Protein AF-A0A936WBI1-F1 (afdb_monomer_lite)

Structure (mmCIF, N/CA/C/O backbone):
data_AF-A0A936WBI1-F1
#
_entry.id   AF-A0A936WBI1-F1
#
loop_
_atom_site.group_PDB
_atom_site.id
_atom_site.type_symbol
_atom_site.label_atom_id
_atom_site.label_alt_id
_atom_site.label_comp_id
_atom_site.label_asym_id
_atom_site.label_entity_id
_atom_site.label_seq_id
_atom_site.pdbx_PDB_ins_code
_atom_site.Cartn_x
_atom_site.Cartn_y
_atom_site.Cartn_z
_atom_site.occupancy
_atom_site.B_iso_or_equiv
_atom_site.auth_seq_id
_atom_site.auth_comp_id
_atom_site.auth_asym_id
_atom_site.auth_atom_id
_atom_site.pdbx_PDB_model_num
ATOM 1 N N . MET A 1 1 ? 16.492 -16.068 -22.035 1.00 83.94 1 MET A N 1
ATOM 2 C CA . MET A 1 1 ? 16.341 -14.609 -21.830 1.00 83.94 1 MET A CA 1
ATOM 3 C C . MET A 1 1 ? 15.497 -13.910 -22.889 1.00 83.94 1 MET A C 1
ATOM 5 O O . MET A 1 1 ? 14.550 -13.249 -22.494 1.00 83.94 1 MET A O 1
ATOM 9 N N . HIS A 1 2 ? 15.745 -14.072 -24.196 1.00 82.94 2 HIS A N 1
ATOM 10 C CA . HIS A 1 2 ? 14.890 -13.457 -25.235 1.00 82.94 2 HIS A CA 1
ATOM 11 C C . HIS A 1 2 ? 13.384 -13.796 -25.092 1.00 82.94 2 HIS A C 1
ATOM 13 O O . HIS A 1 2 ? 12.532 -12.944 -25.319 1.00 82.94 2 HIS A O 1
ATOM 19 N N . THR A 1 3 ? 13.042 -15.015 -24.647 1.00 86.31 3 THR A N 1
ATOM 20 C CA . THR A 1 3 ? 11.658 -15.407 -24.315 1.00 86.31 3 THR A CA 1
ATOM 21 C C . THR A 1 3 ? 11.061 -14.560 -23.188 1.00 86.31 3 THR A C 1
ATOM 23 O O . THR A 1 3 ? 9.922 -14.122 -23.299 1.00 86.31 3 THR A O 1
ATOM 26 N N . ALA A 1 4 ? 11.840 -14.284 -22.137 1.00 88.94 4 ALA A N 1
ATOM 27 C CA . ALA A 1 4 ? 11.403 -13.465 -21.009 1.00 88.94 4 ALA A CA 1
ATOM 28 C C . ALA A 1 4 ? 11.201 -11.997 -21.422 1.00 88.94 4 ALA A C 1
ATOM 30 O O . ALA A 1 4 ? 10.192 -11.410 -21.055 1.00 88.94 4 ALA A O 1
ATOM 31 N N . GLN A 1 5 ? 12.091 -11.433 -22.253 1.00 91.06 5 GLN A N 1
ATOM 32 C CA . GLN A 1 5 ? 11.899 -10.091 -22.828 1.00 91.06 5 GLN A CA 1
ATOM 33 C C . GLN A 1 5 ? 10.619 -10.009 -23.668 1.00 91.06 5 GLN A C 1
ATOM 35 O O . GLN A 1 5 ? 9.848 -9.063 -23.529 1.00 91.06 5 GLN A O 1
ATOM 40 N N . ARG A 1 6 ? 10.365 -11.016 -24.517 1.00 90.88 6 ARG A N 1
ATOM 41 C CA . ARG A 1 6 ? 9.137 -11.079 -25.318 1.00 90.88 6 ARG A CA 1
ATOM 42 C C . ARG A 1 6 ? 7.899 -11.150 -24.422 1.00 90.88 6 ARG A C 1
ATOM 44 O O . ARG A 1 6 ? 6.992 -10.346 -24.610 1.00 90.88 6 ARG A O 1
ATOM 51 N N . GLY A 1 7 ? 7.881 -12.052 -23.441 1.00 91.12 7 GLY A N 1
ATOM 52 C CA . GLY A 1 7 ? 6.764 -12.177 -22.502 1.00 91.12 7 GLY A CA 1
ATOM 53 C C . GLY A 1 7 ? 6.513 -10.882 -21.724 1.00 91.12 7 GLY A C 1
ATOM 54 O O . GLY A 1 7 ? 5.393 -10.380 -21.721 1.00 91.12 7 GLY A O 1
ATOM 55 N N . ALA A 1 8 ? 7.564 -10.268 -21.176 1.00 94.56 8 ALA A N 1
ATOM 56 C CA . ALA A 1 8 ? 7.462 -8.985 -20.484 1.00 94.56 8 ALA A CA 1
ATOM 57 C C . ALA A 1 8 ? 6.939 -7.869 -21.403 1.00 94.56 8 ALA A C 1
ATOM 59 O O . ALA A 1 8 ? 6.088 -7.088 -20.996 1.00 94.56 8 ALA A O 1
ATOM 60 N N . SER A 1 9 ? 7.368 -7.822 -22.671 1.00 94.94 9 SER A N 1
ATOM 61 C CA . SER A 1 9 ? 6.866 -6.824 -23.626 1.00 94.94 9 SER A CA 1
ATOM 62 C C . SER A 1 9 ? 5.372 -6.985 -23.926 1.00 94.94 9 SER A C 1
ATOM 64 O O . SER A 1 9 ? 4.678 -5.988 -24.092 1.00 94.94 9 SER A O 1
ATOM 66 N N . GLN A 1 10 ? 4.856 -8.220 -23.955 1.00 93.38 10 GLN A N 1
ATOM 67 C CA . GLN A 1 10 ? 3.421 -8.487 -24.095 1.00 93.38 10 GLN A CA 1
ATOM 68 C C . GLN A 1 10 ? 2.648 -8.066 -22.842 1.00 93.38 10 GLN A C 1
ATOM 70 O O . GLN A 1 10 ? 1.608 -7.426 -22.966 1.00 93.38 10 GLN A O 1
ATOM 75 N N . VAL A 1 11 ? 3.168 -8.382 -21.649 1.00 94.75 11 VAL A N 1
ATOM 76 C CA . VAL A 1 11 ? 2.578 -7.957 -20.368 1.00 94.75 11 VAL A CA 1
ATOM 77 C C . VAL A 1 11 ? 2.503 -6.433 -20.300 1.00 94.75 11 VAL A C 1
ATOM 79 O O . VAL A 1 11 ? 1.422 -5.885 -20.112 1.00 94.75 11 VAL A O 1
ATOM 82 N N . VAL A 1 12 ? 3.617 -5.738 -20.544 1.00 96.75 12 VAL A N 1
ATOM 83 C CA . VAL A 1 12 ? 3.683 -4.268 -20.547 1.00 96.75 12 VAL A CA 1
ATOM 84 C C . VAL A 1 12 ? 2.705 -3.680 -21.567 1.00 96.75 12 VAL A C 1
ATOM 86 O O . VAL A 1 12 ? 1.953 -2.772 -21.227 1.00 96.75 12 VAL A O 1
ATOM 89 N N . CYS A 1 13 ? 2.646 -4.223 -22.787 1.00 94.94 13 CYS A N 1
ATOM 90 C CA . CYS A 1 13 ? 1.714 -3.749 -23.811 1.00 94.94 13 CYS A CA 1
ATOM 91 C C . CYS A 1 13 ? 0.248 -3.912 -23.385 1.00 94.94 13 CYS A C 1
ATOM 93 O O . CYS A 1 13 ? -0.560 -3.013 -23.602 1.00 94.94 13 CYS A O 1
ATOM 95 N N . GLN A 1 14 ? -0.103 -5.044 -22.771 1.00 94.19 14 GLN A N 1
ATOM 96 C CA . GLN A 1 14 ? -1.457 -5.285 -22.274 1.00 94.19 14 GLN A CA 1
ATOM 97 C C . GLN A 1 14 ? -1.816 -4.362 -21.107 1.00 94.19 14 GLN A C 1
ATOM 99 O O . GLN A 1 14 ? -2.951 -3.892 -21.037 1.00 94.19 14 GLN A O 1
ATOM 104 N N . VAL A 1 15 ? -0.860 -4.081 -20.220 1.00 94.88 15 VAL A N 1
ATOM 105 C CA . VAL A 1 15 ? -1.056 -3.142 -19.112 1.00 94.88 15 VAL A CA 1
ATOM 106 C C . VAL A 1 15 ? -1.283 -1.730 -19.631 1.00 94.88 15 VAL A C 1
ATOM 108 O O . VAL A 1 15 ? -2.267 -1.099 -19.269 1.00 94.88 15 VAL A O 1
ATOM 111 N N . LEU A 1 16 ? -0.449 -1.253 -20.555 1.00 94.19 16 LEU A N 1
ATOM 112 C CA . LEU A 1 16 ? -0.631 0.068 -21.165 1.00 94.19 16 LEU A CA 1
ATOM 113 C C . LEU A 1 16 ? -1.926 0.169 -21.995 1.00 94.19 16 LEU A C 1
ATOM 115 O O . LEU A 1 16 ? -2.436 1.266 -22.200 1.00 94.19 16 LEU A O 1
ATOM 119 N N . ALA A 1 17 ? -2.488 -0.964 -22.427 1.00 92.81 17 ALA A N 1
ATOM 120 C CA . ALA A 1 17 ? -3.808 -1.046 -23.052 1.00 92.81 17 ALA A CA 1
ATOM 121 C C . ALA A 1 17 ? -4.979 -1.114 -22.045 1.00 92.81 17 ALA A C 1
ATOM 123 O O . ALA A 1 17 ? -6.128 -1.249 -22.461 1.00 92.81 17 ALA A O 1
ATOM 124 N N . GLY A 1 18 ? -4.714 -1.031 -20.736 1.00 90.56 18 GLY A N 1
ATOM 125 C CA . GLY A 1 18 ? -5.735 -0.934 -19.687 1.00 90.56 18 GLY A CA 1
ATOM 126 C C . GLY A 1 18 ? -5.943 -2.192 -18.838 1.00 90.56 18 GLY A C 1
ATOM 127 O O . GLY A 1 18 ? -6.863 -2.217 -18.023 1.00 90.56 18 GLY A O 1
ATOM 128 N N . ARG A 1 19 ? -5.140 -3.252 -19.007 1.00 89.06 19 ARG A N 1
ATOM 129 C CA . ARG A 1 19 ? -5.268 -4.476 -18.192 1.00 89.06 19 ARG A CA 1
ATOM 130 C C . ARG A 1 19 ? -4.447 -4.399 -16.901 1.00 89.06 19 ARG A C 1
ATOM 132 O O . ARG A 1 19 ? -3.406 -3.759 -16.848 1.00 89.06 19 ARG A O 1
ATOM 139 N N . ASN A 1 20 ? -4.873 -5.116 -15.863 1.00 87.38 20 ASN A N 1
ATOM 140 C CA . ASN A 1 20 ? -4.138 -5.189 -14.598 1.00 87.38 20 ASN A CA 1
ATOM 141 C C . ASN A 1 20 ? -2.838 -6.015 -14.726 1.00 87.38 20 ASN A C 1
ATOM 143 O O . ASN A 1 20 ? -2.833 -7.094 -15.335 1.00 87.38 20 ASN A O 1
ATOM 147 N N . LEU A 1 21 ? -1.741 -5.551 -14.114 1.00 90.31 21 LEU A N 1
ATOM 148 C CA . LEU A 1 21 ? -0.444 -6.233 -14.171 1.00 90.31 21 LEU A CA 1
ATOM 149 C C . LEU A 1 21 ? -0.488 -7.621 -13.539 1.00 90.31 21 LEU A C 1
ATOM 151 O O . LEU A 1 21 ? 0.004 -8.573 -14.133 1.00 90.31 21 LEU A O 1
ATOM 155 N N . SER A 1 22 ? -1.085 -7.773 -12.357 1.00 82.31 22 SER A N 1
ATOM 156 C CA . SER A 1 22 ? -1.107 -9.063 -11.661 1.00 82.31 22 SER A CA 1
ATOM 157 C C . SER A 1 22 ? -1.848 -10.132 -12.467 1.00 82.31 22 SER A C 1
ATOM 159 O O . SER A 1 22 ? -1.389 -11.270 -12.536 1.00 82.31 22 SER A O 1
ATOM 161 N N . GLN A 1 23 ? -2.948 -9.765 -13.128 1.00 83.25 23 GLN A N 1
ATOM 162 C CA . GLN A 1 23 ? -3.710 -10.678 -13.985 1.00 83.25 23 GLN A CA 1
ATOM 163 C C . GLN A 1 23 ? -2.943 -11.050 -15.259 1.00 83.25 23 GLN A C 1
ATOM 165 O O . GLN A 1 23 ? -2.805 -12.229 -15.581 1.00 83.25 23 GLN A O 1
ATOM 170 N N . THR A 1 24 ? -2.414 -10.053 -15.972 1.00 88.19 24 THR A N 1
ATOM 171 C CA . THR A 1 24 ? -1.679 -10.272 -17.230 1.00 88.19 24 THR A CA 1
ATOM 172 C C . THR A 1 24 ? -0.378 -11.038 -17.010 1.00 88.19 24 THR A C 1
ATOM 174 O O . THR A 1 24 ? -0.061 -11.949 -17.773 1.00 88.19 24 THR A O 1
ATOM 177 N N . LEU A 1 25 ? 0.341 -10.732 -15.929 1.00 87.75 25 LEU A N 1
ATOM 178 C CA . LEU A 1 25 ? 1.534 -11.456 -15.519 1.00 87.75 25 LEU A CA 1
ATOM 179 C C . LEU A 1 25 ? 1.207 -12.892 -15.103 1.00 87.75 25 LEU A C 1
ATOM 181 O O . LEU A 1 25 ? 1.898 -13.811 -15.528 1.00 87.75 25 LEU A O 1
ATOM 185 N N . SER A 1 26 ? 0.156 -13.104 -14.305 1.00 83.06 26 SER A N 1
ATOM 186 C CA . SER A 1 26 ? -0.263 -14.450 -13.902 1.00 83.06 26 SER A CA 1
ATOM 187 C C . SER A 1 26 ? -0.618 -15.303 -15.119 1.00 83.06 26 SER A C 1
ATOM 189 O O . SER A 1 26 ? -0.112 -16.416 -15.228 1.00 83.06 26 SER A O 1
ATOM 191 N N . ALA A 1 27 ? -1.377 -14.757 -16.074 1.00 84.44 27 ALA A N 1
ATOM 192 C CA . ALA A 1 27 ? -1.679 -15.433 -17.332 1.00 84.44 27 ALA A CA 1
ATOM 193 C C . ALA A 1 27 ? -0.405 -15.749 -18.139 1.00 84.44 27 ALA A C 1
ATOM 195 O O . ALA A 1 27 ? -0.255 -16.857 -18.648 1.00 84.44 27 ALA A O 1
ATOM 196 N N . ALA A 1 28 ? 0.551 -14.816 -18.208 1.00 85.00 28 ALA A N 1
ATOM 197 C CA . ALA A 1 28 ? 1.828 -15.033 -18.893 1.00 85.00 28 ALA A CA 1
ATOM 198 C C . ALA A 1 28 ? 2.714 -16.093 -18.207 1.00 85.00 28 ALA A C 1
ATOM 200 O O . ALA A 1 28 ? 3.454 -16.803 -18.883 1.00 85.00 28 ALA A O 1
ATOM 201 N N . LEU A 1 29 ? 2.643 -16.211 -16.878 1.00 80.75 29 LEU A N 1
ATOM 202 C CA . LEU A 1 29 ? 3.378 -17.209 -16.093 1.00 80.75 29 LEU A CA 1
ATOM 203 C C . LEU A 1 29 ? 2.715 -18.597 -16.117 1.00 80.75 29 LEU A C 1
ATOM 205 O O . LEU A 1 29 ? 3.418 -19.598 -15.980 1.00 80.75 29 LEU A O 1
ATOM 209 N N . GLN A 1 30 ? 1.388 -18.650 -16.268 1.00 71.88 30 GLN A N 1
ATOM 210 C CA . GLN A 1 30 ? 0.583 -19.877 -16.326 1.00 71.88 30 GLN A CA 1
ATOM 211 C C . GLN A 1 30 ? 0.422 -20.443 -17.742 1.00 71.88 30 GLN A C 1
ATOM 213 O O . GLN A 1 30 ? -0.081 -21.558 -17.883 1.00 71.88 30 GLN A O 1
ATOM 218 N N . ALA A 1 31 ? 0.835 -19.703 -18.778 1.00 61.03 31 ALA A N 1
ATOM 219 C CA . ALA A 1 31 ? 0.734 -20.134 -20.167 1.00 61.03 31 ALA A CA 1
ATOM 220 C C . ALA A 1 31 ? 1.314 -21.551 -20.350 1.00 61.03 31 ALA A C 1
ATOM 222 O O . ALA A 1 31 ? 2.497 -21.809 -20.121 1.00 61.03 31 ALA A O 1
ATOM 223 N N . THR A 1 32 ? 0.426 -22.475 -20.715 1.00 44.81 32 THR A N 1
ATOM 224 C CA . THR A 1 32 ? 0.677 -23.909 -20.883 1.00 44.81 32 THR A CA 1
ATOM 225 C C . THR A 1 32 ? 1.403 -24.160 -22.215 1.00 44.81 32 THR A C 1
ATOM 227 O O . THR A 1 32 ? 1.212 -23.384 -23.161 1.00 44.81 32 THR A O 1
ATOM 230 N N . PRO A 1 33 ? 2.213 -25.231 -22.352 1.00 39.97 33 PRO A N 1
ATOM 231 C CA . PRO A 1 33 ? 2.749 -25.657 -23.646 1.00 39.97 33 PRO A CA 1
ATOM 232 C C . PRO A 1 33 ? 1.654 -25.696 -24.725 1.00 39.97 33 PRO A C 1
ATOM 234 O O . PRO A 1 33 ? 0.682 -26.435 -24.608 1.00 39.97 33 PRO A O 1
ATOM 237 N N . GLY A 1 34 ? 1.807 -24.864 -25.764 1.00 46.41 34 GLY A N 1
ATOM 238 C CA . GLY A 1 34 ? 0.858 -24.749 -26.881 1.00 46.41 34 GLY A CA 1
ATOM 239 C C . GLY A 1 34 ? 0.317 -23.337 -27.152 1.00 46.41 34 GLY A C 1
ATOM 240 O O . GLY A 1 34 ? -0.130 -23.078 -28.266 1.00 46.41 34 GLY A O 1
ATOM 241 N N . GLN A 1 35 ? 0.427 -22.386 -26.216 1.00 48.19 35 GLN A N 1
ATOM 242 C CA . GLN A 1 35 ? 0.123 -20.967 -26.469 1.00 48.19 35 GLN A CA 1
ATOM 243 C C . GLN A 1 35 ? 1.390 -20.103 -26.436 1.00 48.19 35 GLN A C 1
ATOM 245 O O . GLN A 1 35 ? 1.884 -19.822 -25.359 1.00 48.19 35 GLN A O 1
ATOM 250 N N . ILE A 1 36 ? 1.864 -19.654 -27.612 1.00 51.56 36 ILE A N 1
ATOM 251 C CA . ILE A 1 36 ? 2.780 -18.525 -27.957 1.00 51.56 36 ILE A CA 1
ATOM 252 C C . ILE A 1 36 ? 4.130 -18.370 -27.192 1.00 51.56 36 ILE A C 1
ATOM 254 O O . ILE A 1 36 ? 5.102 -17.877 -27.782 1.00 51.56 36 ILE A O 1
ATOM 258 N N . VAL A 1 37 ? 4.259 -18.813 -25.942 1.00 52.91 37 VAL A N 1
ATOM 259 C CA . VAL A 1 37 ? 5.451 -18.763 -25.092 1.00 52.91 37 VAL A CA 1
ATOM 260 C C . VAL A 1 37 ? 5.809 -20.200 -24.666 1.00 52.91 37 VAL A C 1
ATOM 262 O O . VAL A 1 37 ? 4.951 -20.906 -24.146 1.00 52.91 37 VAL A O 1
ATOM 265 N N . PRO A 1 38 ? 7.042 -20.681 -24.913 1.00 58.84 38 PRO A N 1
ATOM 266 C CA . PRO A 1 38 ? 7.487 -21.993 -24.442 1.00 58.84 38 PRO A CA 1
ATOM 267 C C . PRO A 1 38 ? 7.541 -22.043 -22.910 1.00 58.84 38 PRO A C 1
ATOM 269 O O . PRO A 1 38 ? 7.644 -21.000 -22.262 1.00 58.84 38 PRO A O 1
ATOM 272 N N . GLU A 1 39 ? 7.524 -23.254 -22.350 1.00 68.25 39 GLU A N 1
ATOM 273 C CA . GLU A 1 39 ? 7.638 -23.493 -20.910 1.00 68.25 39 GLU A CA 1
ATOM 274 C C . GLU A 1 39 ? 8.819 -22.704 -20.313 1.00 68.25 39 GLU A C 1
ATOM 276 O O . GLU A 1 39 ? 9.975 -22.854 -20.719 1.00 68.25 39 GLU A O 1
ATOM 281 N N . LEU A 1 40 ? 8.508 -21.788 -19.391 1.00 78.69 40 LEU A N 1
ATOM 282 C CA . LEU A 1 40 ? 9.492 -20.879 -18.808 1.00 78.69 40 LEU A CA 1
ATOM 283 C C . LEU A 1 40 ? 10.211 -21.550 -17.640 1.00 78.69 40 LEU A C 1
ATOM 285 O O . LEU A 1 40 ? 9.570 -21.970 -16.674 1.00 78.69 40 LEU A O 1
ATOM 289 N N . THR A 1 41 ? 11.545 -21.548 -17.673 1.00 85.19 41 THR A N 1
ATOM 290 C CA . THR A 1 41 ? 12.357 -21.976 -16.522 1.00 85.19 41 THR A CA 1
ATOM 291 C C . THR A 1 41 ? 12.123 -21.054 -15.311 1.00 85.19 41 THR A C 1
ATOM 293 O O . THR A 1 41 ? 11.745 -19.893 -15.501 1.00 85.19 41 THR A O 1
ATOM 296 N N . PRO A 1 42 ? 12.403 -21.485 -14.063 1.00 81.56 42 PRO A N 1
ATOM 297 C CA . PRO A 1 42 ? 12.267 -20.622 -12.881 1.00 81.56 42 PRO A CA 1
ATOM 298 C C . PRO A 1 42 ? 13.009 -19.284 -13.017 1.00 81.56 42 PRO A C 1
ATOM 300 O O . PRO A 1 42 ? 12.472 -18.227 -12.688 1.00 81.56 42 PRO A O 1
ATOM 303 N N . GLN A 1 43 ? 14.209 -19.311 -13.605 1.00 85.50 43 GLN A N 1
ATOM 304 C CA . GLN A 1 43 ? 14.989 -18.110 -13.906 1.00 85.50 43 GLN A CA 1
ATOM 305 C C . GLN A 1 43 ? 14.277 -17.191 -14.911 1.00 85.50 43 GLN A C 1
ATOM 307 O O . GLN A 1 43 ? 14.274 -15.974 -14.749 1.00 85.50 43 GLN A O 1
ATOM 312 N N . GLN A 1 44 ? 13.666 -17.754 -15.957 1.00 88.12 44 GLN A N 1
ATOM 313 C CA . GLN A 1 44 ? 12.935 -16.975 -16.957 1.00 88.12 44 GLN A CA 1
ATOM 314 C C . GLN A 1 44 ? 11.636 -16.390 -16.403 1.00 88.12 44 GLN A C 1
ATOM 316 O O . GLN A 1 44 ? 11.284 -15.279 -16.788 1.00 88.12 44 GLN A O 1
ATOM 321 N N . ARG A 1 45 ? 10.954 -17.096 -15.494 1.00 86.44 45 ARG A N 1
ATOM 322 C CA . ARG A 1 45 ? 9.780 -16.581 -14.773 1.00 86.44 45 ARG A CA 1
ATOM 323 C C . ARG A 1 45 ? 10.152 -15.377 -13.909 1.00 86.44 45 ARG A C 1
ATOM 325 O O . ARG A 1 45 ? 9.523 -14.331 -14.037 1.00 86.44 45 ARG A O 1
ATOM 332 N N . GLY A 1 46 ? 11.224 -15.498 -13.120 1.00 88.12 46 GLY A N 1
ATOM 333 C CA . GLY A 1 46 ? 11.757 -14.387 -12.327 1.00 88.12 46 GLY A CA 1
ATOM 334 C C . GLY A 1 46 ? 12.160 -13.194 -13.197 1.00 88.12 46 GLY A C 1
ATOM 335 O O . GLY A 1 46 ? 11.765 -12.068 -12.919 1.00 88.12 46 GLY A O 1
ATOM 336 N N . ALA A 1 47 ? 12.858 -13.443 -14.309 1.00 91.25 47 ALA A N 1
ATOM 337 C CA . ALA A 1 47 ? 13.223 -12.394 -15.258 1.00 91.25 47 ALA A CA 1
ATOM 338 C C . ALA A 1 47 ? 12.005 -11.736 -15.926 1.00 91.25 47 ALA A C 1
ATOM 340 O O . ALA A 1 47 ? 11.994 -10.527 -16.110 1.00 91.25 47 ALA A O 1
ATOM 341 N N . LEU A 1 48 ? 10.980 -12.500 -16.309 1.00 92.62 48 LEU A N 1
ATOM 342 C CA . LEU A 1 48 ? 9.763 -11.951 -16.909 1.00 92.62 48 LEU A CA 1
ATOM 343 C C . LEU A 1 48 ? 9.052 -11.017 -15.923 1.00 92.62 48 LEU A C 1
ATOM 345 O O . LEU A 1 48 ? 8.632 -9.928 -16.316 1.00 92.62 48 LEU A O 1
ATOM 349 N N . GLN A 1 49 ? 8.959 -11.416 -14.653 1.00 91.44 49 GLN A N 1
ATOM 350 C CA . GLN A 1 49 ? 8.401 -10.587 -13.589 1.00 91.44 49 GLN A CA 1
ATOM 351 C C . GLN A 1 49 ? 9.225 -9.309 -13.383 1.00 91.44 49 GLN A C 1
ATOM 353 O O . GLN A 1 49 ? 8.666 -8.221 -13.495 1.00 91.44 49 GLN A O 1
ATOM 358 N N . ASP A 1 50 ? 10.535 -9.429 -13.156 1.00 93.81 50 ASP A N 1
ATOM 359 C CA . ASP A 1 50 ? 11.448 -8.292 -12.964 1.00 93.81 50 ASP A CA 1
ATOM 360 C C . ASP A 1 50 ? 11.355 -7.282 -14.117 1.00 93.81 50 ASP A C 1
ATOM 362 O O . ASP A 1 50 ? 11.067 -6.104 -13.906 1.00 93.81 50 ASP A O 1
ATOM 366 N N . LEU A 1 51 ? 11.457 -7.765 -15.359 1.00 96.44 51 LEU A N 1
ATOM 367 C CA . LEU A 1 51 ? 11.347 -6.932 -16.554 1.00 96.44 51 LEU A CA 1
ATOM 368 C C . LEU A 1 51 ? 9.976 -6.252 -16.671 1.00 96.44 51 LEU A C 1
ATOM 370 O O . LEU A 1 51 ? 9.917 -5.086 -17.055 1.00 96.44 51 LEU A O 1
ATOM 374 N N . SER A 1 52 ? 8.878 -6.940 -16.346 1.00 96.75 52 SER A N 1
ATOM 375 C CA . SER A 1 52 ? 7.526 -6.363 -16.432 1.00 96.75 52 SER A CA 1
ATOM 376 C C . SER A 1 52 ? 7.322 -5.262 -15.388 1.00 96.75 52 SER A C 1
ATOM 378 O O . SER A 1 52 ? 6.934 -4.144 -15.731 1.00 96.75 52 SER A O 1
ATOM 380 N N . TYR A 1 53 ? 7.634 -5.555 -14.122 1.00 96.25 53 TYR A N 1
ATOM 381 C CA . TYR A 1 53 ? 7.513 -4.602 -13.017 1.00 96.25 53 TYR A CA 1
ATOM 382 C C . TYR A 1 53 ? 8.448 -3.410 -13.197 1.00 96.25 53 TYR A C 1
ATOM 384 O O . TYR A 1 53 ? 8.029 -2.266 -13.041 1.00 96.25 53 TYR A O 1
ATOM 392 N N . GLY A 1 54 ? 9.707 -3.668 -13.534 1.00 97.31 54 GLY A N 1
ATOM 393 C CA . GLY A 1 54 ? 10.724 -2.646 -13.704 1.00 97.31 54 GLY A CA 1
ATOM 394 C C . GLY A 1 54 ? 10.457 -1.715 -14.882 1.00 97.31 54 GLY A C 1
ATOM 395 O O . GLY A 1 54 ? 10.571 -0.498 -14.736 1.00 97.31 54 GLY A O 1
ATOM 396 N N . THR A 1 55 ? 10.006 -2.260 -16.017 1.00 98.31 55 THR A N 1
ATOM 397 C CA . THR A 1 55 ? 9.635 -1.440 -17.181 1.00 98.31 55 THR A CA 1
ATOM 398 C C . THR A 1 55 ? 8.464 -0.518 -16.858 1.00 98.31 55 THR A C 1
ATOM 400 O O . THR A 1 55 ? 8.522 0.659 -17.189 1.00 98.31 55 THR A O 1
ATOM 403 N N . LEU A 1 56 ? 7.420 -1.008 -16.178 1.00 98.06 56 LEU A N 1
ATOM 404 C CA . LEU A 1 56 ? 6.281 -0.174 -15.770 1.00 98.06 56 LEU A CA 1
ATOM 405 C C . LEU A 1 56 ? 6.679 0.848 -14.698 1.00 98.06 56 LEU A C 1
ATOM 407 O O . LEU A 1 56 ? 6.275 2.006 -14.757 1.00 98.06 56 LEU A O 1
ATOM 411 N N . ARG A 1 57 ? 7.525 0.460 -13.743 1.00 97.88 57 ARG A N 1
ATOM 412 C CA . ARG A 1 57 ? 8.029 1.344 -12.685 1.00 97.88 57 ARG A CA 1
ATOM 413 C C . ARG A 1 57 ? 8.785 2.538 -13.257 1.00 97.88 57 ARG A C 1
ATOM 415 O O . ARG A 1 57 ? 8.539 3.653 -12.819 1.00 97.88 57 ARG A O 1
ATOM 422 N N . PHE A 1 58 ? 9.634 2.328 -14.256 1.00 98.06 58 PHE A N 1
ATOM 423 C CA . PHE A 1 58 ? 10.428 3.395 -14.870 1.00 98.06 58 PHE A CA 1
ATOM 424 C C . PHE A 1 58 ? 9.900 3.835 -16.242 1.00 98.06 58 PHE A C 1
ATOM 426 O O . PHE A 1 58 ? 10.626 4.474 -16.999 1.00 98.06 58 PHE A O 1
ATOM 433 N N . TYR A 1 59 ? 8.638 3.531 -16.573 1.00 98.12 59 TYR A N 1
ATOM 434 C CA . TYR A 1 59 ? 8.091 3.744 -17.918 1.00 98.12 59 TYR A CA 1
ATOM 435 C C . TYR A 1 59 ? 8.244 5.187 -18.407 1.00 98.12 59 TYR A C 1
ATOM 437 O O . TYR A 1 59 ? 8.683 5.376 -19.536 1.00 98.12 59 TYR A O 1
ATOM 445 N N . GLY A 1 60 ? 7.967 6.194 -17.568 1.00 97.38 60 GLY A N 1
ATOM 446 C CA . GLY A 1 60 ? 8.136 7.605 -17.941 1.00 97.38 60 GLY A CA 1
ATOM 447 C C . GLY A 1 60 ? 9.565 7.927 -18.390 1.00 97.38 60 GLY A C 1
ATOM 448 O O . GLY A 1 60 ? 9.761 8.457 -19.480 1.00 97.38 60 GLY A O 1
ATOM 449 N N . GLN A 1 61 ? 10.576 7.499 -17.627 1.00 98.00 61 GLN A N 1
ATOM 450 C CA . GLN A 1 61 ? 11.982 7.656 -18.013 1.00 98.00 61 GLN A CA 1
ATOM 451 C C . GLN A 1 61 ? 12.299 6.917 -19.319 1.00 98.00 61 GLN A C 1
ATOM 453 O O . GLN A 1 61 ? 12.861 7.496 -20.249 1.00 98.00 61 GLN A O 1
ATOM 458 N N . LEU A 1 62 ? 11.917 5.641 -19.408 1.00 98.25 62 LEU A N 1
ATOM 459 C CA . LEU A 1 62 ? 12.214 4.785 -20.557 1.00 98.25 62 LEU A CA 1
ATOM 460 C C . LEU A 1 62 ? 11.551 5.300 -21.839 1.00 98.25 62 LEU A C 1
ATOM 462 O O . LEU A 1 62 ? 12.166 5.261 -22.902 1.00 98.25 62 LEU A O 1
ATOM 466 N N . ALA A 1 63 ? 10.323 5.809 -21.739 1.00 97.06 63 ALA A N 1
ATOM 467 C CA . ALA A 1 63 ? 9.593 6.416 -22.842 1.00 97.06 63 ALA A CA 1
ATOM 468 C C . ALA A 1 63 ? 10.303 7.679 -23.338 1.00 97.06 63 ALA A C 1
ATOM 470 O O . ALA A 1 63 ? 10.573 7.780 -24.532 1.00 97.06 63 ALA A O 1
ATOM 471 N N . ARG A 1 64 ? 10.707 8.583 -22.433 1.00 96.88 64 ARG A N 1
ATOM 472 C CA . ARG A 1 64 ? 11.444 9.805 -22.799 1.00 96.88 64 ARG A CA 1
ATOM 473 C C . ARG A 1 64 ? 12.813 9.512 -23.413 1.00 96.88 64 ARG A C 1
ATOM 475 O O . ARG A 1 64 ? 13.224 10.217 -24.331 1.00 96.88 64 ARG A O 1
ATOM 482 N N . VAL A 1 65 ? 13.505 8.469 -22.952 1.00 97.81 65 VAL A N 1
ATOM 483 C CA . VAL A 1 65 ? 14.747 7.989 -23.581 1.00 97.81 65 VAL A CA 1
ATOM 484 C C . VAL A 1 65 ? 14.469 7.428 -24.976 1.00 97.81 65 VAL A C 1
ATOM 486 O O . VAL A 1 65 ? 15.180 7.753 -25.926 1.00 97.81 65 VAL A O 1
ATOM 489 N N . LEU A 1 66 ? 13.435 6.597 -25.124 1.00 97.25 66 LEU A N 1
ATOM 490 C CA . LEU A 1 66 ? 13.085 5.986 -26.404 1.00 97.25 66 LEU A CA 1
ATOM 491 C C . LEU A 1 66 ? 12.675 7.029 -27.449 1.00 97.25 66 LEU A C 1
ATOM 493 O O . LEU A 1 66 ? 13.072 6.915 -28.606 1.00 97.25 66 LEU A O 1
ATOM 497 N N . ASP A 1 67 ? 11.925 8.052 -27.050 1.00 94.94 67 ASP A N 1
ATOM 498 C CA . ASP A 1 67 ? 11.466 9.104 -27.956 1.00 94.94 67 ASP A CA 1
ATOM 499 C C . ASP A 1 67 ? 12.642 9.935 -28.505 1.00 94.94 67 ASP A C 1
ATOM 501 O O . ASP A 1 67 ? 12.622 10.319 -29.669 1.00 94.94 67 ASP A O 1
ATOM 505 N N . GLN A 1 68 ? 13.721 10.124 -27.734 1.00 94.38 68 GLN A N 1
ATOM 506 C CA . GLN A 1 68 ? 14.953 10.774 -28.216 1.00 94.38 68 GLN A CA 1
ATOM 507 C C . GLN A 1 68 ? 15.780 9.901 -29.171 1.00 94.38 68 GLN A C 1
ATOM 509 O O . GLN A 1 68 ? 16.568 10.408 -29.969 1.00 94.38 68 GLN A O 1
ATOM 514 N N . LEU A 1 69 ? 15.628 8.578 -29.089 1.00 95.31 69 LEU A N 1
ATOM 515 C CA . LEU A 1 69 ? 16.338 7.626 -29.945 1.00 95.31 69 LEU A CA 1
ATOM 516 C C . LEU A 1 69 ? 15.668 7.435 -31.312 1.00 95.31 69 LEU A C 1
ATOM 518 O O . LEU A 1 69 ? 16.249 6.791 -32.189 1.00 95.31 69 LEU A O 1
ATOM 522 N N . LEU A 1 70 ? 14.451 7.951 -31.487 1.00 92.69 70 LEU A N 1
ATOM 523 C CA . LEU A 1 70 ? 13.616 7.735 -32.660 1.00 92.69 70 LEU A CA 1
ATOM 524 C C . LEU A 1 70 ? 13.317 9.060 -33.370 1.00 92.69 70 LEU A C 1
ATOM 526 O O . LEU A 1 70 ? 12.785 9.988 -32.780 1.00 92.69 70 LEU A O 1
ATOM 530 N N . HIS A 1 71 ? 13.556 9.122 -34.682 1.00 85.56 71 HIS A N 1
ATOM 531 C CA . HIS A 1 71 ? 13.144 10.281 -35.489 1.00 85.56 71 HIS A CA 1
ATOM 532 C C . HIS A 1 71 ? 11.621 10.398 -35.642 1.00 85.56 71 HIS A C 1
ATOM 534 O O . HIS A 1 71 ? 11.093 11.487 -35.846 1.00 85.56 71 HIS A O 1
ATOM 540 N N . LYS A 1 72 ? 10.915 9.262 -35.601 1.00 86.56 72 LYS A N 1
ATOM 541 C CA . LYS A 1 72 ? 9.453 9.168 -35.651 1.00 86.56 72 LYS A CA 1
ATOM 542 C C . LYS A 1 72 ? 8.985 8.127 -34.634 1.00 86.56 72 LYS A C 1
ATOM 544 O O . LYS A 1 72 ? 9.643 7.088 -34.522 1.00 86.56 72 LYS A O 1
ATOM 549 N N . PRO A 1 73 ? 7.852 8.344 -33.945 1.00 85.25 73 PRO A N 1
ATOM 550 C CA . PRO A 1 73 ? 7.304 7.356 -33.026 1.00 85.25 73 PRO A CA 1
ATOM 551 C C . PRO A 1 73 ? 7.058 6.012 -33.719 1.00 85.25 73 PRO A C 1
ATOM 553 O O . PRO A 1 73 ? 6.506 5.954 -34.821 1.00 85.25 73 PRO A O 1
ATOM 556 N N . VAL A 1 74 ? 7.451 4.924 -33.057 1.00 87.56 74 VAL A N 1
ATOM 557 C CA . VAL A 1 74 ? 7.136 3.562 -33.503 1.00 87.56 74 VAL A CA 1
ATOM 558 C C . VAL A 1 74 ? 5.643 3.311 -33.274 1.00 87.56 74 VAL A C 1
ATOM 560 O O . VAL A 1 74 ? 5.193 3.310 -32.132 1.00 87.56 74 VAL A O 1
ATOM 563 N N . GLN A 1 75 ? 4.896 3.090 -34.360 1.00 86.62 75 GLN A N 1
ATOM 564 C CA . GLN A 1 75 ? 3.447 2.827 -34.326 1.00 86.62 75 GLN A CA 1
ATOM 565 C C . GLN A 1 75 ? 3.109 1.406 -33.846 1.00 86.62 75 GLN A C 1
ATOM 567 O O . GLN A 1 75 ? 2.044 1.166 -33.289 1.00 86.62 75 GLN A O 1
ATOM 572 N N . ASP A 1 76 ? 4.029 0.459 -34.045 1.00 90.88 76 ASP A N 1
ATOM 573 C CA . ASP A 1 76 ? 3.909 -0.910 -33.541 1.00 90.88 76 ASP A CA 1
ATOM 574 C C . ASP A 1 76 ? 4.097 -0.916 -32.011 1.00 90.88 76 ASP A C 1
ATOM 576 O O . ASP A 1 76 ? 5.216 -0.807 -31.494 1.00 90.88 76 ASP A O 1
ATOM 580 N N . SER A 1 77 ? 2.986 -1.031 -31.280 1.00 91.38 77 SER A N 1
ATOM 581 C CA . SER A 1 77 ? 2.959 -1.018 -29.813 1.00 91.38 77 SER A CA 1
ATOM 582 C C . SER A 1 77 ? 3.791 -2.144 -29.201 1.00 91.38 77 SER A C 1
ATOM 584 O O . SER A 1 77 ? 4.463 -1.934 -28.187 1.00 91.38 77 SER A O 1
ATOM 586 N N . GLN A 1 78 ? 3.814 -3.317 -29.838 1.00 91.38 78 GLN A N 1
ATOM 587 C CA . GLN A 1 78 ? 4.577 -4.466 -29.372 1.00 91.38 78 GLN A CA 1
ATOM 588 C C . GLN A 1 78 ? 6.079 -4.215 -29.522 1.00 91.38 78 GLN A C 1
ATOM 590 O O . GLN A 1 78 ? 6.845 -4.490 -28.594 1.00 91.38 78 GLN A O 1
ATOM 595 N N . LEU A 1 79 ? 6.509 -3.659 -30.659 1.00 94.38 79 LEU A N 1
ATOM 596 C CA . LEU A 1 79 ? 7.898 -3.253 -30.872 1.00 94.38 79 LEU A CA 1
ATOM 597 C C . LEU A 1 79 ? 8.315 -2.162 -29.880 1.00 94.38 79 LEU A C 1
ATOM 599 O O . LEU A 1 79 ? 9.382 -2.277 -29.275 1.00 94.38 79 LEU A O 1
ATOM 603 N N . ARG A 1 80 ? 7.473 -1.142 -29.663 1.00 95.81 80 ARG A N 1
ATOM 604 C CA . ARG A 1 80 ? 7.735 -0.086 -28.672 1.00 95.81 80 ARG A CA 1
ATOM 605 C C . ARG A 1 80 ? 7.930 -0.682 -27.277 1.00 95.81 80 ARG A C 1
ATOM 607 O O . ARG A 1 80 ? 8.943 -0.401 -26.642 1.00 95.81 80 ARG A O 1
ATOM 614 N N . CYS A 1 81 ? 7.026 -1.552 -26.824 1.00 96.50 81 CYS A N 1
ATOM 615 C CA . CYS A 1 81 ? 7.135 -2.201 -25.513 1.00 96.50 81 CYS A CA 1
ATOM 616 C C . CYS A 1 81 ? 8.391 -3.069 -25.390 1.00 96.50 81 CYS A C 1
ATOM 618 O O . CYS A 1 81 ? 9.027 -3.087 -24.341 1.00 96.50 81 CYS A O 1
ATOM 620 N N . LEU A 1 82 ? 8.789 -3.760 -26.458 1.00 96.38 82 LEU A N 1
ATOM 621 C CA . LEU A 1 82 ? 10.006 -4.568 -26.454 1.00 96.38 82 LEU A CA 1
ATOM 622 C C . LEU A 1 82 ? 11.264 -3.699 -26.332 1.00 96.38 82 LEU A C 1
ATOM 624 O O . LEU A 1 82 ? 12.153 -4.026 -25.546 1.00 96.38 82 LEU A O 1
ATOM 628 N N . LEU A 1 83 ? 11.324 -2.568 -27.041 1.00 97.56 83 LEU A N 1
ATOM 629 C CA . LEU A 1 83 ? 12.419 -1.605 -26.894 1.00 97.56 83 LEU A CA 1
ATOM 630 C C . LEU A 1 83 ? 12.482 -1.038 -25.472 1.00 97.56 83 LEU A C 1
ATOM 632 O O . LEU A 1 83 ? 13.569 -0.976 -24.907 1.00 97.56 83 LEU A O 1
ATOM 636 N N . LEU A 1 84 ? 11.340 -0.704 -24.863 1.00 98.31 84 LEU A N 1
ATOM 637 C CA . LEU A 1 84 ? 11.278 -0.238 -23.471 1.00 98.31 84 LEU A CA 1
ATOM 638 C C . LEU A 1 84 ? 11.794 -1.296 -22.485 1.00 98.31 84 LEU A C 1
ATOM 640 O O . LEU A 1 84 ? 12.605 -0.977 -21.620 1.00 98.31 84 LEU A O 1
ATOM 644 N N . VAL A 1 85 ? 11.398 -2.562 -22.657 1.00 98.31 85 VAL A N 1
ATOM 645 C CA . VAL A 1 85 ? 11.895 -3.686 -21.844 1.00 98.31 85 VAL A CA 1
ATOM 646 C C . VAL A 1 85 ? 13.407 -3.869 -22.003 1.00 98.31 85 VAL A C 1
ATOM 648 O O . VAL A 1 85 ? 14.115 -4.111 -21.025 1.00 98.31 85 VAL A O 1
ATOM 651 N N . ALA A 1 86 ? 13.928 -3.742 -23.224 1.00 98.12 86 ALA A N 1
ATOM 652 C CA . ALA A 1 86 ? 15.362 -3.833 -23.474 1.00 98.12 86 ALA A CA 1
ATOM 653 C C . ALA A 1 86 ? 16.128 -2.650 -22.855 1.00 98.12 86 ALA A C 1
ATOM 655 O O . ALA A 1 86 ? 17.171 -2.864 -22.242 1.00 98.12 86 ALA A O 1
ATOM 656 N N . LEU A 1 87 ? 15.600 -1.425 -22.956 1.00 98.50 87 LEU A N 1
ATOM 657 C CA . LEU A 1 87 ? 16.168 -0.237 -22.312 1.00 98.50 87 LEU A CA 1
ATOM 658 C C . LEU A 1 87 ? 16.180 -0.377 -20.786 1.00 98.50 87 LEU A C 1
ATOM 660 O O . LEU A 1 87 ? 17.212 -0.116 -20.170 1.00 98.50 87 LEU A O 1
ATOM 664 N N . TYR A 1 88 ? 15.089 -0.865 -20.186 1.00 98.50 88 TYR A N 1
ATOM 665 C CA . TYR A 1 88 ? 15.045 -1.186 -18.758 1.00 98.50 88 TYR A CA 1
ATOM 666 C C . TYR A 1 88 ? 16.165 -2.161 -18.389 1.00 98.50 88 TYR A C 1
ATOM 668 O O . TYR A 1 88 ? 16.933 -1.913 -17.459 1.00 98.50 88 TYR A O 1
ATOM 676 N N . GLN A 1 89 ? 16.310 -3.240 -19.163 1.00 97.50 89 GLN A N 1
ATOM 677 C CA . GLN A 1 89 ? 17.326 -4.246 -18.898 1.00 97.50 89 GLN A CA 1
ATOM 678 C C . GLN A 1 89 ? 18.753 -3.678 -18.990 1.00 97.50 89 GLN A C 1
ATOM 680 O O . GLN A 1 89 ? 19.590 -4.014 -18.154 1.00 97.50 89 GLN A O 1
ATOM 685 N N . LEU A 1 90 ? 19.026 -2.796 -19.956 1.00 97.88 90 LEU A N 1
ATOM 686 C CA . LEU A 1 90 ? 20.322 -2.119 -20.098 1.00 97.88 90 LEU A CA 1
ATOM 687 C C . LEU A 1 90 ? 20.620 -1.125 -18.964 1.00 97.88 90 LEU A C 1
ATOM 689 O O . LEU A 1 90 ? 21.788 -0.881 -18.661 1.00 97.88 90 LEU A O 1
ATOM 693 N N . LEU A 1 91 ? 19.587 -0.525 -18.373 1.00 96.56 91 LEU A N 1
ATOM 694 C CA . LEU A 1 91 ? 19.730 0.492 -17.333 1.00 96.56 91 LEU A CA 1
ATOM 695 C C . LEU A 1 91 ? 19.841 -0.093 -15.928 1.00 96.56 91 LEU A C 1
ATOM 697 O O . LEU A 1 91 ? 20.682 0.362 -15.155 1.00 96.56 91 LEU A O 1
ATOM 701 N N . TYR A 1 92 ? 19.000 -1.076 -15.611 1.00 95.69 92 TYR A N 1
ATOM 702 C CA . TYR A 1 92 ? 18.715 -1.475 -14.232 1.00 95.69 92 TYR A CA 1
ATOM 703 C C . TYR A 1 92 ? 19.142 -2.900 -13.884 1.00 95.69 92 TYR A C 1
ATOM 705 O O . TYR A 1 92 ? 19.089 -3.282 -12.717 1.00 95.69 92 TYR A O 1
ATOM 713 N N . THR A 1 93 ? 19.585 -3.696 -14.860 1.00 93.31 93 THR A N 1
ATOM 714 C CA . THR A 1 93 ? 20.037 -5.070 -14.603 1.00 93.31 93 THR A CA 1
ATOM 715 C C . THR A 1 93 ? 21.541 -5.212 -14.793 1.00 93.31 93 THR A C 1
ATOM 717 O O . THR A 1 93 ? 22.187 -4.413 -15.464 1.00 93.31 93 THR A O 1
ATOM 720 N N . LYS A 1 94 ? 22.107 -6.286 -14.234 1.00 91.31 94 LYS A N 1
ATOM 721 C CA . LYS A 1 94 ? 23.530 -6.638 -14.384 1.00 91.31 94 LYS A CA 1
ATOM 722 C C . LYS A 1 94 ? 23.825 -7.434 -15.668 1.00 91.31 94 LYS A C 1
ATOM 724 O O . LYS A 1 94 ? 24.897 -8.018 -15.797 1.00 91.31 94 LYS A O 1
ATOM 729 N N . ALA A 1 95 ? 22.868 -7.533 -16.594 1.00 91.56 95 ALA A N 1
ATOM 730 C CA . ALA A 1 95 ? 23.039 -8.301 -17.822 1.00 91.56 95 ALA A CA 1
ATOM 731 C C . ALA A 1 95 ? 24.044 -7.625 -18.771 1.00 91.56 95 ALA A C 1
ATOM 733 O O . ALA A 1 95 ? 24.038 -6.407 -18.937 1.00 91.56 95 ALA A O 1
ATOM 734 N N . ALA A 1 96 ? 24.884 -8.421 -19.437 1.00 95.25 96 ALA A N 1
ATOM 735 C CA . ALA A 1 96 ? 25.874 -7.893 -20.371 1.00 95.25 96 ALA A CA 1
ATOM 736 C C . ALA A 1 96 ? 25.190 -7.133 -21.533 1.00 95.25 96 ALA A C 1
ATOM 738 O O . ALA A 1 96 ? 24.330 -7.719 -22.202 1.00 95.25 96 ALA A O 1
ATOM 739 N N . PRO A 1 97 ? 25.575 -5.874 -21.839 1.00 95.88 97 PRO A N 1
ATOM 740 C CA . PRO A 1 97 ? 24.864 -5.049 -22.819 1.00 95.88 97 PRO A CA 1
ATOM 741 C C . PRO A 1 97 ? 24.709 -5.693 -24.199 1.00 95.88 97 PRO A C 1
ATOM 743 O O . PRO A 1 97 ? 23.624 -5.678 -24.778 1.00 95.88 97 PRO A O 1
ATOM 746 N N . HIS A 1 98 ? 25.768 -6.326 -24.713 1.00 94.81 98 HIS A N 1
ATOM 747 C CA . HIS A 1 98 ? 25.732 -7.006 -26.010 1.00 94.81 98 HIS A CA 1
ATOM 748 C C . HIS A 1 98 ? 24.707 -8.153 -26.036 1.00 94.81 98 HIS A C 1
ATOM 750 O O . HIS A 1 98 ? 24.010 -8.331 -27.034 1.00 94.81 98 HIS A O 1
ATOM 756 N N . ALA A 1 99 ? 24.571 -8.890 -24.929 1.00 95.38 99 ALA A N 1
ATOM 757 C CA . ALA A 1 99 ? 23.618 -9.985 -24.805 1.00 95.38 99 ALA A CA 1
ATOM 758 C C . ALA A 1 99 ? 22.177 -9.464 -24.736 1.00 95.38 99 ALA A C 1
ATOM 760 O O . ALA A 1 99 ? 21.287 -10.041 -25.353 1.00 95.38 99 ALA A O 1
ATOM 761 N N . VAL A 1 100 ? 21.932 -8.354 -24.032 1.00 96.94 100 VAL A N 1
ATOM 762 C CA . VAL A 1 100 ? 20.606 -7.710 -23.982 1.00 96.94 100 VAL A CA 1
ATOM 763 C C . VAL A 1 100 ? 20.157 -7.269 -25.375 1.00 96.94 100 VAL A C 1
ATOM 765 O O . VAL A 1 100 ? 19.016 -7.537 -25.757 1.00 96.94 100 VAL A O 1
ATOM 768 N N . VAL A 1 101 ? 21.058 -6.649 -26.147 1.00 97.25 101 VAL A N 1
ATOM 769 C CA . VAL A 1 101 ? 20.787 -6.224 -27.528 1.00 97.25 101 VAL A CA 1
ATOM 770 C C . VAL A 1 101 ? 20.515 -7.425 -28.433 1.00 97.25 101 VAL A C 1
ATOM 772 O O . VAL A 1 101 ? 19.508 -7.426 -29.137 1.00 97.25 101 VAL A O 1
ATOM 775 N N . ASP A 1 102 ? 21.358 -8.462 -28.402 1.00 96.94 102 ASP A N 1
ATOM 776 C CA . ASP A 1 102 ? 21.143 -9.682 -29.194 1.00 96.94 102 ASP A CA 1
ATOM 777 C C . ASP A 1 102 ? 19.798 -10.346 -28.856 1.00 96.94 102 ASP A C 1
ATOM 779 O O . ASP A 1 102 ? 19.009 -10.651 -29.755 1.00 96.94 102 ASP A O 1
ATOM 783 N N . HIS A 1 103 ? 19.479 -10.491 -27.566 1.00 95.00 103 HIS A N 1
ATOM 784 C CA . HIS A 1 103 ? 18.195 -11.031 -27.131 1.00 95.00 103 HIS A CA 1
ATOM 785 C C . HIS A 1 103 ? 17.013 -10.194 -27.630 1.00 95.00 103 HIS A C 1
ATOM 787 O O . HIS A 1 103 ? 16.045 -10.774 -28.129 1.00 95.00 103 HIS A O 1
ATOM 793 N N . ALA A 1 104 ? 17.109 -8.862 -27.561 1.00 95.56 104 ALA A N 1
ATOM 794 C CA . ALA A 1 104 ? 16.052 -7.966 -28.010 1.00 95.56 104 ALA A CA 1
ATOM 795 C C . ALA A 1 104 ? 15.848 -8.075 -29.525 1.00 95.56 104 ALA A C 1
ATOM 797 O O . ALA A 1 104 ? 14.721 -8.231 -29.985 1.00 95.56 104 ALA A O 1
ATOM 798 N N . VAL A 1 105 ? 16.928 -8.100 -30.312 1.00 96.19 105 VAL A N 1
ATOM 799 C CA . VAL A 1 105 ? 16.866 -8.278 -31.772 1.00 96.19 105 VAL A CA 1
ATOM 800 C C . VAL A 1 105 ? 16.235 -9.621 -32.138 1.00 96.19 105 VAL A C 1
ATOM 802 O O . VAL A 1 105 ? 15.370 -9.676 -33.015 1.00 96.19 105 VAL A O 1
ATOM 805 N N . ARG A 1 106 ? 16.612 -10.710 -31.454 1.00 94.31 106 ARG A N 1
ATOM 806 C CA . ARG A 1 106 ? 15.992 -12.031 -31.655 1.00 94.31 106 ARG A CA 1
ATOM 807 C C . ARG A 1 106 ? 14.511 -12.026 -31.283 1.00 94.31 106 ARG A C 1
ATOM 809 O O . ARG A 1 106 ? 13.712 -12.625 -31.997 1.00 94.31 106 ARG A O 1
ATOM 816 N N . ALA A 1 107 ? 14.142 -11.367 -30.186 1.00 91.88 107 ALA A N 1
ATOM 817 C CA . ALA A 1 107 ? 12.755 -11.255 -29.751 1.00 91.88 107 ALA A CA 1
ATOM 818 C C . ALA A 1 107 ? 11.916 -10.434 -30.747 1.00 91.88 107 ALA A C 1
ATOM 820 O O . ALA A 1 107 ? 10.834 -10.879 -31.122 1.00 91.88 107 ALA A O 1
ATOM 821 N N . VAL A 1 108 ? 12.444 -9.312 -31.252 1.00 92.44 108 VAL A N 1
ATOM 822 C CA . VAL A 1 108 ? 11.803 -8.498 -32.297 1.00 92.44 108 VAL A CA 1
ATOM 823 C C . VAL A 1 108 ? 11.606 -9.312 -33.561 1.00 92.44 108 VAL A C 1
ATOM 825 O O . VAL A 1 108 ? 10.490 -9.363 -34.057 1.00 92.44 108 VAL A O 1
ATOM 828 N N . ARG A 1 109 ? 12.633 -10.020 -34.048 1.00 92.25 109 ARG A N 1
ATOM 829 C CA . ARG A 1 109 ? 12.535 -10.800 -35.294 1.00 92.25 109 ARG A CA 1
ATOM 830 C C . ARG A 1 109 ? 11.456 -11.887 -35.261 1.00 92.25 109 ARG A C 1
ATOM 832 O O . ARG A 1 109 ? 10.952 -12.250 -36.317 1.00 92.25 109 ARG A O 1
ATOM 839 N N . LYS A 1 110 ? 11.087 -12.384 -34.073 1.00 86.81 110 LYS A N 1
ATOM 840 C CA . LYS A 1 110 ? 9.982 -13.343 -33.895 1.00 86.81 110 LYS A CA 1
ATOM 841 C C . LYS A 1 110 ? 8.591 -12.714 -34.037 1.00 86.81 110 LYS A C 1
ATOM 843 O O . LYS A 1 110 ? 7.650 -13.443 -34.324 1.00 86.81 110 LYS A O 1
ATOM 848 N N . CYS A 1 111 ? 8.453 -11.410 -33.806 1.00 81.12 111 CYS A N 1
ATOM 849 C CA . CYS A 1 111 ? 7.186 -10.682 -33.939 1.00 81.12 111 CYS A CA 1
ATOM 850 C C . CYS A 1 111 ? 7.121 -9.887 -35.253 1.00 81.12 111 CYS A C 1
ATOM 852 O O . CYS A 1 111 ? 6.086 -9.842 -35.904 1.00 81.12 111 CYS A O 1
ATOM 854 N N . ASN A 1 112 ? 8.239 -9.274 -35.639 1.00 85.94 112 ASN A N 1
ATOM 855 C CA . ASN A 1 112 ? 8.409 -8.442 -36.819 1.00 85.94 112 ASN A CA 1
ATOM 856 C C . ASN A 1 112 ? 9.853 -8.587 -37.338 1.00 85.94 112 ASN A C 1
ATOM 858 O O . ASN A 1 112 ? 10.789 -7.953 -36.841 1.00 85.94 112 ASN A O 1
ATOM 862 N N . ALA A 1 113 ? 10.045 -9.449 -38.343 1.00 85.88 113 ALA A N 1
ATOM 863 C CA . ALA A 1 113 ? 11.363 -9.764 -38.901 1.00 85.88 113 ALA A CA 1
ATOM 864 C C . ALA A 1 113 ? 12.101 -8.526 -39.447 1.00 85.88 113 ALA A C 1
ATOM 866 O O . ALA A 1 113 ? 13.311 -8.390 -39.240 1.00 85.88 113 ALA A O 1
ATOM 867 N N . ALA A 1 114 ? 11.373 -7.599 -40.079 1.00 89.25 114 ALA A N 1
ATOM 868 C CA . ALA A 1 114 ? 11.930 -6.393 -40.691 1.00 89.25 114 ALA A CA 1
ATOM 869 C C . ALA A 1 114 ? 12.460 -5.383 -39.654 1.00 89.25 114 ALA A C 1
ATOM 871 O O . ALA A 1 114 ? 13.411 -4.650 -39.920 1.00 89.25 114 ALA A O 1
ATOM 872 N N . ALA A 1 115 ? 11.907 -5.380 -38.438 1.00 91.62 115 ALA A N 1
ATOM 873 C CA . ALA A 1 115 ? 12.274 -4.430 -37.387 1.00 91.62 115 ALA A CA 1
ATOM 874 C C . ALA A 1 115 ? 13.563 -4.790 -36.618 1.00 91.62 115 ALA A C 1
ATOM 876 O O . ALA A 1 115 ? 14.029 -4.006 -35.787 1.00 91.62 115 ALA A O 1
ATOM 877 N N . GLY A 1 116 ? 14.186 -5.945 -36.886 1.00 92.00 116 GLY A N 1
ATOM 878 C CA . GLY A 1 116 ? 15.393 -6.373 -36.167 1.00 92.00 116 GLY A CA 1
ATOM 879 C C . GLY A 1 116 ? 16.588 -5.423 -36.339 1.00 92.00 116 GLY A C 1
ATOM 880 O O . GLY A 1 116 ? 17.339 -5.199 -35.390 1.00 92.00 116 GLY A O 1
ATOM 881 N N . GLY A 1 117 ? 16.752 -4.835 -37.530 1.00 94.69 117 GLY A N 1
ATOM 882 C CA . GLY A 1 117 ? 17.801 -3.841 -37.795 1.00 94.69 117 GLY A CA 1
ATOM 883 C C . GLY A 1 117 ? 17.591 -2.546 -37.008 1.00 94.69 117 GLY A C 1
ATOM 884 O O . GLY A 1 117 ? 18.533 -2.042 -36.396 1.00 94.69 117 GLY A O 1
ATOM 885 N N . LEU A 1 118 ? 16.342 -2.070 -36.949 1.00 94.12 118 LEU A N 1
ATOM 886 C CA . LEU A 1 118 ? 15.950 -0.897 -36.167 1.00 94.12 118 LEU A CA 1
ATOM 887 C C . LEU A 1 118 ? 16.239 -1.105 -34.678 1.00 94.12 118 LEU A C 1
ATOM 889 O O . LEU A 1 118 ? 16.880 -0.261 -34.061 1.00 94.12 118 LEU A O 1
ATOM 893 N N . ALA A 1 119 ? 15.832 -2.245 -34.112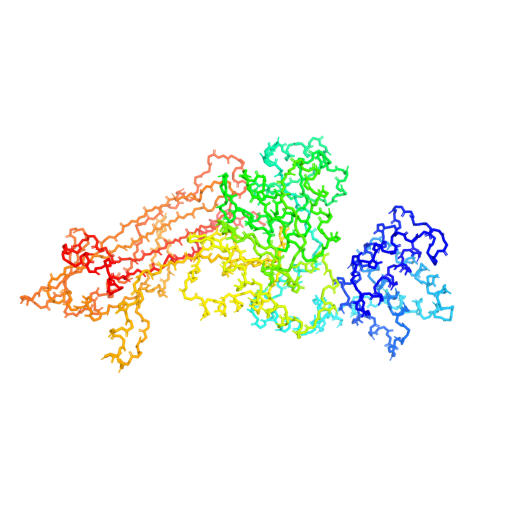 1.00 95.38 119 ALA A N 1
ATOM 894 C CA . ALA A 1 119 ? 16.066 -2.540 -32.701 1.00 95.38 119 ALA A CA 1
ATOM 895 C C . ALA A 1 119 ? 17.560 -2.549 -32.345 1.00 95.38 119 ALA A C 1
ATOM 897 O O . ALA A 1 119 ? 17.967 -1.954 -31.348 1.00 95.38 119 ALA A O 1
ATOM 898 N N . ASN A 1 120 ? 18.396 -3.157 -33.193 1.00 97.06 120 ASN A N 1
ATOM 899 C CA . ASN A 1 120 ? 19.845 -3.131 -33.009 1.00 97.06 120 ASN A CA 1
ATOM 900 C C . ASN A 1 120 ? 20.403 -1.700 -33.072 1.00 97.06 120 ASN A C 1
ATOM 902 O O . ASN A 1 120 ? 21.213 -1.323 -32.229 1.00 97.06 120 ASN A O 1
ATOM 906 N N . ALA A 1 121 ? 19.972 -0.905 -34.056 1.00 96.62 121 ALA A N 1
ATOM 907 C CA . ALA A 1 121 ? 20.430 0.471 -34.227 1.00 96.62 121 ALA A CA 1
ATOM 908 C C . ALA A 1 121 ? 20.047 1.355 -33.031 1.00 96.62 121 ALA A C 1
ATOM 910 O O . ALA A 1 121 ? 20.912 2.032 -32.482 1.00 96.62 121 ALA A O 1
ATOM 911 N N . VAL A 1 122 ? 18.788 1.291 -32.584 1.00 97.12 122 VAL A N 1
ATOM 912 C CA . VAL A 1 122 ? 18.264 2.051 -31.437 1.00 97.12 122 VAL A CA 1
ATOM 913 C C . VAL A 1 122 ? 19.020 1.706 -30.157 1.00 97.12 122 VAL A C 1
ATOM 915 O O . VAL A 1 122 ? 19.547 2.597 -29.493 1.00 97.12 122 VAL A O 1
ATOM 918 N N . LEU A 1 123 ? 19.140 0.418 -29.824 1.00 98.00 123 LEU A N 1
ATOM 919 C CA . LEU A 1 123 ? 19.770 0.003 -28.569 1.00 98.00 123 LEU A CA 1
ATOM 920 C C . LEU A 1 123 ? 21.289 0.233 -28.572 1.00 98.00 123 LEU A C 1
ATOM 922 O O . LEU A 1 123 ? 21.855 0.605 -27.547 1.00 98.00 123 LEU A O 1
ATOM 926 N N . ARG A 1 124 ? 21.968 0.082 -29.719 1.00 97.75 124 ARG A N 1
ATOM 927 C CA . ARG A 1 124 ? 23.389 0.458 -29.834 1.00 97.75 124 ARG A CA 1
ATOM 928 C C . ARG A 1 124 ? 23.591 1.968 -29.774 1.00 97.75 124 ARG A C 1
ATOM 930 O O . ARG A 1 124 ? 24.579 2.413 -29.199 1.00 97.75 124 ARG A O 1
ATOM 937 N N . ASN A 1 125 ? 22.677 2.756 -30.343 1.00 97.69 125 ASN A N 1
ATOM 938 C CA . ASN A 1 125 ? 22.721 4.209 -30.222 1.00 97.69 125 ASN A CA 1
ATOM 939 C C . ASN A 1 125 ? 22.579 4.642 -28.758 1.00 97.69 125 ASN A C 1
ATOM 941 O O . ASN A 1 125 ? 23.380 5.444 -28.282 1.00 97.69 125 ASN A O 1
ATOM 945 N N . PHE A 1 126 ? 21.643 4.030 -28.029 1.00 98.25 126 PHE A N 1
ATOM 946 C CA . PHE A 1 126 ? 21.501 4.229 -26.592 1.00 98.25 126 PHE A CA 1
ATOM 947 C C . PHE A 1 126 ? 22.798 3.936 -25.833 1.00 98.25 126 PHE A C 1
ATOM 949 O O . PHE A 1 126 ? 23.236 4.766 -25.048 1.00 98.25 126 PHE A O 1
ATOM 956 N N . LEU A 1 127 ? 23.456 2.802 -26.099 1.00 97.75 127 LEU A N 1
ATOM 957 C CA . LEU A 1 127 ? 24.710 2.454 -25.420 1.00 97.75 127 LEU A CA 1
ATOM 958 C C . LEU A 1 127 ? 25.839 3.465 -25.666 1.00 97.75 127 LEU A C 1
ATOM 960 O O . LEU A 1 127 ? 26.630 3.700 -24.759 1.00 97.75 127 LEU A O 1
ATOM 964 N N . ARG A 1 128 ? 25.910 4.072 -26.858 1.00 97.62 128 ARG A N 1
ATOM 965 C CA . ARG A 1 128 ? 26.917 5.102 -27.178 1.00 97.62 128 ARG A CA 1
ATOM 966 C C . ARG A 1 128 ? 26.632 6.446 -26.510 1.00 97.62 128 ARG A C 1
ATOM 968 O O . ARG A 1 128 ? 27.570 7.137 -26.144 1.00 97.62 128 ARG A O 1
ATOM 975 N N . ASN A 1 129 ? 25.357 6.805 -26.365 1.00 97.12 129 ASN A N 1
ATOM 976 C CA . ASN A 1 129 ? 24.915 8.133 -25.924 1.00 97.12 129 ASN A CA 1
ATOM 977 C C . ASN A 1 129 ? 24.179 8.103 -24.573 1.00 97.12 129 ASN A C 1
ATOM 979 O O . ASN A 1 129 ? 23.380 8.992 -24.278 1.00 97.12 129 ASN A O 1
ATOM 983 N N . ARG A 1 130 ? 24.413 7.065 -23.759 1.00 96.06 130 ARG A N 1
ATOM 984 C CA . ARG A 1 130 ? 23.615 6.739 -22.565 1.00 96.06 130 ARG A CA 1
ATOM 985 C C . ARG A 1 130 ? 23.460 7.921 -21.613 1.00 96.06 130 ARG A C 1
ATOM 987 O O . ARG A 1 130 ? 22.340 8.246 -21.233 1.00 96.06 130 ARG A O 1
ATOM 994 N N . GLU A 1 131 ? 24.569 8.534 -21.215 1.00 96.88 131 GLU A N 1
ATOM 995 C CA . GLU A 1 131 ? 24.574 9.608 -20.216 1.00 96.88 131 GLU A CA 1
ATOM 996 C C . GLU A 1 131 ? 23.819 10.843 -20.712 1.00 96.88 131 GLU A C 1
ATOM 998 O O . GLU A 1 131 ? 22.939 11.346 -20.015 1.00 96.88 131 GLU A O 1
ATOM 1003 N N . ALA A 1 132 ? 24.077 11.267 -21.953 1.00 97.69 132 ALA A N 1
ATOM 1004 C CA . ALA A 1 132 ? 23.398 12.403 -22.569 1.00 97.69 132 ALA A CA 1
ATOM 1005 C C . ALA A 1 132 ? 21.880 12.178 -22.689 1.00 97.69 132 ALA A C 1
ATOM 1007 O O . ALA A 1 132 ? 21.098 13.067 -22.360 1.00 97.69 132 ALA A O 1
ATOM 1008 N N . LEU A 1 133 ? 21.454 10.977 -23.097 1.00 97.62 133 LEU A N 1
ATOM 1009 C CA . LEU A 1 133 ? 20.034 10.627 -23.225 1.00 97.62 133 LEU A CA 1
ATOM 1010 C C . LEU A 1 133 ? 19.318 10.599 -21.869 1.00 97.62 133 LEU A C 1
ATOM 1012 O O . LEU A 1 133 ? 18.173 11.040 -21.766 1.00 97.62 133 LEU A O 1
ATOM 1016 N N . LEU A 1 134 ? 19.982 10.102 -20.820 1.00 97.44 134 LEU A N 1
ATOM 1017 C CA . LEU A 1 134 ? 19.437 10.100 -19.461 1.00 97.44 134 LEU A CA 1
ATOM 1018 C C . LEU A 1 134 ? 19.329 11.516 -18.888 1.00 97.44 134 LEU A C 1
ATOM 1020 O O . LEU A 1 134 ? 18.298 11.858 -18.303 1.00 97.44 134 LEU A O 1
ATOM 1024 N N . ALA A 1 135 ? 20.352 12.348 -19.094 1.00 97.25 135 ALA A N 1
ATOM 1025 C CA . ALA A 1 135 ? 20.331 13.750 -18.689 1.00 97.25 135 ALA A CA 1
ATOM 1026 C C . ALA A 1 135 ? 19.189 14.501 -19.388 1.00 97.25 135 ALA A C 1
ATOM 1028 O O . ALA A 1 135 ? 18.373 15.144 -18.730 1.00 97.25 135 ALA A O 1
ATOM 1029 N N . ALA A 1 136 ? 19.060 14.330 -20.704 1.00 96.31 136 ALA A N 1
ATOM 1030 C CA . ALA A 1 136 ? 17.983 14.921 -21.485 1.00 96.31 136 ALA A CA 1
ATOM 1031 C C . ALA A 1 136 ? 16.595 14.403 -21.064 1.00 96.31 136 ALA A C 1
ATOM 1033 O O . ALA A 1 136 ? 15.669 15.199 -20.928 1.00 96.31 136 ALA A O 1
ATOM 1034 N N . ALA A 1 137 ? 16.431 13.105 -20.777 1.00 95.81 137 ALA A N 1
ATOM 1035 C CA . ALA A 1 137 ? 15.157 12.569 -20.281 1.00 95.81 137 ALA A CA 1
ATOM 1036 C C . ALA A 1 137 ? 14.756 13.193 -18.932 1.00 95.81 137 ALA A C 1
ATOM 1038 O O . ALA A 1 137 ? 13.583 13.500 -18.711 1.00 95.81 137 ALA A O 1
ATOM 1039 N N . SER A 1 138 ? 15.742 13.449 -18.070 1.00 95.94 138 SER A N 1
ATOM 1040 C CA . SER A 1 138 ? 15.557 14.028 -16.733 1.00 95.94 138 SER A CA 1
ATOM 1041 C C . SER A 1 138 ? 15.190 15.518 -16.746 1.00 95.94 138 SER A C 1
ATOM 1043 O O . SER A 1 138 ? 14.834 16.058 -15.702 1.00 95.94 138 SER A O 1
ATOM 1045 N N . THR A 1 139 ? 15.239 16.187 -17.907 1.00 96.19 139 THR A N 1
ATOM 1046 C CA . THR A 1 139 ? 14.753 17.574 -18.059 1.00 96.19 139 THR A CA 1
ATOM 1047 C C . THR A 1 139 ? 13.230 17.680 -17.972 1.00 96.19 139 THR A C 1
ATOM 1049 O O . THR A 1 139 ? 12.705 18.734 -17.627 1.00 96.19 139 THR A O 1
ATOM 1052 N N . SER A 1 140 ? 12.518 16.588 -18.263 1.00 96.38 140 SER A N 1
ATOM 1053 C CA . SER A 1 140 ? 11.070 16.491 -18.082 1.00 96.38 140 SER A CA 1
ATOM 1054 C C . SER A 1 140 ? 10.738 15.830 -16.748 1.00 96.38 140 SER A C 1
ATOM 1056 O O . SER A 1 140 ? 11.385 14.852 -16.368 1.00 96.38 140 SER A O 1
ATOM 1058 N N . GLU A 1 141 ? 9.693 16.301 -16.067 1.00 96.94 141 GLU A N 1
ATOM 1059 C CA . GLU A 1 141 ? 9.263 15.713 -14.794 1.00 96.94 141 GLU A CA 1
ATOM 1060 C C . GLU A 1 141 ? 8.849 14.244 -14.955 1.00 96.94 141 GLU A C 1
ATOM 1062 O O . GLU A 1 141 ? 9.251 13.399 -14.157 1.00 96.94 141 GLU A O 1
ATOM 1067 N N . GLU A 1 142 ? 8.137 13.899 -16.033 1.00 97.12 142 GLU A N 1
ATOM 1068 C CA . GLU A 1 142 ? 7.772 12.506 -16.329 1.00 97.12 142 GLU A CA 1
ATOM 1069 C C . GLU A 1 142 ? 8.999 11.605 -16.524 1.00 97.12 142 GLU A C 1
ATOM 1071 O O . GLU A 1 142 ? 8.994 10.443 -16.112 1.00 97.12 142 GLU A O 1
ATOM 1076 N N . GLY A 1 143 ? 10.064 12.129 -17.139 1.00 97.00 143 GLY A N 1
ATOM 1077 C CA . GLY A 1 143 ? 11.310 11.394 -17.328 1.00 97.00 143 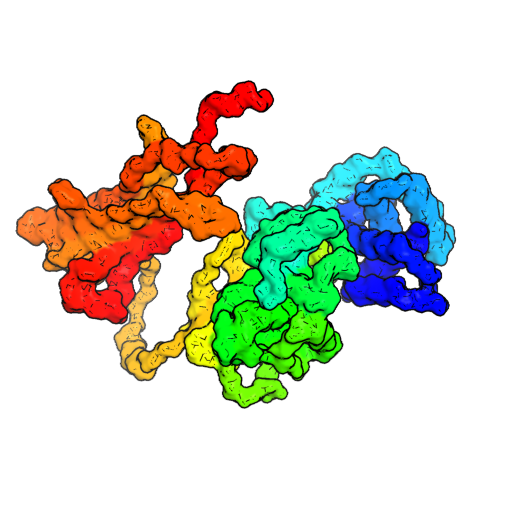GLY A CA 1
ATOM 1078 C C . GLY A 1 143 ? 12.137 11.275 -16.047 1.00 97.00 143 GLY A C 1
ATOM 1079 O O . GLY A 1 143 ? 12.735 10.228 -15.807 1.00 97.00 143 GLY A O 1
ATOM 1080 N N . ARG A 1 144 ? 12.136 12.311 -15.201 1.00 97.00 144 ARG A N 1
ATOM 1081 C CA . ARG A 1 144 ? 12.851 12.334 -13.917 1.00 97.00 144 ARG A CA 1
ATOM 1082 C C . ARG A 1 144 ? 12.181 11.461 -12.859 1.00 97.00 144 ARG A C 1
ATOM 1084 O O . ARG A 1 144 ? 12.855 10.685 -12.189 1.00 97.00 144 ARG A O 1
ATOM 1091 N N . TYR A 1 145 ? 10.863 11.578 -12.716 1.00 97.50 145 TYR A N 1
ATOM 1092 C CA . TYR A 1 145 ? 10.111 10.925 -11.646 1.00 97.50 145 TYR A CA 1
ATOM 1093 C C . TYR A 1 145 ? 9.398 9.654 -12.097 1.00 97.50 145 TYR A C 1
ATOM 1095 O O . TYR A 1 145 ? 8.977 8.883 -11.247 1.00 97.50 145 TYR A O 1
ATOM 1103 N N . ALA A 1 146 ? 9.271 9.375 -13.396 1.00 97.69 146 ALA A N 1
ATOM 1104 C CA . ALA A 1 146 ? 8.554 8.201 -13.905 1.00 97.69 146 ALA A CA 1
ATOM 1105 C C . ALA A 1 146 ? 7.091 8.102 -13.414 1.00 97.69 146 ALA A C 1
ATOM 1107 O O . ALA A 1 146 ? 6.608 7.014 -13.094 1.00 97.69 146 ALA A O 1
ATOM 1108 N N . TYR A 1 147 ? 6.385 9.232 -13.385 1.00 98.12 147 TYR A N 1
ATOM 1109 C CA . TYR A 1 147 ? 4.932 9.342 -13.185 1.00 98.12 147 TYR A CA 1
ATOM 1110 C C . TYR A 1 147 ? 4.322 10.118 -14.358 1.00 98.12 147 TYR A C 1
ATOM 1112 O O . TYR A 1 147 ? 5.050 10.865 -15.013 1.00 98.12 147 TYR A O 1
ATOM 1120 N N . PRO A 1 148 ? 3.017 9.972 -14.640 1.00 97.62 148 PRO A N 1
ATOM 1121 C CA . PRO A 1 148 ? 2.343 10.856 -15.583 1.00 97.62 148 PRO A CA 1
ATOM 1122 C C . PRO A 1 148 ? 2.237 12.279 -15.020 1.00 97.62 148 PRO A C 1
ATOM 1124 O O . PRO A 1 148 ? 2.076 12.465 -13.811 1.00 97.62 148 PRO A O 1
ATOM 1127 N N . GLN A 1 149 ? 2.252 13.279 -15.902 1.00 97.44 149 GLN A N 1
ATOM 1128 C CA . GLN A 1 149 ? 2.283 14.692 -15.509 1.00 97.44 149 GLN A CA 1
ATOM 1129 C C . GLN A 1 149 ? 1.162 15.091 -14.535 1.00 97.44 149 GLN A C 1
ATOM 1131 O O . GLN A 1 149 ? 1.412 15.802 -13.566 1.00 97.44 149 GLN A O 1
ATOM 1136 N N . TRP A 1 150 ? -0.065 14.601 -14.745 1.00 97.25 150 TRP A N 1
ATOM 1137 C CA . TRP A 1 150 ? -1.204 14.932 -13.880 1.00 97.25 150 TRP A CA 1
ATOM 1138 C C . TRP A 1 150 ? -0.981 14.505 -12.422 1.00 97.25 150 TRP A C 1
ATOM 1140 O O . TRP A 1 150 ? -1.380 15.211 -11.500 1.00 97.25 150 TRP A O 1
ATOM 1150 N N . TRP A 1 151 ? -0.321 13.363 -12.214 1.00 98.12 151 TRP A N 1
ATOM 1151 C CA . TRP A 1 151 ? -0.047 12.820 -10.887 1.00 98.12 151 TRP A CA 1
ATOM 1152 C C . TRP A 1 151 ? 1.031 13.643 -10.195 1.00 98.12 151 TRP A C 1
ATOM 1154 O O . TRP A 1 151 ? 0.895 13.973 -9.020 1.00 98.12 151 TRP A O 1
ATOM 1164 N N . ILE A 1 152 ? 2.081 14.008 -10.936 1.00 98.06 152 ILE A N 1
ATOM 1165 C CA . ILE A 1 152 ? 3.166 14.857 -10.436 1.00 98.06 152 ILE A CA 1
ATOM 1166 C C . ILE A 1 152 ? 2.590 16.189 -9.959 1.00 98.06 152 ILE A C 1
ATOM 1168 O O . ILE A 1 152 ? 2.780 16.549 -8.801 1.00 98.06 152 ILE A O 1
ATOM 1172 N N . SER A 1 153 ? 1.807 16.861 -10.806 1.00 97.50 153 SER A N 1
ATOM 1173 C CA . SER A 1 153 ? 1.191 18.145 -10.468 1.00 97.50 153 SER A CA 1
ATOM 1174 C C . SER A 1 153 ? 0.228 18.047 -9.277 1.00 97.50 153 SER A C 1
ATOM 1176 O O . SER A 1 153 ? 0.218 18.940 -8.433 1.00 97.50 153 SER A O 1
ATOM 1178 N N . ALA A 1 154 ? -0.536 16.955 -9.149 1.00 96.75 154 ALA A N 1
ATOM 1179 C CA . ALA A 1 154 ? -1.422 16.738 -8.002 1.00 96.75 154 ALA A CA 1
ATOM 1180 C C . ALA A 1 154 ? -0.646 16.550 -6.683 1.00 96.75 154 ALA A C 1
ATOM 1182 O O . ALA A 1 154 ? -0.964 17.185 -5.679 1.00 96.75 154 ALA A O 1
ATOM 1183 N N . VAL A 1 155 ? 0.400 15.716 -6.685 1.00 96.56 155 VAL A N 1
ATOM 1184 C CA . VAL A 1 155 ? 1.235 15.460 -5.497 1.00 96.56 155 VAL A CA 1
ATOM 1185 C C . VAL A 1 155 ? 2.034 16.712 -5.113 1.00 96.56 155 VAL A C 1
ATOM 1187 O O . VAL A 1 155 ? 2.137 17.023 -3.928 1.00 96.56 155 VAL A O 1
ATOM 1190 N N . GLN A 1 156 ? 2.531 17.473 -6.096 1.00 96.69 156 GLN A N 1
ATOM 1191 C CA . GLN A 1 156 ? 3.168 18.780 -5.895 1.00 96.69 156 GLN A CA 1
ATOM 1192 C C . GLN A 1 156 ? 2.241 19.774 -5.197 1.00 96.69 156 GLN A C 1
ATOM 1194 O O . GLN A 1 156 ? 2.622 20.361 -4.183 1.00 96.69 156 GLN A O 1
ATOM 1199 N N . ALA A 1 157 ? 1.024 19.938 -5.722 1.00 96.31 157 ALA A N 1
ATOM 1200 C CA . ALA A 1 157 ? 0.041 20.864 -5.174 1.00 96.31 157 ALA A CA 1
ATOM 1201 C C . ALA A 1 157 ? -0.371 20.493 -3.742 1.00 96.31 157 ALA A C 1
ATOM 1203 O O . ALA A 1 157 ? -0.561 21.377 -2.912 1.00 96.31 157 ALA A O 1
ATOM 1204 N N . GLN A 1 158 ? -0.490 19.196 -3.445 1.00 95.00 158 GLN A N 1
ATOM 1205 C CA . GLN A 1 158 ? -0.968 18.722 -2.148 1.00 95.00 158 GLN A CA 1
ATOM 1206 C C . GLN A 1 158 ? 0.113 18.730 -1.058 1.00 95.00 158 GLN A C 1
ATOM 1208 O O . GLN A 1 158 ? -0.196 19.019 0.095 1.00 95.00 158 GLN A O 1
ATOM 1213 N N . TYR A 1 159 ? 1.365 18.398 -1.391 1.00 92.69 159 TYR A N 1
ATOM 1214 C CA . TYR A 1 159 ? 2.381 18.072 -0.381 1.00 92.69 159 TYR A CA 1
ATOM 1215 C C . TYR A 1 159 ? 3.567 19.032 -0.294 1.00 92.69 159 TYR A C 1
ATOM 1217 O O . TYR A 1 159 ? 4.466 18.798 0.520 1.00 92.69 159 TYR A O 1
ATOM 1225 N N . GLY A 1 160 ? 3.584 20.114 -1.081 1.00 92.25 160 GLY A N 1
ATOM 1226 C CA . GLY A 1 160 ? 4.624 21.143 -0.995 1.00 92.25 160 GLY A CA 1
ATOM 1227 C C . GLY A 1 160 ? 6.024 20.520 -0.987 1.00 92.25 160 GLY A C 1
ATOM 1228 O O . GLY A 1 160 ? 6.299 19.610 -1.753 1.00 92.25 160 GLY A O 1
ATOM 1229 N N . MET A 1 161 ? 6.908 20.912 -0.071 1.00 91.31 161 MET A N 1
ATOM 1230 C CA . MET A 1 161 ? 8.291 20.400 -0.030 1.00 91.31 161 MET A CA 1
ATOM 1231 C C . MET A 1 161 ? 8.456 18.865 0.067 1.00 91.31 161 MET A C 1
ATOM 1233 O O . MET A 1 161 ? 9.546 18.366 -0.200 1.00 91.31 161 MET A O 1
ATOM 1237 N N . HIS A 1 162 ? 7.417 18.103 0.426 1.00 89.81 162 HIS A N 1
ATOM 1238 C CA . HIS A 1 162 ? 7.488 16.642 0.554 1.00 89.81 162 HIS A CA 1
ATOM 1239 C C . HIS A 1 162 ? 7.153 15.878 -0.737 1.00 89.81 162 HIS A C 1
ATOM 1241 O O . HIS A 1 162 ? 7.388 14.670 -0.800 1.00 89.81 162 HIS A O 1
ATOM 1247 N N . TRP A 1 163 ? 6.626 16.550 -1.770 1.00 95.25 163 TRP A N 1
ATOM 1248 C CA . TRP A 1 163 ? 6.117 15.889 -2.979 1.00 95.25 163 TRP A CA 1
ATOM 1249 C C . TRP A 1 163 ? 7.176 15.015 -3.670 1.00 95.25 163 TRP A C 1
ATOM 1251 O O . TRP A 1 163 ? 6.882 13.898 -4.095 1.00 95.25 163 TRP A O 1
ATOM 1261 N N . GLU A 1 164 ? 8.420 15.497 -3.749 1.00 95.94 164 GLU A N 1
ATOM 1262 C CA . GLU A 1 164 ? 9.502 14.809 -4.459 1.00 95.94 164 GLU A CA 1
ATOM 1263 C C . GLU A 1 164 ? 9.874 13.499 -3.756 1.00 95.94 164 GLU A C 1
ATOM 1265 O O . GLU A 1 164 ? 9.979 12.454 -4.403 1.00 95.94 164 GLU A O 1
ATOM 1270 N N . ALA A 1 165 ? 9.992 13.525 -2.425 1.00 94.50 165 ALA A N 1
ATOM 1271 C CA . ALA A 1 165 ? 10.308 12.344 -1.628 1.00 94.50 165 ALA A CA 1
ATOM 1272 C C . ALA A 1 165 ? 9.254 11.236 -1.799 1.00 94.50 165 ALA A C 1
ATOM 1274 O O . ALA A 1 165 ? 9.618 10.071 -1.953 1.00 94.50 165 ALA A O 1
ATOM 1275 N N . ILE A 1 166 ? 7.966 11.598 -1.865 1.00 94.19 166 ILE A N 1
ATOM 1276 C CA . ILE A 1 166 ? 6.857 10.652 -2.074 1.00 94.19 166 ILE A CA 1
ATOM 1277 C C . ILE A 1 166 ? 6.991 9.941 -3.429 1.00 94.19 166 ILE A C 1
ATOM 1279 O O . ILE A 1 166 ? 6.893 8.712 -3.503 1.00 94.19 166 ILE A O 1
ATOM 1283 N N . LEU A 1 167 ? 7.249 10.690 -4.508 1.00 96.31 167 LEU A N 1
ATOM 1284 C CA . LEU A 1 167 ? 7.400 10.105 -5.845 1.00 96.31 167 LEU A CA 1
ATOM 1285 C C . LEU A 1 167 ? 8.633 9.199 -5.929 1.00 96.31 167 LEU A C 1
ATOM 1287 O O . LEU A 1 167 ? 8.554 8.098 -6.487 1.00 96.31 167 LEU A O 1
ATOM 1291 N N . LEU A 1 168 ? 9.756 9.638 -5.351 1.00 95.25 168 LEU A N 1
ATOM 1292 C CA . LEU A 1 168 ? 10.994 8.861 -5.304 1.00 95.25 168 LEU A CA 1
ATOM 1293 C C . LEU A 1 168 ? 10.806 7.559 -4.515 1.00 95.25 168 LEU A C 1
ATOM 1295 O O . LEU A 1 168 ? 11.166 6.496 -5.024 1.00 95.25 168 LEU A O 1
ATOM 1299 N N . ALA A 1 169 ? 10.178 7.610 -3.337 1.00 94.00 169 ALA A N 1
ATOM 1300 C CA . ALA A 1 169 ? 9.857 6.430 -2.534 1.00 94.00 169 ALA A CA 1
ATOM 1301 C C . ALA A 1 169 ? 8.943 5.452 -3.291 1.00 94.00 169 ALA A C 1
ATOM 1303 O O . ALA A 1 169 ? 9.186 4.243 -3.306 1.00 94.00 169 ALA A O 1
ATOM 1304 N N . GLY A 1 170 ? 7.947 5.963 -4.022 1.00 94.00 170 GLY A N 1
ATOM 1305 C CA . GLY A 1 170 ? 7.066 5.145 -4.859 1.00 94.00 170 GLY A CA 1
ATOM 1306 C C . GLY A 1 170 ? 7.766 4.441 -6.037 1.00 94.00 170 GLY A C 1
ATOM 1307 O O . GLY A 1 170 ? 7.211 3.505 -6.614 1.00 94.00 170 GLY A O 1
ATOM 1308 N N . ASN A 1 171 ? 9.002 4.824 -6.376 1.00 95.00 171 ASN A N 1
ATOM 1309 C CA . ASN A 1 171 ? 9.830 4.118 -7.357 1.00 95.00 171 ASN A CA 1
ATOM 1310 C C . ASN A 1 171 ? 10.829 3.133 -6.739 1.00 95.00 171 ASN A C 1
ATOM 1312 O O . ASN A 1 171 ? 11.402 2.330 -7.476 1.00 95.00 171 ASN A O 1
ATOM 1316 N N . GLN A 1 172 ? 11.029 3.123 -5.422 1.00 92.94 172 GLN A N 1
ATOM 1317 C CA . GLN A 1 172 ? 11.963 2.200 -4.769 1.00 92.94 172 GLN A CA 1
ATOM 1318 C C . GLN A 1 172 ? 11.430 0.767 -4.729 1.00 92.94 172 GLN A C 1
ATOM 1320 O O . GLN A 1 172 ? 10.219 0.537 -4.731 1.00 92.94 172 GLN A O 1
ATOM 1325 N N . HIS A 1 173 ? 12.325 -0.223 -4.696 1.00 89.19 173 HIS A N 1
ATOM 1326 C CA . HIS A 1 173 ? 11.908 -1.613 -4.521 1.00 89.19 173 HIS A CA 1
ATOM 1327 C C . HIS A 1 173 ? 11.122 -1.756 -3.206 1.00 89.19 173 HIS A C 1
ATOM 1329 O O . HIS A 1 173 ? 11.584 -1.259 -2.180 1.00 89.19 173 HIS A O 1
ATOM 1335 N N . PRO A 1 174 ? 9.948 -2.410 -3.203 1.00 90.00 174 PRO A N 1
ATOM 1336 C CA . PRO A 1 174 ? 9.134 -2.473 -2.003 1.00 90.00 174 PRO A CA 1
ATOM 1337 C C . PRO A 1 174 ? 9.819 -3.310 -0.905 1.00 90.00 174 PRO A C 1
ATOM 1339 O O . PRO A 1 174 ? 10.349 -4.387 -1.210 1.00 90.00 174 PRO A O 1
ATOM 1342 N N . PRO A 1 175 ? 9.781 -2.867 0.364 1.00 92.50 175 PRO A N 1
ATOM 1343 C CA . PRO A 1 175 ? 10.229 -3.656 1.499 1.00 92.50 175 PRO A CA 1
ATOM 1344 C C . PRO A 1 175 ? 9.340 -4.890 1.670 1.00 92.50 175 PRO A C 1
ATOM 1346 O O . PRO A 1 175 ? 8.124 -4.854 1.424 1.00 92.50 175 PRO A O 1
ATOM 1349 N N . MET A 1 176 ? 9.946 -5.998 2.096 1.00 95.25 176 MET A N 1
ATOM 1350 C CA . MET A 1 176 ? 9.212 -7.203 2.468 1.00 95.25 176 MET A CA 1
ATOM 1351 C C . MET A 1 176 ? 9.052 -7.248 3.982 1.00 95.25 176 MET A C 1
ATOM 1353 O O . MET A 1 176 ? 9.927 -7.728 4.702 1.00 95.25 176 MET A O 1
ATOM 1357 N N . THR A 1 177 ? 7.913 -6.738 4.433 1.00 96.25 177 THR A N 1
ATOM 1358 C CA . THR A 1 177 ? 7.526 -6.751 5.839 1.00 96.25 177 THR A CA 1
ATOM 1359 C C . THR A 1 177 ? 6.653 -7.962 6.131 1.00 96.25 177 THR A C 1
ATOM 1361 O O . THR A 1 177 ? 5.770 -8.346 5.356 1.00 96.25 177 THR A O 1
ATOM 1364 N N . LEU A 1 178 ? 6.939 -8.576 7.265 1.00 98.00 178 LEU A N 1
ATOM 1365 C CA . LEU A 1 178 ? 6.236 -9.706 7.826 1.00 98.00 178 LEU A CA 1
ATOM 1366 C C . LEU A 1 178 ? 5.426 -9.242 9.036 1.00 98.00 178 LEU A C 1
ATOM 1368 O O . LEU A 1 178 ? 5.893 -8.401 9.802 1.00 98.00 178 LEU A O 1
ATOM 1372 N N . ARG A 1 179 ? 4.231 -9.802 9.206 1.00 98.25 179 ARG A N 1
ATOM 1373 C CA . ARG A 1 179 ? 3.460 -9.742 10.448 1.00 98.25 179 ARG A CA 1
ATOM 1374 C C . ARG A 1 179 ? 3.587 -11.081 11.157 1.00 98.25 179 ARG A C 1
ATOM 1376 O O . ARG A 1 179 ? 3.168 -12.101 10.605 1.00 98.25 179 ARG A O 1
ATOM 1383 N N . VAL A 1 180 ? 4.163 -11.074 12.348 1.00 98.44 180 VAL A N 1
ATOM 1384 C CA . VAL A 1 180 ? 4.283 -12.252 13.205 1.00 98.44 180 VAL A CA 1
ATOM 1385 C C . VAL A 1 180 ? 2.942 -12.525 13.880 1.00 98.44 180 VAL A C 1
ATOM 1387 O O . VAL A 1 180 ? 2.302 -11.617 14.401 1.00 98.44 180 VAL A O 1
ATOM 1390 N N . ASN A 1 181 ? 2.514 -13.785 13.870 1.00 98.00 181 ASN A N 1
ATOM 1391 C CA . ASN A 1 181 ? 1.322 -14.214 14.585 1.00 98.00 181 ASN A CA 1
ATOM 1392 C C . ASN A 1 181 ? 1.652 -14.368 16.076 1.00 98.00 181 ASN A C 1
ATOM 1394 O O . ASN A 1 181 ? 2.070 -15.438 16.533 1.00 98.00 181 ASN A O 1
ATOM 1398 N N . CYS A 1 182 ? 1.422 -13.298 16.836 1.00 94.00 182 CYS A N 1
ATOM 1399 C CA . CYS A 1 182 ? 1.749 -13.221 18.260 1.00 94.00 182 CYS A CA 1
ATOM 1400 C C . CYS A 1 182 ? 0.947 -14.177 19.162 1.00 94.00 182 CYS A C 1
ATOM 1402 O O . CYS A 1 182 ? 1.275 -14.311 20.338 1.00 94.00 182 CYS A O 1
ATOM 1404 N N . ARG A 1 183 ? -0.048 -14.906 18.629 1.00 95.25 183 ARG A N 1
ATOM 1405 C CA . ARG A 1 183 ? -0.676 -16.035 19.343 1.00 95.25 183 ARG A CA 1
ATOM 1406 C C . ARG A 1 183 ? 0.184 -17.291 19.370 1.00 95.25 183 ARG A C 1
ATOM 1408 O O . ARG A 1 183 ? -0.060 -18.172 20.188 1.00 95.25 183 ARG A O 1
ATOM 1415 N N . ARG A 1 184 ? 1.127 -17.414 18.434 1.00 97.19 184 ARG A N 1
ATOM 1416 C CA . ARG A 1 184 ? 1.958 -18.611 18.261 1.00 97.19 184 ARG A CA 1
ATOM 1417 C C . ARG A 1 184 ? 3.401 -18.386 18.679 1.00 97.19 184 ARG A C 1
ATOM 1419 O O . ARG A 1 184 ? 4.010 -19.293 19.233 1.00 97.19 184 ARG A O 1
ATOM 1426 N N . ILE A 1 185 ? 3.949 -17.211 18.386 1.00 97.62 185 ILE A N 1
ATOM 1427 C CA . ILE A 1 185 ? 5.348 -16.880 18.663 1.00 97.62 185 ILE A CA 1
ATOM 1428 C C . ILE A 1 185 ? 5.502 -15.368 18.828 1.00 97.62 185 ILE A C 1
ATOM 1430 O O . ILE A 1 185 ? 4.825 -14.605 18.143 1.00 97.62 185 ILE A O 1
ATOM 1434 N N . SER A 1 186 ? 6.384 -14.919 19.725 1.00 97.31 186 SER A N 1
ATOM 1435 C CA . SER A 1 186 ? 6.676 -13.489 19.849 1.00 97.31 186 SER A CA 1
ATOM 1436 C C . SER A 1 186 ? 7.477 -12.985 18.641 1.00 97.31 186 SER A C 1
ATOM 1438 O O . SER A 1 186 ? 8.212 -13.741 18.001 1.00 97.31 186 SER A O 1
ATOM 1440 N N . ALA A 1 187 ? 7.384 -11.691 18.326 1.00 95.88 187 ALA A N 1
ATOM 1441 C CA . ALA A 1 187 ? 8.148 -11.120 17.217 1.00 95.88 187 ALA A CA 1
ATOM 1442 C C . ALA A 1 187 ? 9.672 -11.186 17.439 1.00 95.88 187 ALA A C 1
ATOM 1444 O O . ALA A 1 187 ? 10.430 -11.346 16.482 1.00 95.88 187 ALA A O 1
ATOM 1445 N N . VAL A 1 188 ? 10.114 -11.125 18.701 1.00 97.56 188 VAL A N 1
ATOM 1446 C CA . VAL A 1 188 ? 11.524 -11.279 19.090 1.00 97.56 188 VAL A CA 1
ATOM 1447 C C . VAL A 1 188 ? 12.000 -12.712 18.852 1.00 97.56 188 VAL A C 1
ATOM 1449 O O . VAL A 1 188 ? 13.051 -12.913 18.244 1.00 97.56 188 VAL A O 1
ATOM 1452 N N . ASP A 1 189 ? 11.211 -13.710 19.252 1.00 97.94 189 ASP A N 1
ATOM 1453 C CA . ASP A 1 189 ? 11.563 -15.119 19.045 1.00 97.94 189 ASP A CA 1
ATOM 1454 C C . ASP A 1 189 ? 11.535 -15.491 17.561 1.00 97.94 189 ASP A C 1
ATOM 1456 O O . ASP A 1 189 ? 12.393 -16.230 17.079 1.00 97.94 189 ASP A O 1
ATOM 1460 N N . TYR A 1 190 ? 10.589 -14.936 16.798 1.00 98.38 190 TYR A N 1
ATOM 1461 C CA . TYR A 1 190 ? 10.553 -15.132 15.353 1.00 98.38 190 TYR A CA 1
ATOM 1462 C C . TYR A 1 190 ? 11.764 -14.492 14.656 1.00 98.38 190 TYR A C 1
ATOM 1464 O O . TYR A 1 190 ? 12.326 -15.075 13.729 1.00 98.38 190 TYR A O 1
ATOM 1472 N N . LEU A 1 191 ? 12.224 -13.325 15.120 1.00 98.00 191 LEU A N 1
ATOM 1473 C CA . LEU A 1 191 ? 13.460 -12.716 14.628 1.00 98.00 191 LEU A CA 1
ATOM 1474 C C . LEU A 1 191 ? 14.681 -13.611 14.905 1.00 98.00 191 LEU A C 1
ATOM 1476 O O . LEU A 1 191 ? 15.521 -13.789 14.022 1.00 98.00 191 LEU A O 1
ATOM 1480 N N . ALA A 1 192 ? 14.755 -14.226 16.089 1.00 97.88 192 ALA A N 1
ATOM 1481 C CA . ALA A 1 192 ? 15.793 -15.206 16.405 1.00 97.88 192 ALA A CA 1
ATOM 1482 C C . ALA A 1 192 ? 15.700 -16.462 15.514 1.00 97.88 192 ALA A C 1
ATOM 1484 O O . ALA A 1 192 ? 16.725 -16.963 15.052 1.00 97.88 192 ALA A O 1
ATOM 1485 N N . LEU A 1 193 ? 14.488 -16.936 15.204 1.00 98.06 193 LEU A N 1
ATOM 1486 C CA . LEU A 1 193 ? 14.261 -18.055 14.282 1.00 98.06 193 LEU A CA 1
ATOM 1487 C C . LEU A 1 193 ? 14.746 -17.746 12.857 1.00 98.06 193 LEU A C 1
ATOM 1489 O O . LEU A 1 193 ? 15.334 -18.611 12.205 1.00 98.06 193 LEU A O 1
ATOM 1493 N N . LEU A 1 194 ? 14.530 -16.519 12.373 1.00 98.19 194 LEU A N 1
ATOM 1494 C CA . LEU A 1 194 ? 15.063 -16.070 11.084 1.00 98.19 194 LEU A CA 1
ATOM 1495 C C . LEU A 1 194 ? 16.595 -16.074 11.083 1.00 98.19 194 LEU A C 1
ATOM 1497 O O . LEU A 1 194 ? 17.195 -16.585 10.137 1.00 98.19 194 LEU A O 1
ATOM 1501 N N . ALA A 1 195 ? 17.222 -15.582 12.155 1.00 97.75 195 ALA A N 1
ATOM 1502 C CA . ALA A 1 195 ? 18.676 -15.588 12.294 1.00 97.75 195 ALA A CA 1
ATOM 1503 C C . ALA A 1 195 ? 19.264 -17.012 12.282 1.00 97.75 195 ALA A C 1
ATOM 1505 O O . ALA A 1 195 ? 20.295 -17.231 11.655 1.00 97.75 195 ALA A O 1
ATOM 1506 N N . GLN A 1 196 ? 18.587 -17.997 12.888 1.00 97.81 196 GLN A N 1
ATOM 1507 C CA . GLN A 1 196 ? 18.988 -19.415 12.831 1.00 97.81 196 GLN A CA 1
ATOM 1508 C C . GLN A 1 196 ? 18.948 -20.014 11.414 1.00 97.81 196 GLN A C 1
ATOM 1510 O O . GLN A 1 196 ? 19.594 -21.027 11.164 1.00 97.81 196 GLN A O 1
ATOM 1515 N N . HIS A 1 197 ? 18.188 -19.407 10.501 1.00 96.94 197 HIS A N 1
ATOM 1516 C CA . HIS A 1 197 ? 18.088 -19.804 9.094 1.00 96.94 197 HIS A CA 1
ATOM 1517 C C . HIS A 1 197 ? 18.897 -18.881 8.166 1.00 96.94 197 HIS A C 1
ATOM 1519 O O . HIS A 1 197 ? 18.648 -18.857 6.960 1.00 96.94 197 HIS A O 1
ATOM 1525 N N . ASP A 1 198 ? 19.825 -18.091 8.719 1.00 97.31 198 ASP A N 1
ATOM 1526 C CA . ASP A 1 198 ? 20.647 -17.114 7.995 1.00 97.31 198 ASP A CA 1
ATOM 1527 C C . ASP A 1 198 ? 19.831 -16.038 7.247 1.00 97.31 198 ASP A C 1
ATOM 1529 O O . ASP A 1 198 ? 20.285 -15.442 6.265 1.00 97.31 198 ASP A O 1
ATOM 1533 N N . ILE A 1 199 ? 18.610 -15.752 7.712 1.00 97.56 199 ILE A N 1
ATOM 1534 C CA . ILE A 1 199 ? 17.747 -14.714 7.143 1.00 97.56 199 ILE A CA 1
ATOM 1535 C C . ILE A 1 199 ? 17.912 -13.430 7.954 1.00 97.56 199 ILE A C 1
ATOM 1537 O O . ILE A 1 199 ? 17.429 -13.308 9.077 1.00 97.56 199 ILE A O 1
ATOM 1541 N N . GLN A 1 200 ? 18.567 -12.439 7.349 1.00 97.75 200 GLN A N 1
ATOM 1542 C CA . GLN A 1 200 ? 18.765 -11.126 7.960 1.00 97.75 200 GLN A CA 1
ATOM 1543 C C . GLN A 1 200 ? 17.469 -10.309 7.955 1.00 97.75 200 GLN A C 1
ATOM 1545 O O . GLN A 1 200 ? 16.850 -10.084 6.906 1.00 97.75 200 GLN A O 1
ATOM 1550 N N . ALA A 1 201 ? 17.072 -9.837 9.132 1.00 97.69 201 ALA A N 1
ATOM 1551 C CA . ALA A 1 201 ? 15.868 -9.049 9.339 1.00 97.69 201 ALA A CA 1
ATOM 1552 C C . ALA A 1 201 ? 16.017 -8.132 10.559 1.00 97.69 201 ALA A C 1
ATOM 1554 O O . ALA A 1 201 ? 16.928 -8.301 11.369 1.00 97.69 201 ALA A O 1
ATOM 1555 N N . ARG A 1 202 ? 15.112 -7.163 10.702 1.00 97.25 202 ARG A N 1
ATOM 1556 C CA . ARG A 1 202 ? 15.018 -6.298 11.885 1.00 97.25 202 ARG A CA 1
ATOM 1557 C C . ARG A 1 202 ? 13.567 -6.118 12.315 1.00 97.25 202 ARG A C 1
ATOM 1559 O O . ARG A 1 202 ? 12.667 -6.088 11.477 1.00 97.25 202 ARG A O 1
ATOM 1566 N N . LEU A 1 203 ? 13.346 -5.971 13.614 1.00 96.19 203 LEU A N 1
ATOM 1567 C CA . LEU A 1 203 ? 12.036 -5.652 14.177 1.00 96.19 203 LEU A CA 1
ATOM 1568 C C . LEU A 1 203 ? 11.744 -4.156 13.985 1.00 96.19 203 LEU A C 1
ATOM 1570 O O . LEU A 1 203 ? 12.570 -3.332 14.372 1.00 96.19 203 LEU A O 1
ATOM 1574 N N . ILE A 1 204 ? 10.601 -3.817 13.380 1.00 93.56 204 ILE A N 1
ATOM 1575 C CA . ILE A 1 204 ? 10.177 -2.435 13.060 1.00 93.56 204 ILE A CA 1
ATOM 1576 C C . ILE A 1 204 ? 8.838 -2.025 13.680 1.00 93.56 204 ILE A C 1
ATOM 1578 O O . ILE A 1 204 ? 8.343 -0.926 13.461 1.00 93.56 204 ILE A O 1
ATOM 1582 N N . GLY A 1 205 ? 8.242 -2.908 14.469 1.00 89.62 205 GLY A N 1
ATOM 1583 C CA . GLY A 1 205 ? 7.015 -2.652 15.207 1.00 89.62 205 GLY A CA 1
ATOM 1584 C C . GLY A 1 205 ? 6.703 -3.830 16.126 1.00 89.62 205 GLY A C 1
ATOM 1585 O O . GLY A 1 205 ? 7.471 -4.791 16.141 1.00 89.62 205 GLY A O 1
ATOM 1586 N N . PRO A 1 206 ? 5.581 -3.791 16.864 1.00 88.88 206 PRO A N 1
ATOM 1587 C CA . PRO A 1 206 ? 5.236 -4.832 17.835 1.00 88.88 206 PRO A CA 1
ATOM 1588 C C . PRO A 1 206 ? 5.218 -6.247 17.240 1.00 88.88 206 PRO A C 1
ATOM 1590 O O . PRO A 1 206 ? 5.762 -7.170 17.837 1.00 88.88 206 PRO A O 1
ATOM 1593 N N . ASP A 1 207 ? 4.661 -6.385 16.033 1.00 93.19 207 ASP A N 1
ATOM 1594 C CA . ASP A 1 207 ? 4.542 -7.663 15.311 1.00 93.19 207 ASP A CA 1
ATOM 1595 C C . ASP A 1 207 ? 5.231 -7.613 13.937 1.00 93.19 207 ASP A C 1
ATOM 1597 O O . ASP A 1 207 ? 5.149 -8.559 13.154 1.00 93.19 207 ASP A O 1
ATOM 1601 N N . ALA A 1 208 ? 5.888 -6.494 13.616 1.00 96.19 208 ALA A N 1
ATOM 1602 C CA . ALA A 1 208 ? 6.361 -6.187 12.274 1.00 96.19 208 ALA A CA 1
ATOM 1603 C C . ALA A 1 208 ? 7.858 -6.482 12.134 1.00 96.19 208 ALA A C 1
ATOM 1605 O O . ALA A 1 208 ? 8.691 -5.801 12.732 1.00 96.19 208 ALA A O 1
ATOM 1606 N N . VAL A 1 209 ? 8.211 -7.453 11.293 1.00 97.88 209 VAL A N 1
ATOM 1607 C CA . VAL A 1 209 ? 9.604 -7.814 10.990 1.00 97.88 209 VAL A CA 1
ATOM 1608 C C . VAL A 1 209 ? 9.922 -7.460 9.542 1.00 97.88 209 VAL A C 1
ATOM 1610 O O . VAL A 1 209 ? 9.289 -7.965 8.617 1.00 97.88 209 VAL A O 1
ATOM 1613 N N . LEU A 1 210 ? 10.914 -6.600 9.331 1.00 97.44 210 LEU A N 1
ATOM 1614 C CA . LEU A 1 210 ? 11.385 -6.209 8.008 1.00 97.44 210 LEU A CA 1
ATOM 1615 C C . LEU A 1 210 ? 12.572 -7.074 7.590 1.00 97.44 210 LEU A C 1
ATOM 1617 O O . LEU A 1 210 ? 13.611 -7.060 8.250 1.00 97.44 210 LEU A O 1
ATOM 1621 N N . LEU A 1 211 ? 12.442 -7.782 6.470 1.00 97.25 211 LEU A N 1
ATOM 1622 C CA . LEU A 1 211 ? 13.556 -8.528 5.888 1.00 97.25 211 LEU A CA 1
ATOM 1623 C C . LEU A 1 211 ? 14.542 -7.584 5.198 1.00 97.25 211 LEU A C 1
ATOM 1625 O O . LEU A 1 211 ? 14.132 -6.685 4.464 1.00 97.25 211 LEU A O 1
ATOM 1629 N N . GLN A 1 212 ? 15.842 -7.844 5.350 1.00 95.62 212 GLN A N 1
ATOM 1630 C CA . GLN A 1 212 ? 16.871 -7.126 4.594 1.00 95.62 212 GLN A CA 1
ATOM 1631 C C . GLN A 1 212 ? 16.793 -7.457 3.097 1.00 95.62 212 GLN A C 1
ATOM 1633 O O . GLN A 1 212 ? 17.001 -6.590 2.253 1.00 95.62 212 GLN A O 1
ATOM 1638 N N . THR A 1 213 ? 16.497 -8.717 2.759 1.00 92.00 213 THR A N 1
ATOM 1639 C CA . THR A 1 213 ? 16.300 -9.175 1.377 1.00 92.00 213 THR A CA 1
ATOM 1640 C C . THR A 1 213 ? 14.975 -9.931 1.268 1.00 92.00 213 THR A C 1
ATOM 1642 O O . THR A 1 213 ? 14.770 -10.884 2.020 1.00 92.00 213 THR A O 1
ATOM 1645 N N . PRO A 1 214 ? 14.075 -9.552 0.341 1.00 90.56 214 PRO A N 1
ATOM 1646 C CA . PRO A 1 214 ? 12.841 -10.289 0.090 1.00 90.56 214 PRO A CA 1
ATOM 1647 C C . PRO A 1 214 ? 13.097 -11.737 -0.336 1.00 90.56 214 PRO A C 1
ATOM 1649 O O . PRO A 1 214 ? 13.991 -12.016 -1.137 1.00 90.56 214 PRO A O 1
ATOM 1652 N N . LEU A 1 215 ? 12.270 -12.658 0.153 1.00 90.50 215 LEU A N 1
ATOM 1653 C CA . LEU A 1 215 ? 12.366 -14.088 -0.134 1.00 90.50 215 LEU A CA 1
ATOM 1654 C C . LEU A 1 215 ? 10.991 -14.650 -0.525 1.00 90.50 215 LEU A C 1
ATOM 1656 O O . LEU A 1 215 ? 9.963 -14.148 -0.075 1.00 90.50 215 LEU A O 1
ATOM 1660 N N . PRO A 1 216 ? 10.932 -15.713 -1.343 1.00 86.69 216 PRO A N 1
ATOM 1661 C CA . PRO A 1 216 ? 9.702 -16.468 -1.548 1.00 86.69 216 PRO A CA 1
ATOM 1662 C C . PRO A 1 216 ? 9.110 -16.961 -0.220 1.00 86.69 216 PRO A C 1
ATOM 1664 O O . PRO A 1 216 ? 9.841 -17.439 0.645 1.00 86.69 216 PRO A O 1
ATOM 1667 N N . VAL A 1 217 ? 7.784 -16.900 -0.076 1.00 88.75 217 VAL A N 1
ATOM 1668 C CA . VAL A 1 217 ? 7.091 -17.246 1.181 1.00 88.75 217 VAL A CA 1
ATOM 1669 C C . VAL A 1 217 ? 7.341 -18.679 1.657 1.00 88.75 217 VAL A C 1
ATOM 1671 O O . VAL A 1 217 ? 7.389 -18.924 2.853 1.00 88.75 217 VAL A O 1
ATOM 1674 N N . ASN A 1 218 ? 7.579 -19.619 0.741 1.00 86.75 218 ASN A N 1
ATOM 1675 C CA . ASN A 1 218 ? 7.901 -21.008 1.073 1.00 86.75 218 ASN A CA 1
ATOM 1676 C C . ASN A 1 218 ? 9.307 -21.195 1.672 1.00 86.75 218 ASN A C 1
ATOM 1678 O O . ASN A 1 218 ? 9.624 -22.289 2.124 1.00 86.75 218 ASN A O 1
ATOM 1682 N N . LYS A 1 219 ? 10.155 -20.159 1.648 1.00 91.44 219 LYS A N 1
ATOM 1683 C CA . LYS A 1 219 ? 11.458 -20.142 2.327 1.00 91.44 219 LYS A CA 1
ATOM 1684 C C . LYS A 1 219 ? 11.404 -19.492 3.709 1.00 91.44 219 LYS A C 1
ATOM 1686 O O . LYS A 1 219 ? 12.419 -19.479 4.395 1.00 91.44 219 LYS A O 1
ATOM 1691 N N . LEU A 1 220 ? 10.266 -18.921 4.101 1.00 95.00 220 LEU A N 1
ATOM 1692 C CA . LEU A 1 220 ? 10.102 -18.325 5.421 1.00 95.00 220 LEU A CA 1
ATOM 1693 C C . LEU A 1 220 ? 9.789 -19.431 6.443 1.00 95.00 220 LEU A C 1
ATOM 1695 O O . LEU A 1 220 ? 8.805 -20.155 6.249 1.00 95.00 220 LEU A O 1
ATOM 1699 N N . PRO A 1 221 ? 10.584 -19.566 7.522 1.00 97.00 221 PRO A N 1
ATOM 1700 C CA . PRO A 1 221 ? 10.326 -20.541 8.577 1.00 97.00 221 PRO A CA 1
ATOM 1701 C C . PRO A 1 221 ? 8.907 -20.392 9.142 1.00 97.00 221 PRO A C 1
ATOM 1703 O O . PRO A 1 221 ? 8.493 -19.302 9.522 1.00 97.00 221 PRO A O 1
ATOM 1706 N N . GLY A 1 222 ? 8.134 -21.480 9.171 1.00 96.06 222 GLY A N 1
ATOM 1707 C CA . GLY A 1 222 ? 6.791 -21.492 9.760 1.00 96.06 222 GLY A CA 1
ATOM 1708 C C . GLY A 1 222 ? 5.707 -20.702 9.011 1.00 96.06 222 GLY A C 1
ATOM 1709 O O . GLY A 1 222 ? 4.627 -20.487 9.562 1.00 96.06 222 GLY A O 1
ATOM 1710 N N . PHE A 1 223 ? 5.936 -20.268 7.762 1.00 95.12 223 PHE A N 1
ATOM 1711 C CA . PHE A 1 223 ? 4.900 -19.572 6.980 1.00 95.12 223 PHE A CA 1
ATOM 1712 C C . PHE A 1 223 ? 3.669 -20.453 6.722 1.00 95.12 223 PHE A C 1
ATOM 1714 O O . PHE A 1 223 ? 2.534 -20.003 6.902 1.00 95.12 223 PHE A O 1
ATOM 1721 N N . CYS A 1 224 ? 3.880 -21.709 6.318 1.00 91.69 224 CYS A N 1
ATOM 1722 C CA . CYS A 1 224 ? 2.795 -22.668 6.083 1.00 91.69 224 CYS A CA 1
ATOM 1723 C C . CYS A 1 224 ? 2.070 -23.055 7.380 1.00 91.69 224 CYS A C 1
ATOM 1725 O O . CYS A 1 224 ? 0.870 -23.296 7.342 1.00 91.69 224 CYS A O 1
ATOM 1727 N N . ASP A 1 225 ? 2.778 -23.029 8.511 1.00 93.06 225 ASP A N 1
ATOM 1728 C CA . ASP A 1 225 ? 2.246 -23.332 9.848 1.00 93.06 225 ASP A CA 1
ATOM 1729 C C . ASP A 1 225 ? 1.544 -22.128 10.500 1.00 93.06 225 ASP A C 1
ATOM 1731 O O . ASP A 1 225 ? 1.057 -22.196 11.631 1.00 93.06 225 ASP A O 1
ATOM 1735 N N . GLY A 1 226 ? 1.514 -20.996 9.794 1.00 95.06 226 GLY A N 1
ATOM 1736 C CA . GLY A 1 226 ? 0.814 -19.799 10.223 1.00 95.06 226 GLY A CA 1
ATOM 1737 C C . GLY A 1 226 ? 1.517 -18.990 11.315 1.00 95.06 226 GLY A C 1
ATOM 1738 O O . GLY A 1 226 ? 0.854 -18.205 11.996 1.00 95.06 226 GLY A O 1
ATOM 1739 N N . LEU A 1 227 ? 2.838 -19.141 11.480 1.00 97.75 227 LEU A N 1
ATOM 1740 C CA . LEU A 1 227 ? 3.633 -18.303 12.392 1.00 97.75 227 LEU A CA 1
ATOM 1741 C C . LEU A 1 227 ? 3.748 -16.855 11.908 1.00 97.75 227 LEU A C 1
ATOM 1743 O O . LEU A 1 227 ? 3.986 -15.948 12.701 1.00 97.75 227 LEU A O 1
ATOM 1747 N N . VAL A 1 228 ? 3.601 -16.636 10.603 1.00 98.12 228 VAL A N 1
ATOM 1748 C CA . VAL A 1 228 ? 3.843 -15.341 9.976 1.00 98.12 228 VAL A CA 1
ATOM 1749 C C . VAL A 1 228 ? 2.954 -15.135 8.748 1.00 98.12 228 VAL A C 1
ATOM 1751 O O . VAL A 1 228 ? 2.527 -16.089 8.089 1.00 98.12 228 VAL A O 1
ATOM 1754 N N . SER A 1 229 ? 2.699 -13.876 8.406 1.00 97.62 229 SER A N 1
ATOM 1755 C CA . SER A 1 229 ? 2.051 -13.451 7.163 1.00 97.62 229 SER A CA 1
ATOM 1756 C C . SER A 1 229 ? 2.855 -12.336 6.493 1.00 97.62 229 SER A C 1
ATOM 1758 O O . SER A 1 229 ? 3.541 -11.573 7.162 1.00 97.62 229 SER A O 1
ATOM 1760 N N . VAL A 1 230 ? 2.773 -12.209 5.166 1.00 96.12 230 VAL A N 1
ATOM 1761 C CA . VAL A 1 230 ? 3.353 -11.053 4.460 1.00 96.12 230 VAL A CA 1
ATOM 1762 C C . VAL A 1 230 ? 2.342 -9.912 4.501 1.00 96.12 230 VAL A C 1
ATOM 1764 O O . VAL A 1 230 ? 1.254 -10.035 3.938 1.00 96.12 230 VAL A O 1
ATOM 1767 N N . GLN A 1 231 ? 2.690 -8.810 5.161 1.00 95.62 231 GLN A N 1
ATOM 1768 C CA . GLN A 1 231 ? 1.840 -7.625 5.255 1.00 95.62 231 GLN A CA 1
ATOM 1769 C C . GLN A 1 231 ? 2.706 -6.381 5.458 1.00 95.62 231 GLN A C 1
ATOM 1771 O O . GLN A 1 231 ? 3.584 -6.368 6.320 1.00 95.62 231 GLN A O 1
ATOM 1776 N N . ASP A 1 232 ? 2.433 -5.330 4.683 1.00 94.44 232 ASP A N 1
ATOM 1777 C CA . ASP A 1 232 ? 3.091 -4.027 4.826 1.00 94.44 232 ASP A CA 1
ATOM 1778 C C . ASP A 1 232 ? 2.946 -3.471 6.252 1.00 94.44 232 ASP A C 1
ATOM 1780 O O . ASP A 1 232 ? 1.875 -3.596 6.847 1.00 94.44 232 ASP A O 1
ATOM 1784 N N . ALA A 1 233 ? 4.001 -2.849 6.792 1.00 92.38 233 ALA A N 1
ATOM 1785 C CA . ALA A 1 233 ? 3.988 -2.312 8.157 1.00 92.38 233 ALA A CA 1
ATOM 1786 C C . ALA A 1 233 ? 2.885 -1.258 8.360 1.00 92.38 233 ALA A C 1
ATOM 1788 O O . ALA A 1 233 ? 2.201 -1.289 9.380 1.00 92.38 233 ALA A O 1
ATOM 1789 N N . GLY A 1 234 ? 2.635 -0.400 7.364 1.00 90.88 234 GLY A N 1
ATOM 1790 C CA . GLY A 1 234 ? 1.583 0.616 7.423 1.00 90.88 234 GLY A CA 1
ATOM 1791 C C . GLY A 1 234 ? 0.195 -0.011 7.565 1.00 90.88 234 GLY A C 1
ATOM 1792 O O . GLY A 1 234 ? -0.619 0.415 8.383 1.00 90.88 234 GLY A O 1
ATOM 1793 N N . ALA A 1 235 ? -0.048 -1.103 6.837 1.00 91.94 235 ALA A N 1
ATOM 1794 C CA . ALA A 1 235 ? -1.302 -1.849 6.904 1.00 91.94 235 ALA A CA 1
ATOM 1795 C C . ALA A 1 235 ? -1.505 -2.598 8.234 1.00 91.94 235 ALA A C 1
ATOM 1797 O O . ALA A 1 235 ? -2.648 -2.897 8.590 1.00 91.94 235 ALA A O 1
ATOM 1798 N N . GLN A 1 236 ? -0.427 -2.931 8.955 1.00 94.00 236 GLN A N 1
ATOM 1799 C CA . GLN A 1 236 ? -0.511 -3.627 10.243 1.00 94.00 236 GLN A CA 1
ATOM 1800 C C . GLN A 1 236 ? -1.102 -2.733 11.339 1.00 94.00 236 GLN A C 1
ATOM 1802 O O . GLN A 1 236 ? -1.807 -3.234 12.215 1.00 94.00 236 GLN A O 1
ATOM 1807 N N . TYR A 1 237 ? -0.903 -1.416 11.265 1.00 91.50 237 TYR A N 1
ATOM 1808 C CA . TYR A 1 237 ? -1.437 -0.493 12.263 1.00 91.50 237 TYR A CA 1
ATOM 1809 C C . TYR A 1 237 ? -2.963 -0.493 12.353 1.00 91.50 237 TYR A C 1
ATOM 1811 O O . TYR A 1 237 ? -3.501 -0.341 13.446 1.00 91.50 237 TYR A O 1
ATOM 1819 N N . ALA A 1 238 ? -3.664 -0.712 11.237 1.00 92.44 238 ALA A N 1
ATOM 1820 C CA . ALA A 1 238 ? -5.121 -0.631 11.184 1.00 92.44 238 ALA A CA 1
ATOM 1821 C C . ALA A 1 238 ? -5.812 -1.520 12.236 1.00 92.44 238 ALA A C 1
ATOM 1823 O O . ALA A 1 238 ? -6.704 -1.065 12.947 1.00 92.44 238 ALA A O 1
ATOM 1824 N N . ALA A 1 239 ? -5.362 -2.769 12.392 1.00 92.94 239 ALA A N 1
ATOM 1825 C CA . ALA A 1 239 ? -5.962 -3.692 13.355 1.00 92.94 239 ALA A CA 1
ATOM 1826 C C . ALA A 1 239 ? -5.718 -3.262 14.810 1.00 92.94 239 ALA A C 1
ATOM 1828 O O . ALA A 1 239 ? -6.625 -3.331 15.635 1.00 92.94 239 ALA A O 1
ATOM 1829 N N . ARG A 1 240 ? -4.508 -2.773 15.114 1.00 90.38 240 ARG A N 1
ATOM 1830 C CA . ARG A 1 240 ? -4.137 -2.303 16.458 1.00 90.38 240 ARG A CA 1
ATOM 1831 C C . ARG A 1 240 ? -4.874 -1.034 16.840 1.00 90.38 240 ARG A C 1
ATOM 1833 O O . ARG A 1 240 ? -5.319 -0.894 17.973 1.00 90.38 240 ARG A O 1
ATOM 1840 N N . LEU A 1 241 ? -5.015 -0.128 15.883 1.00 90.56 241 LEU A N 1
ATOM 1841 C CA . LEU A 1 241 ? -5.739 1.107 16.085 1.00 90.56 241 LEU A CA 1
ATOM 1842 C C . LEU A 1 241 ? -7.210 0.824 16.437 1.00 90.56 241 LEU A C 1
ATOM 1844 O O . LEU A 1 241 ? -7.770 1.572 17.238 1.00 90.56 241 LEU A O 1
ATOM 1848 N N . LEU A 1 242 ? -7.839 -0.205 15.834 1.00 92.69 242 LEU A N 1
ATOM 1849 C CA . LEU A 1 242 ? -9.291 -0.442 15.952 1.00 92.69 242 LEU A CA 1
ATOM 1850 C C . LEU A 1 242 ? -9.727 -0.741 17.391 1.00 92.69 242 LEU A C 1
ATOM 1852 O O . LEU A 1 242 ? -10.908 -0.591 17.714 1.00 92.69 242 LEU A O 1
ATOM 1856 N N . ASP A 1 243 ? -8.771 -1.093 18.259 1.00 90.38 243 ASP A N 1
ATOM 1857 C CA . ASP A 1 243 ? -8.988 -1.276 19.693 1.00 90.38 243 ASP A CA 1
ATOM 1858 C C . ASP A 1 243 ? -10.107 -2.300 19.944 1.00 90.38 243 ASP A C 1
ATOM 1860 O O . ASP A 1 243 ? -11.175 -2.000 20.498 1.00 90.38 243 ASP A O 1
ATOM 1864 N N . VAL A 1 244 ? -9.874 -3.500 19.401 1.00 95.94 244 VAL A N 1
ATOM 1865 C CA . VAL A 1 244 ? -10.724 -4.683 19.556 1.00 95.94 244 VAL A CA 1
ATOM 1866 C C . VAL A 1 244 ? -10.420 -5.406 20.866 1.00 95.94 244 VAL A C 1
ATOM 1868 O O . VAL A 1 244 ? -9.284 -5.414 21.334 1.00 95.94 244 VAL A O 1
ATOM 1871 N N . GLN A 1 245 ? -11.442 -6.037 21.441 1.00 97.00 245 GLN A N 1
ATOM 1872 C CA . GLN A 1 245 ? -11.355 -6.820 22.674 1.00 97.00 245 GLN A CA 1
ATOM 1873 C C . GLN A 1 245 ? -12.092 -8.149 22.505 1.00 97.00 245 GLN A C 1
ATOM 1875 O O . GLN A 1 245 ? -12.964 -8.274 21.641 1.00 97.00 245 GLN A O 1
ATOM 1880 N N . ASP A 1 246 ? -11.752 -9.126 23.343 1.00 97.88 246 ASP A N 1
ATOM 1881 C CA . ASP A 1 246 ? -12.393 -10.439 23.336 1.00 97.88 246 ASP A CA 1
ATOM 1882 C C . ASP A 1 246 ? -13.920 -10.324 23.488 1.00 97.88 246 ASP A C 1
ATOM 1884 O O . ASP A 1 246 ? -14.435 -9.528 24.273 1.00 97.88 246 ASP A O 1
ATOM 1888 N N . GLY A 1 247 ? -14.650 -11.121 22.711 1.00 97.25 247 GLY A N 1
ATOM 1889 C CA . GLY A 1 247 ? -16.112 -11.142 22.679 1.00 97.25 247 GLY A CA 1
ATOM 1890 C C . GLY A 1 247 ? -16.757 -10.055 21.813 1.00 97.25 247 GLY A C 1
ATOM 1891 O O . GLY A 1 247 ? -17.970 -10.100 21.605 1.00 97.25 247 GLY A O 1
ATOM 1892 N N . MET A 1 248 ? -15.992 -9.102 21.267 1.00 98.19 248 MET A N 1
ATOM 1893 C CA . MET A 1 248 ? -16.555 -8.091 20.371 1.00 98.19 248 MET A CA 1
ATOM 1894 C C . MET A 1 248 ? -17.000 -8.698 19.039 1.00 98.19 248 MET A C 1
ATOM 1896 O O . MET A 1 248 ? -16.294 -9.481 18.403 1.00 98.19 248 MET A O 1
ATOM 1900 N N . ARG A 1 249 ? -18.161 -8.234 18.579 1.00 98.44 249 ARG A N 1
ATOM 1901 C CA . ARG A 1 249 ? -18.639 -8.414 17.208 1.00 98.44 249 ARG A CA 1
ATOM 1902 C C . ARG A 1 249 ? -18.066 -7.345 16.289 1.00 98.44 249 ARG A C 1
ATOM 1904 O O . ARG A 1 249 ? -18.318 -6.157 16.508 1.00 98.44 249 ARG A O 1
ATOM 1911 N N . VAL A 1 250 ? -17.310 -7.771 15.285 1.00 98.69 250 VAL A N 1
ATOM 1912 C CA . VAL A 1 250 ? -16.485 -6.902 14.440 1.00 98.69 250 VAL A CA 1
ATOM 1913 C C . VAL A 1 250 ? -16.789 -7.162 12.971 1.00 98.69 250 VAL A C 1
ATOM 1915 O O . VAL A 1 250 ? -16.971 -8.306 12.560 1.00 98.69 250 VAL A O 1
ATOM 1918 N N . LEU A 1 251 ? -16.826 -6.098 12.176 1.00 98.75 251 LEU A N 1
ATOM 1919 C CA . LEU A 1 251 ? -16.919 -6.174 10.722 1.00 98.75 251 LEU A CA 1
ATOM 1920 C C . LEU A 1 251 ? -15.589 -5.746 10.102 1.00 98.75 251 LEU A C 1
ATOM 1922 O O . LEU A 1 251 ? -15.095 -4.664 10.407 1.00 98.75 251 LEU A O 1
ATOM 1926 N N . ASP A 1 252 ? -15.044 -6.564 9.207 1.00 98.56 252 ASP A N 1
ATOM 1927 C CA . ASP A 1 252 ? -14.033 -6.151 8.233 1.00 98.56 252 ASP A CA 1
ATOM 1928 C C . ASP A 1 252 ? -14.717 -5.991 6.869 1.00 98.56 252 ASP A C 1
ATOM 1930 O O . ASP A 1 252 ? -15.072 -6.972 6.207 1.00 98.56 252 ASP A O 1
ATOM 1934 N N . ALA A 1 253 ? -14.986 -4.742 6.497 1.00 95.12 253 ALA A N 1
ATOM 1935 C CA . ALA A 1 253 ? -15.642 -4.384 5.252 1.00 95.12 253 ALA A CA 1
ATOM 1936 C C . ALA A 1 253 ? -14.600 -4.236 4.137 1.00 95.12 253 ALA A C 1
ATOM 1938 O O . ALA A 1 253 ? -13.642 -3.478 4.272 1.00 95.12 253 ALA A O 1
ATOM 1939 N N . CYS A 1 254 ? -14.840 -4.918 3.011 1.00 94.62 254 CYS A N 1
ATOM 1940 C CA . CYS A 1 254 ? -13.899 -5.052 1.889 1.00 94.62 254 CYS A CA 1
ATOM 1941 C C . CYS A 1 254 ? -12.641 -5.861 2.256 1.00 94.62 254 CYS A C 1
ATOM 1943 O O . CYS A 1 254 ? -11.522 -5.538 1.862 1.00 94.62 254 CYS A O 1
ATOM 1945 N N . ALA A 1 255 ? -12.849 -6.950 2.998 1.00 94.56 255 ALA A N 1
ATOM 1946 C CA . ALA A 1 255 ? -11.816 -7.692 3.708 1.00 94.56 255 ALA A CA 1
ATOM 1947 C C . ALA A 1 255 ? -10.725 -8.313 2.823 1.00 94.56 255 ALA A C 1
ATOM 1949 O O . ALA A 1 255 ? -9.619 -8.587 3.300 1.00 94.56 255 ALA A O 1
ATOM 1950 N N . ALA A 1 256 ? -11.000 -8.627 1.552 1.00 87.69 256 ALA A N 1
ATOM 1951 C CA . ALA A 1 256 ? -10.081 -9.455 0.785 1.00 87.69 256 ALA A CA 1
ATOM 1952 C C . ALA A 1 256 ? -8.773 -8.718 0.434 1.00 87.69 256 ALA A C 1
ATOM 1954 O O . ALA A 1 256 ? -8.806 -7.612 -0.105 1.00 87.69 256 ALA A O 1
ATOM 1955 N N . PRO A 1 257 ? -7.591 -9.342 0.617 1.00 90.44 257 PRO A N 1
ATOM 1956 C CA . PRO A 1 257 ? -7.358 -10.787 0.754 1.00 90.44 257 PRO A CA 1
ATOM 1957 C C . PRO A 1 257 ? -7.311 -11.337 2.197 1.00 90.44 257 PRO A C 1
ATOM 1959 O O . PRO A 1 257 ? -6.878 -12.470 2.388 1.00 90.44 257 PRO A O 1
ATOM 1962 N N . GLY A 1 258 ? -7.730 -10.576 3.209 1.00 92.38 258 GLY A N 1
ATOM 1963 C CA . GLY A 1 258 ? -7.902 -11.062 4.587 1.00 92.38 258 GLY A CA 1
ATOM 1964 C C . GLY A 1 258 ? -6.744 -10.745 5.531 1.00 92.38 258 GLY A C 1
ATOM 1965 O O . GLY A 1 258 ? -6.698 -11.232 6.661 1.00 92.38 258 GLY A O 1
ATOM 1966 N N . GLY A 1 259 ? -5.777 -9.937 5.085 1.00 95.19 259 GLY A N 1
ATOM 1967 C CA . GLY A 1 259 ? -4.622 -9.562 5.901 1.00 95.19 259 GLY A CA 1
ATOM 1968 C C . GLY A 1 259 ? -5.035 -8.836 7.182 1.00 95.19 259 GLY A C 1
ATOM 1969 O O . GLY A 1 259 ? -4.559 -9.183 8.257 1.00 95.19 259 GLY A O 1
ATOM 1970 N N . LYS A 1 260 ? -5.955 -7.870 7.100 1.00 96.94 260 LYS A N 1
ATOM 1971 C CA . LYS A 1 260 ? -6.427 -7.139 8.284 1.00 96.94 260 LYS A CA 1
ATOM 1972 C C . LYS A 1 260 ? -7.388 -7.981 9.133 1.00 96.94 260 LYS A C 1
ATOM 1974 O O . LYS A 1 260 ? -7.213 -8.013 10.346 1.00 96.94 260 LYS A O 1
ATOM 1979 N N . SER A 1 261 ? -8.278 -8.761 8.511 1.00 98.19 261 SER A N 1
ATOM 1980 C CA . SER A 1 261 ? -9.181 -9.704 9.198 1.00 98.19 261 SER A CA 1
ATOM 1981 C C . SER A 1 261 ? -8.417 -10.677 10.096 1.00 98.19 261 SER A C 1
ATOM 1983 O O . SER A 1 261 ? -8.724 -10.843 11.273 1.00 98.19 261 SER A O 1
ATOM 1985 N N . THR A 1 262 ? -7.371 -11.295 9.546 1.00 98.19 262 THR A N 1
ATOM 1986 C CA . THR A 1 262 ? -6.528 -12.235 10.294 1.00 98.19 262 THR A CA 1
ATOM 1987 C C . THR A 1 262 ? -5.741 -11.537 11.396 1.00 98.19 262 THR A C 1
ATOM 1989 O O . THR A 1 262 ? -5.620 -12.097 12.475 1.00 98.19 262 THR A O 1
ATOM 1992 N N . HIS A 1 263 ? -5.282 -10.299 11.184 1.00 98.00 263 HIS A N 1
ATOM 1993 C CA . HIS A 1 263 ? -4.621 -9.526 12.237 1.00 98.00 263 HIS A CA 1
ATOM 1994 C C . HIS A 1 263 ? -5.574 -9.229 13.406 1.00 98.00 263 HIS A C 1
ATOM 1996 O O . HIS A 1 263 ? -5.210 -9.427 14.559 1.00 98.00 263 HIS A O 1
ATOM 2002 N N . LEU A 1 264 ? -6.817 -8.818 13.130 1.00 98.25 264 LEU A N 1
ATOM 2003 C CA . LEU A 1 264 ? -7.828 -8.600 14.172 1.00 98.25 264 LEU A CA 1
ATOM 2004 C C . LEU A 1 264 ? -8.038 -9.865 15.020 1.00 98.25 264 LEU A C 1
ATOM 2006 O O . LEU A 1 264 ? -8.058 -9.793 16.247 1.00 98.25 264 LEU A O 1
ATOM 2010 N N . LEU A 1 265 ? -8.115 -11.028 14.367 1.00 98.25 265 LEU A N 1
ATOM 2011 C CA . LEU A 1 265 ? -8.241 -12.328 15.031 1.00 98.25 265 LEU A CA 1
ATOM 2012 C C . LEU A 1 265 ? -6.973 -12.788 15.750 1.00 98.25 265 LEU A C 1
ATOM 2014 O O . LEU A 1 265 ? -7.067 -13.646 16.617 1.00 98.25 265 LEU A O 1
ATOM 2018 N N . GLU A 1 266 ? -5.795 -12.274 15.407 1.00 97.69 266 GLU A N 1
ATOM 2019 C CA . GLU A 1 266 ? -4.565 -12.527 16.163 1.00 97.69 266 GLU A CA 1
ATOM 2020 C C . GLU A 1 266 ? -4.556 -11.715 17.466 1.00 97.69 266 GLU A C 1
ATOM 2022 O O . GLU A 1 266 ? -4.121 -12.227 18.497 1.00 97.69 266 GLU A O 1
ATOM 2027 N N . LEU A 1 267 ? -5.119 -10.502 17.449 1.00 96.62 267 LEU A N 1
ATOM 2028 C CA . LEU A 1 267 ? -5.167 -9.601 18.604 1.00 96.62 267 LEU A CA 1
ATOM 2029 C C . LEU A 1 267 ? -6.225 -9.989 19.649 1.00 96.62 267 LEU A C 1
ATOM 2031 O O . LEU A 1 267 ? -5.976 -9.810 20.836 1.00 96.62 267 LEU A O 1
ATOM 2035 N N . ALA A 1 268 ? -7.382 -10.519 19.235 1.00 97.19 268 ALA A N 1
ATOM 2036 C CA . ALA A 1 268 ? -8.506 -10.800 20.138 1.00 97.19 268 ALA A CA 1
ATOM 2037 C C . ALA A 1 268 ? -9.411 -11.942 19.634 1.00 97.19 268 ALA A C 1
ATOM 2039 O O . ALA A 1 268 ? -9.384 -12.323 18.462 1.00 97.19 268 ALA A O 1
ATOM 2040 N N . GLN A 1 269 ? -10.169 -12.575 20.527 1.00 97.44 269 GLN A N 1
ATOM 2041 C CA . GLN A 1 269 ? -11.197 -13.563 20.194 1.00 97.44 269 GLN A CA 1
ATOM 2042 C C . GLN A 1 269 ? -12.477 -12.832 19.785 1.00 97.44 269 GLN A C 1
ATOM 2044 O O . GLN A 1 269 ? -13.181 -12.292 20.633 1.00 97.44 269 GLN A O 1
ATOM 2049 N N . LEU A 1 270 ? -12.774 -12.792 18.487 1.00 98.44 270 LEU A N 1
ATOM 2050 C CA . LEU A 1 270 ? -13.828 -11.941 17.928 1.00 98.44 270 LEU A CA 1
ATOM 2051 C C . LEU A 1 270 ? -14.929 -12.760 17.259 1.00 98.44 270 LEU A C 1
ATOM 2053 O O . LEU A 1 270 ? -14.647 -13.769 16.612 1.00 98.44 270 LEU A O 1
ATOM 2057 N N . ASP A 1 271 ? -16.162 -12.257 17.316 1.00 98.31 271 ASP A N 1
ATOM 2058 C CA . ASP A 1 271 ? -17.191 -12.606 16.332 1.00 98.31 271 ASP A CA 1
ATOM 2059 C C . ASP A 1 271 ? -16.968 -11.734 15.089 1.00 98.31 271 ASP A C 1
ATOM 2061 O O . ASP A 1 271 ? -17.533 -10.646 14.952 1.00 98.31 271 ASP A O 1
ATOM 2065 N N . LEU A 1 272 ? -16.027 -12.160 14.241 1.00 98.69 272 LEU A N 1
ATOM 2066 C CA . LEU A 1 272 ? -15.615 -11.411 13.057 1.00 98.69 272 LEU A CA 1
ATOM 2067 C C . LEU A 1 272 ? -16.423 -11.832 11.825 1.00 98.69 272 LEU A C 1
ATOM 2069 O O . LEU A 1 272 ? -16.381 -12.996 11.419 1.00 98.69 272 LEU A O 1
ATOM 2073 N N . LEU A 1 273 ? -17.058 -10.856 11.174 1.00 98.69 273 LEU A N 1
ATOM 2074 C CA . LEU A 1 273 ? -17.579 -10.972 9.814 1.00 98.69 273 LEU A CA 1
ATOM 2075 C C . LEU A 1 273 ? -16.606 -10.308 8.832 1.00 98.69 273 LEU A C 1
ATOM 2077 O O . LEU A 1 273 ? -16.348 -9.111 8.929 1.00 98.69 273 LEU A O 1
ATOM 2081 N N . ALA A 1 274 ? -16.086 -11.073 7.875 1.00 98.50 274 ALA A N 1
ATOM 2082 C CA . ALA A 1 274 ? -15.301 -10.560 6.757 1.00 98.50 274 ALA A CA 1
ATOM 2083 C C . ALA A 1 274 ? -16.167 -10.524 5.488 1.00 98.50 274 ALA A C 1
ATOM 2085 O O . ALA A 1 274 ? -16.621 -11.562 4.991 1.00 98.50 274 ALA A O 1
ATOM 2086 N N . LEU A 1 275 ? -16.385 -9.314 4.974 1.00 98.38 275 LEU A N 1
ATOM 2087 C CA . LEU A 1 275 ? -17.271 -9.025 3.848 1.00 98.38 275 LEU A CA 1
ATOM 2088 C C . LEU A 1 275 ? -16.459 -8.574 2.628 1.00 98.38 275 LEU A C 1
ATOM 2090 O O . LEU A 1 275 ? -15.648 -7.655 2.732 1.00 98.38 275 LEU A O 1
ATOM 2094 N N . ASP A 1 276 ? -16.703 -9.158 1.454 1.00 97.12 276 ASP A N 1
ATOM 2095 C CA . ASP A 1 276 ? -16.170 -8.653 0.178 1.00 97.12 276 ASP A CA 1
ATOM 2096 C C . ASP A 1 276 ? -17.181 -8.875 -0.954 1.00 97.12 276 ASP A C 1
ATOM 2098 O O . ASP A 1 276 ? -17.831 -9.923 -1.033 1.00 97.12 276 ASP A O 1
ATOM 2102 N N . ASN A 1 277 ? -17.299 -7.913 -1.869 1.00 95.06 277 ASN A N 1
ATOM 2103 C CA . ASN A 1 277 ? -18.242 -8.004 -2.985 1.00 95.06 277 ASN A CA 1
ATOM 2104 C C . ASN A 1 277 ? -17.807 -9.019 -4.056 1.00 95.06 277 ASN A C 1
ATOM 2106 O O . ASN A 1 277 ? -18.616 -9.420 -4.892 1.00 95.06 277 ASN A O 1
ATOM 2110 N N . ASN A 1 278 ? -16.561 -9.499 -4.012 1.00 92.62 278 ASN A N 1
ATOM 2111 C CA . ASN A 1 278 ? -16.028 -10.457 -4.964 1.00 92.62 278 ASN A CA 1
ATOM 2112 C C . ASN A 1 278 ? -15.789 -11.829 -4.312 1.00 92.62 278 ASN A C 1
ATOM 2114 O O . ASN A 1 278 ? -14.829 -12.033 -3.565 1.00 92.62 278 ASN A O 1
ATOM 2118 N N . ALA A 1 279 ? -16.616 -12.810 -4.679 1.00 92.25 279 ALA A N 1
ATOM 2119 C CA . ALA A 1 279 ? -16.535 -14.169 -4.146 1.00 92.25 279 ALA A CA 1
ATOM 2120 C C . ALA A 1 279 ? -15.174 -14.850 -4.406 1.00 92.25 279 ALA A C 1
ATOM 2122 O O . ALA A 1 279 ? -14.669 -15.570 -3.549 1.00 92.25 279 ALA A O 1
ATOM 2123 N N . GLN A 1 280 ? -14.538 -14.583 -5.553 1.00 89.44 280 GLN A N 1
ATOM 2124 C CA . GLN A 1 280 ? -13.219 -15.136 -5.880 1.00 89.44 280 GLN A CA 1
ATOM 2125 C C . GLN A 1 280 ? -12.115 -14.535 -4.997 1.00 89.44 280 GLN A C 1
ATOM 2127 O O . GLN A 1 280 ? -11.174 -15.230 -4.617 1.00 89.44 280 GLN A O 1
ATOM 2132 N N . ARG A 1 281 ? -12.206 -13.245 -4.650 1.00 87.12 281 ARG A N 1
ATOM 2133 C CA . ARG A 1 281 ? -11.271 -12.621 -3.701 1.00 87.12 281 ARG A CA 1
ATOM 2134 C C . ARG A 1 281 ? -11.493 -13.137 -2.279 1.00 87.12 281 ARG A C 1
ATOM 2136 O O . ARG A 1 281 ? -10.513 -13.314 -1.557 1.00 87.12 281 ARG A O 1
ATOM 2143 N N . LEU A 1 282 ? -12.740 -13.429 -1.908 1.00 92.44 282 LEU A N 1
ATOM 2144 C CA . LEU A 1 282 ? -13.096 -14.005 -0.611 1.00 92.44 282 LEU A CA 1
ATOM 2145 C C . LEU A 1 282 ? -12.496 -15.410 -0.405 1.00 92.44 282 LEU A C 1
ATOM 2147 O O . LEU A 1 282 ? -12.173 -15.772 0.724 1.00 92.44 282 LEU A O 1
ATOM 2151 N N . GLU A 1 283 ? -12.239 -16.163 -1.482 1.00 92.81 283 GLU A N 1
ATOM 2152 C CA . GLU A 1 283 ? -11.487 -17.427 -1.409 1.00 92.81 283 GLU A CA 1
ATOM 2153 C C . GLU A 1 283 ? -10.101 -17.240 -0.783 1.00 92.81 283 GLU A C 1
ATOM 2155 O O . GLU A 1 283 ? -9.708 -17.997 0.097 1.00 92.81 283 GLU A O 1
ATOM 2160 N N . ARG A 1 284 ? -9.397 -16.155 -1.125 1.00 89.75 284 ARG A N 1
ATOM 2161 C CA . ARG A 1 284 ? -8.081 -15.849 -0.536 1.00 89.75 284 ARG A CA 1
ATOM 2162 C C . ARG A 1 284 ? -8.164 -15.553 0.960 1.00 89.75 284 ARG A C 1
ATOM 2164 O O . ARG A 1 284 ? -7.216 -15.821 1.696 1.00 89.75 284 ARG A O 1
ATOM 2171 N N . VAL A 1 285 ? -9.287 -14.993 1.416 1.00 94.81 285 VAL A N 1
ATOM 2172 C CA . VAL A 1 285 ? -9.542 -14.790 2.850 1.00 94.81 285 VAL A CA 1
ATOM 2173 C C . VAL A 1 285 ? -9.674 -16.147 3.532 1.00 94.81 285 VAL A C 1
ATOM 2175 O O . VAL A 1 285 ? -9.025 -16.382 4.550 1.00 94.81 285 VAL A O 1
ATOM 2178 N N . ARG A 1 286 ? -10.447 -17.065 2.938 1.00 96.62 286 ARG A N 1
ATOM 2179 C CA . ARG A 1 286 ? -10.611 -18.436 3.438 1.00 96.62 286 ARG A CA 1
ATOM 2180 C C . ARG A 1 286 ? -9.283 -19.183 3.507 1.00 96.62 286 ARG A C 1
ATOM 2182 O O . ARG A 1 286 ? -8.985 -19.757 4.549 1.00 96.62 286 ARG A O 1
ATOM 2189 N N . GLU A 1 287 ? -8.473 -19.127 2.452 1.00 93.00 287 GLU A N 1
ATOM 2190 C CA . GLU A 1 287 ? -7.139 -19.740 2.409 1.00 93.00 287 GLU A CA 1
ATOM 2191 C C . GLU A 1 287 ? -6.237 -19.218 3.541 1.00 93.00 287 GLU A C 1
ATOM 2193 O O . GLU A 1 287 ? -5.577 -19.998 4.230 1.00 93.00 287 GLU A O 1
ATOM 2198 N N . ASN A 1 288 ? -6.232 -17.901 3.786 1.00 94.38 288 ASN A N 1
ATOM 2199 C CA . ASN A 1 288 ? -5.449 -17.310 4.874 1.00 94.38 288 ASN A CA 1
ATOM 2200 C C . ASN A 1 288 ? -5.962 -17.708 6.262 1.00 94.38 288 ASN A C 1
ATOM 2202 O O . ASN A 1 288 ? -5.152 -18.028 7.132 1.00 94.38 288 ASN A O 1
ATOM 2206 N N . LEU A 1 289 ? -7.281 -17.721 6.471 1.00 96.62 289 LEU A N 1
ATOM 2207 C CA . LEU A 1 289 ? -7.893 -18.181 7.720 1.00 96.62 289 LEU A CA 1
ATOM 2208 C C . LEU A 1 289 ? -7.544 -19.647 7.999 1.00 96.62 289 LEU A C 1
ATOM 2210 O O . LEU A 1 289 ? -7.100 -19.970 9.098 1.00 96.62 289 LEU A O 1
ATOM 2214 N N . GLN A 1 290 ? -7.655 -20.517 6.991 1.00 96.81 290 GLN A N 1
ATOM 2215 C CA . GLN A 1 290 ? -7.298 -21.933 7.101 1.00 96.81 290 GLN A CA 1
ATOM 2216 C C . GLN A 1 290 ? -5.818 -22.125 7.442 1.00 96.81 290 GLN A C 1
ATOM 2218 O O . GLN A 1 290 ? -5.505 -22.842 8.390 1.00 96.81 290 GLN A O 1
ATOM 2223 N N . ARG A 1 291 ? -4.910 -21.447 6.724 1.00 95.88 291 ARG A N 1
ATOM 2224 C CA . ARG A 1 291 ? -3.461 -21.522 6.975 1.00 95.88 291 ARG A CA 1
ATOM 2225 C C . ARG A 1 291 ? -3.097 -21.082 8.394 1.00 95.88 291 ARG A C 1
ATOM 2227 O O . ARG A 1 291 ? -2.264 -21.707 9.037 1.00 95.88 291 ARG A O 1
ATOM 2234 N N . LEU A 1 292 ? -3.717 -20.009 8.883 1.00 95.75 292 LEU A N 1
ATOM 2235 C CA . LEU A 1 292 ? -3.463 -19.476 10.226 1.00 95.75 292 LEU A CA 1
ATOM 2236 C C . LEU A 1 292 ? -4.231 -20.231 11.328 1.00 95.75 292 LEU A C 1
ATOM 2238 O O . LEU A 1 292 ? -3.963 -20.016 12.513 1.00 95.75 292 LEU A O 1
ATOM 2242 N N . GLN A 1 293 ? -5.142 -21.135 10.944 1.00 96.69 293 GLN A N 1
ATOM 2243 C CA . GLN A 1 293 ? -6.103 -21.826 11.811 1.00 96.69 293 GLN A CA 1
ATOM 2244 C C . GLN A 1 293 ? -6.940 -20.834 12.634 1.00 96.69 293 GLN A C 1
ATOM 2246 O O . GLN A 1 293 ? -7.103 -20.964 13.845 1.00 96.69 293 GLN A O 1
ATOM 2251 N N . LEU A 1 294 ? -7.429 -19.799 11.954 1.00 96.88 294 LEU A N 1
ATOM 2252 C CA . LEU A 1 294 ? -8.311 -18.773 12.492 1.00 96.88 294 LEU A CA 1
ATOM 2253 C C . LEU A 1 294 ? -9.711 -18.947 11.898 1.00 96.88 294 LEU A C 1
ATOM 2255 O O . LEU A 1 294 ? -9.872 -19.453 10.786 1.00 96.88 294 LEU A O 1
ATOM 2259 N N . HIS A 1 295 ? -10.729 -18.495 12.624 1.00 96.88 295 HIS A N 1
ATOM 2260 C CA . HIS A 1 295 ? -12.123 -18.613 12.208 1.00 96.88 295 HIS A CA 1
ATOM 2261 C C . HIS A 1 295 ? -12.777 -17.233 12.118 1.00 96.88 295 HIS A C 1
ATOM 2263 O O . HIS A 1 295 ? -12.652 -16.424 13.032 1.00 96.88 295 HIS A O 1
ATOM 2269 N N . ALA A 1 296 ? -13.472 -16.987 11.008 1.00 97.94 296 ALA A N 1
ATOM 2270 C CA . ALA A 1 296 ? -14.321 -15.822 10.776 1.00 97.94 296 ALA A CA 1
ATOM 2271 C C . ALA A 1 296 ? -15.542 -16.250 9.959 1.00 97.94 296 ALA A C 1
ATOM 2273 O O . ALA A 1 296 ? -15.472 -17.215 9.190 1.00 97.94 296 ALA A O 1
ATOM 2274 N N . GLN A 1 297 ? -16.631 -15.499 10.072 1.00 98.19 297 GLN A N 1
ATOM 2275 C CA . GLN A 1 297 ? -17.742 -15.599 9.137 1.00 98.19 297 GLN A CA 1
ATOM 2276 C C . GLN A 1 297 ? -17.334 -14.921 7.824 1.00 98.19 297 GLN A C 1
ATOM 2278 O O . GLN A 1 297 ? -16.782 -13.822 7.835 1.00 98.19 297 GLN A O 1
ATOM 2283 N N . LEU A 1 298 ? -17.578 -15.581 6.692 1.00 98.19 298 LEU A N 1
ATOM 2284 C CA . LEU A 1 298 ? -17.279 -15.047 5.363 1.00 98.19 298 LEU A CA 1
ATOM 2285 C C . LEU A 1 298 ? -18.581 -14.802 4.619 1.00 98.19 298 LEU A C 1
ATOM 2287 O O . LEU A 1 298 ? -19.376 -15.730 4.464 1.00 98.19 298 LEU A O 1
ATOM 2291 N N . GLN A 1 299 ? -18.767 -13.589 4.106 1.00 97.75 299 GLN A N 1
ATOM 2292 C CA . GLN A 1 299 ? -19.969 -13.244 3.357 1.00 97.75 299 GLN A CA 1
ATOM 2293 C C . GLN A 1 299 ? -19.629 -12.472 2.087 1.00 97.75 299 GLN A C 1
ATOM 2295 O O . GLN A 1 299 ? -18.819 -11.545 2.088 1.00 97.75 299 GLN A O 1
ATOM 2300 N N . ASN A 1 300 ? -20.258 -12.875 0.983 1.00 97.69 300 ASN A N 1
ATOM 2301 C CA . ASN A 1 300 ? -20.233 -12.095 -0.242 1.00 97.69 300 ASN A CA 1
ATOM 2302 C C . ASN A 1 300 ? -21.355 -11.059 -0.185 1.00 97.69 300 ASN A C 1
ATOM 2304 O O . ASN A 1 300 ? -22.519 -11.424 -0.037 1.00 97.69 300 ASN A O 1
ATOM 2308 N N . GLY A 1 301 ? -21.001 -9.783 -0.280 1.00 96.75 301 GLY A N 1
ATOM 2309 C CA . GLY A 1 301 ? -21.970 -8.697 -0.225 1.00 96.75 301 GLY A CA 1
ATOM 2310 C C . GLY A 1 301 ? -21.330 -7.346 -0.498 1.00 96.75 301 GLY A C 1
ATOM 2311 O O . GLY A 1 301 ? -20.112 -7.184 -0.399 1.00 96.75 301 GLY A O 1
ATOM 2312 N N . ASP A 1 302 ? -22.160 -6.382 -0.882 1.00 97.19 302 ASP A N 1
ATOM 2313 C CA . ASP A 1 302 ? -21.726 -5.013 -1.133 1.00 97.19 302 ASP A CA 1
ATOM 2314 C C . ASP A 1 302 ? -21.804 -4.192 0.159 1.00 97.19 302 ASP A C 1
ATOM 2316 O O . ASP A 1 302 ? -22.882 -4.014 0.726 1.00 97.19 302 ASP A O 1
ATOM 2320 N N . ALA A 1 303 ? -20.665 -3.672 0.621 1.00 97.12 303 ALA A N 1
ATOM 2321 C CA . ALA A 1 303 ? -20.585 -2.842 1.823 1.00 97.12 303 ALA A CA 1
ATOM 2322 C C . ALA A 1 303 ? -21.435 -1.559 1.725 1.00 97.12 303 ALA A C 1
ATOM 2324 O O . ALA A 1 303 ? -21.858 -1.032 2.750 1.00 97.12 303 ALA A O 1
ATOM 2325 N N . ALA A 1 304 ? -21.723 -1.088 0.508 1.00 96.81 304 ALA A N 1
ATOM 2326 C CA . ALA A 1 304 ? -22.635 0.025 0.261 1.00 96.81 304 ALA A CA 1
ATOM 2327 C C . ALA A 1 304 ? -24.127 -0.348 0.387 1.00 96.81 304 ALA A C 1
ATOM 2329 O O . ALA A 1 304 ? -24.970 0.536 0.524 1.00 96.81 304 ALA A O 1
ATOM 2330 N N . GLN A 1 305 ? -24.472 -1.641 0.354 1.00 96.94 305 GLN A N 1
ATOM 2331 C CA . GLN A 1 305 ? -25.856 -2.136 0.372 1.00 96.94 305 GLN A CA 1
ATOM 2332 C C . GLN A 1 305 ? -26.081 -3.158 1.502 1.00 96.94 305 GLN A C 1
ATOM 2334 O O . GLN A 1 305 ? -26.350 -4.338 1.241 1.00 96.94 305 GLN A O 1
ATOM 2339 N N . PRO A 1 306 ? -25.983 -2.725 2.774 1.00 96.31 306 PRO A N 1
ATOM 2340 C CA . PRO A 1 306 ? -26.011 -3.618 3.927 1.00 96.31 306 PRO A CA 1
ATOM 2341 C C . PRO A 1 306 ? -27.310 -4.394 4.097 1.00 96.31 306 PRO A C 1
ATOM 2343 O O . PRO A 1 306 ? -27.276 -5.518 4.583 1.00 96.31 306 PRO A O 1
ATOM 2346 N N . ASP A 1 307 ? -28.436 -3.860 3.631 1.00 95.44 307 ASP A N 1
ATOM 2347 C CA . ASP A 1 307 ? -29.752 -4.492 3.782 1.00 95.44 307 ASP A CA 1
ATOM 2348 C C . ASP A 1 307 ? -29.835 -5.881 3.110 1.00 95.44 307 ASP A C 1
ATOM 2350 O O . ASP A 1 307 ? -30.701 -6.684 3.446 1.00 95.44 307 ASP A O 1
ATOM 2354 N N . SER A 1 308 ? -28.923 -6.187 2.179 1.00 93.75 308 SER A N 1
ATOM 2355 C CA . SER A 1 308 ? -28.853 -7.482 1.486 1.00 93.75 308 SER A CA 1
ATOM 2356 C C . SER A 1 308 ? -28.143 -8.594 2.270 1.00 93.75 308 SER A C 1
ATOM 2358 O O . SER A 1 308 ? -28.294 -9.768 1.933 1.00 93.75 308 SER A O 1
ATOM 2360 N N . TRP A 1 309 ? -27.353 -8.251 3.291 1.00 96.00 309 TRP A N 1
ATOM 2361 C CA . TRP A 1 309 ? -26.465 -9.200 3.971 1.00 96.00 309 TRP A CA 1
ATOM 2362 C C . TRP A 1 309 ? -26.428 -9.049 5.494 1.00 96.00 309 TRP A C 1
ATOM 2364 O O . TRP A 1 309 ? -26.055 -9.995 6.188 1.00 96.00 309 TRP A O 1
ATOM 2374 N N . TRP A 1 310 ? -26.804 -7.885 6.017 1.00 97.38 310 TRP A N 1
ATOM 2375 C CA . TRP A 1 310 ? -26.779 -7.575 7.437 1.00 97.38 310 TRP A CA 1
ATOM 2376 C C . TRP A 1 310 ? -27.929 -8.256 8.183 1.00 97.38 310 TRP A C 1
ATOM 2378 O O . TRP A 1 310 ? -29.074 -8.262 7.740 1.00 97.38 310 TRP A O 1
ATOM 2388 N N . ASP A 1 311 ? -27.634 -8.797 9.361 1.00 94.88 311 ASP A N 1
ATOM 2389 C CA . ASP A 1 311 ? -28.583 -9.534 10.204 1.00 94.88 311 ASP A CA 1
ATOM 2390 C C . ASP A 1 311 ? -29.364 -8.640 11.188 1.00 94.88 311 ASP A C 1
ATOM 2392 O O . ASP A 1 311 ? -30.035 -9.141 12.092 1.00 94.88 311 ASP A O 1
ATOM 2396 N N . GLY A 1 312 ? -29.247 -7.316 11.054 1.00 95.50 312 GLY A N 1
ATOM 2397 C CA . GLY A 1 312 ? -29.903 -6.328 11.914 1.00 95.50 312 GLY A CA 1
ATOM 2398 C C . GLY A 1 312 ? -29.272 -6.157 13.299 1.00 95.50 312 GLY A C 1
ATOM 2399 O O . GLY A 1 312 ? -29.731 -5.322 14.079 1.00 95.50 312 GLY A O 1
ATOM 2400 N N . LYS A 1 313 ? -28.217 -6.910 13.633 1.00 96.69 313 LYS A N 1
ATOM 2401 C CA . LYS A 1 313 ? -27.482 -6.735 14.891 1.00 96.69 313 LYS A CA 1
ATOM 2402 C C . LYS A 1 313 ? -26.358 -5.715 14.684 1.00 96.69 313 LYS A C 1
ATOM 2404 O O . LYS A 1 313 ? -25.596 -5.862 13.729 1.00 96.69 313 LYS A O 1
ATOM 2409 N N . PRO A 1 314 ? -26.189 -4.706 15.547 1.00 96.94 314 PRO A N 1
ATOM 2410 C CA . PRO A 1 314 ? -25.075 -3.769 15.416 1.00 96.94 314 PRO A CA 1
ATOM 2411 C C . PRO A 1 314 ? -23.691 -4.421 15.592 1.00 96.94 314 PRO A C 1
ATOM 2413 O O . PRO A 1 314 ? -23.558 -5.504 16.176 1.00 96.94 314 PRO A O 1
ATOM 2416 N N . PHE A 1 315 ? -22.657 -3.756 15.082 1.00 98.19 315 PHE A N 1
ATOM 2417 C CA . PHE A 1 315 ? -21.248 -4.100 15.281 1.00 98.19 315 PHE A CA 1
ATOM 2418 C C . PHE A 1 315 ? -20.610 -3.181 16.323 1.00 98.19 315 PHE A C 1
ATOM 2420 O O . PHE A 1 315 ? -20.852 -1.976 16.318 1.00 98.19 315 PHE A O 1
ATOM 2427 N N . HIS A 1 316 ? -19.726 -3.731 17.158 1.00 97.69 316 HIS A N 1
ATOM 2428 C CA . HIS A 1 316 ? -18.964 -2.952 18.142 1.00 97.69 316 HIS A CA 1
ATOM 2429 C C . HIS A 1 316 ? -17.812 -2.183 17.487 1.00 97.69 316 HIS A C 1
ATOM 2431 O O . HIS A 1 316 ? -17.421 -1.088 17.916 1.00 97.69 316 HIS A O 1
ATOM 2437 N N . ARG A 1 317 ? -17.234 -2.786 16.442 1.00 97.75 317 ARG A N 1
ATOM 2438 C CA . ARG A 1 317 ? -16.142 -2.231 15.646 1.00 97.75 317 ARG A CA 1
ATOM 2439 C C . ARG A 1 317 ? -16.365 -2.513 14.171 1.00 97.75 317 ARG A C 1
ATOM 2441 O O . ARG A 1 317 ? -16.758 -3.619 13.805 1.00 97.75 317 ARG A O 1
ATOM 2448 N N . ILE A 1 318 ? -16.054 -1.531 13.335 1.00 98.44 318 ILE A N 1
ATOM 2449 C CA . ILE A 1 318 ? -16.041 -1.684 11.882 1.00 98.44 318 ILE A CA 1
ATOM 2450 C C . ILE A 1 318 ? -14.682 -1.222 11.362 1.00 98.44 318 ILE A C 1
ATOM 2452 O O . ILE A 1 318 ? -14.281 -0.081 11.578 1.00 98.44 318 ILE A O 1
ATOM 2456 N N . LEU A 1 319 ? -13.976 -2.105 10.669 1.00 98.31 319 LEU A N 1
ATOM 2457 C CA . LEU A 1 319 ? -12.837 -1.765 9.832 1.00 98.31 319 LEU A CA 1
ATOM 2458 C C . LEU A 1 319 ? -13.342 -1.574 8.401 1.00 98.31 319 LEU A C 1
ATOM 2460 O O . LEU A 1 319 ? -13.901 -2.499 7.822 1.00 98.31 319 LEU A O 1
ATOM 2464 N N . ALA A 1 320 ? -13.153 -0.387 7.836 1.00 97.19 320 ALA A N 1
ATOM 2465 C CA . ALA A 1 320 ? -13.548 -0.057 6.474 1.00 97.19 320 ALA A CA 1
ATOM 2466 C C . ALA A 1 320 ? -12.297 0.185 5.616 1.00 97.19 320 ALA A C 1
ATOM 2468 O O . ALA A 1 320 ? -11.874 1.326 5.435 1.00 97.19 320 ALA A O 1
ATOM 2469 N N . ASP A 1 321 ? -11.698 -0.894 5.101 1.00 95.38 321 ASP A N 1
ATOM 2470 C CA . ASP A 1 321 ? -10.572 -0.849 4.154 1.00 95.38 321 ASP A CA 1
ATOM 2471 C C . ASP A 1 321 ? -11.100 -0.671 2.727 1.00 95.38 321 ASP A C 1
ATOM 2473 O O . ASP A 1 321 ? -11.151 -1.598 1.918 1.00 95.38 321 ASP A O 1
ATOM 2477 N N . VAL A 1 322 ? -11.605 0.528 2.455 1.00 95.62 322 VAL A N 1
ATOM 2478 C CA . VAL A 1 322 ? -12.446 0.791 1.287 1.00 95.62 322 VAL A CA 1
ATOM 2479 C C . VAL A 1 322 ? -11.659 0.753 -0.035 1.00 95.62 322 VAL A C 1
ATOM 2481 O O . VAL A 1 322 ? -10.471 1.091 -0.073 1.00 95.62 322 VAL A O 1
ATOM 2484 N N . PRO A 1 323 ? -12.306 0.389 -1.162 1.00 94.31 323 PRO A N 1
ATOM 2485 C CA . PRO A 1 323 ? -11.684 0.449 -2.481 1.00 94.31 323 PRO A CA 1
ATOM 2486 C C . PRO A 1 323 ? -11.179 1.859 -2.796 1.00 94.31 323 PRO A C 1
ATOM 2488 O O . PRO A 1 323 ? -11.914 2.836 -2.661 1.00 94.31 323 PRO A O 1
ATOM 2491 N N . CYS A 1 324 ? -9.933 1.971 -3.250 1.00 95.50 324 CYS A N 1
ATOM 2492 C CA . CYS A 1 324 ? -9.314 3.254 -3.569 1.00 95.50 324 CYS A CA 1
ATOM 2493 C C . CYS A 1 324 ? -8.423 3.179 -4.813 1.00 95.50 324 CYS A C 1
ATOM 2495 O O . CYS A 1 324 ? -8.222 2.121 -5.422 1.00 95.50 324 CYS A O 1
ATOM 2497 N N . SER A 1 325 ? -7.841 4.317 -5.180 1.00 95.00 325 SER A N 1
ATOM 2498 C CA . SER A 1 325 ? -6.898 4.445 -6.287 1.00 95.00 325 SER A CA 1
ATOM 2499 C C . SER A 1 325 ? -5.648 3.584 -6.117 1.00 95.00 325 SER A C 1
ATOM 2501 O O . SER A 1 325 ? -5.027 3.241 -7.129 1.00 95.00 325 SER A O 1
ATOM 2503 N N . ALA A 1 326 ? -5.323 3.208 -4.872 1.00 94.31 326 ALA A N 1
ATOM 2504 C CA . ALA A 1 326 ? -4.113 2.503 -4.458 1.00 94.31 326 ALA A CA 1
ATOM 2505 C C . ALA A 1 326 ? -2.821 3.291 -4.778 1.00 94.31 326 ALA A C 1
ATOM 2507 O O . ALA A 1 326 ? -1.749 2.734 -5.029 1.00 94.31 326 ALA A O 1
ATOM 2508 N N . SER A 1 327 ? -2.924 4.622 -4.755 1.00 96.06 327 SER A N 1
ATOM 2509 C CA . SER A 1 327 ? -1.832 5.555 -5.045 1.00 96.06 327 SER A CA 1
ATOM 2510 C C . SER A 1 327 ? -0.670 5.508 -4.045 1.00 96.06 327 SER A C 1
ATOM 2512 O O . SER A 1 327 ? 0.458 5.831 -4.413 1.00 96.06 327 SER A O 1
ATOM 2514 N N . GLY A 1 328 ? -0.895 5.035 -2.817 1.00 94.56 328 GLY A N 1
ATOM 2515 C CA . GLY A 1 328 ? 0.141 4.859 -1.797 1.00 94.56 328 GLY A CA 1
ATOM 2516 C C . GLY A 1 328 ? 0.979 3.588 -1.942 1.00 94.56 328 GLY A C 1
ATOM 2517 O O . GLY A 1 328 ? 2.051 3.497 -1.346 1.00 94.56 328 GLY A O 1
ATOM 2518 N N . VAL A 1 329 ? 0.549 2.629 -2.772 1.00 94.31 329 VAL A N 1
ATOM 2519 C CA . VAL A 1 329 ? 1.206 1.315 -2.942 1.00 94.31 329 VAL A CA 1
ATOM 2520 C C . VAL A 1 329 ? 1.821 1.129 -4.335 1.00 94.31 329 VAL A C 1
ATOM 2522 O O . VAL A 1 329 ? 2.146 0.011 -4.743 1.00 94.31 329 VAL A O 1
ATOM 2525 N N . VAL A 1 330 ? 2.036 2.215 -5.085 1.00 95.38 330 VAL A N 1
ATOM 2526 C CA . VAL A 1 330 ? 2.568 2.192 -6.468 1.00 95.38 330 VAL A CA 1
ATOM 2527 C C . VAL A 1 330 ? 3.935 1.514 -6.598 1.00 95.38 330 VAL A C 1
ATOM 2529 O O . VAL A 1 330 ? 4.240 0.929 -7.635 1.00 95.38 330 VAL A O 1
ATOM 2532 N N . ARG A 1 331 ? 4.748 1.490 -5.536 1.00 94.00 331 ARG A N 1
ATOM 2533 C CA . ARG A 1 331 ? 6.009 0.731 -5.531 1.00 94.00 331 ARG A CA 1
ATOM 2534 C C . ARG A 1 331 ? 5.809 -0.784 -5.553 1.00 94.00 331 ARG A C 1
ATOM 2536 O O . ARG A 1 331 ? 6.707 -1.507 -5.981 1.00 94.00 331 ARG A O 1
ATOM 2543 N N . ARG A 1 332 ? 4.653 -1.277 -5.100 1.00 92.62 332 ARG A N 1
ATOM 2544 C CA . ARG A 1 332 ? 4.239 -2.686 -5.202 1.00 92.62 332 ARG A CA 1
ATOM 2545 C C . ARG A 1 332 ? 3.444 -2.943 -6.477 1.00 92.62 332 ARG A C 1
ATOM 2547 O O . ARG A 1 332 ? 3.528 -4.040 -7.013 1.00 92.62 332 ARG A O 1
ATOM 2554 N N . HIS A 1 333 ? 2.733 -1.936 -6.979 1.00 93.25 333 HIS A N 1
ATOM 2555 C CA . HIS A 1 333 ? 1.874 -2.011 -8.162 1.00 93.25 333 HIS A CA 1
ATOM 2556 C C . HIS A 1 333 ? 2.172 -0.847 -9.124 1.00 93.25 333 HIS A C 1
ATOM 2558 O O . HIS A 1 333 ? 1.429 0.136 -9.175 1.00 93.25 333 HIS A O 1
ATOM 2564 N N . PRO A 1 334 ? 3.289 -0.913 -9.875 1.00 96.12 334 PRO A N 1
ATOM 2565 C CA . PRO A 1 334 ? 3.744 0.205 -10.703 1.00 96.12 334 PRO A CA 1
ATOM 2566 C C . PRO A 1 334 ? 2.841 0.488 -11.909 1.00 96.12 334 PRO A C 1
ATOM 2568 O O . PRO A 1 334 ? 2.948 1.554 -12.512 1.00 96.12 334 PRO A O 1
ATOM 2571 N N . ASP A 1 335 ? 1.959 -0.446 -12.265 1.00 95.25 335 ASP A N 1
ATOM 2572 C CA . ASP A 1 335 ? 0.933 -0.281 -13.291 1.00 95.25 335 ASP A CA 1
ATOM 2573 C C . ASP A 1 335 ? -0.105 0.784 -12.929 1.00 95.25 335 ASP A C 1
ATOM 2575 O O . ASP A 1 335 ? -0.572 1.494 -13.818 1.00 95.25 335 ASP A O 1
ATOM 2579 N N . ILE A 1 336 ? -0.408 0.963 -11.637 1.00 95.31 336 ILE A N 1
ATOM 2580 C CA . ILE A 1 336 ? -1.381 1.955 -11.147 1.00 95.31 336 ILE A CA 1
ATOM 2581 C C . ILE A 1 336 ? -1.080 3.353 -11.694 1.00 95.31 336 ILE A C 1
ATOM 2583 O O . ILE A 1 336 ? -2.001 4.049 -12.119 1.00 95.31 336 ILE A O 1
ATOM 2587 N N . LYS A 1 337 ? 0.201 3.736 -11.760 1.00 96.62 337 LYS A N 1
ATOM 2588 C CA . LYS A 1 337 ? 0.639 5.048 -12.262 1.00 96.62 337 LYS A CA 1
ATOM 2589 C C . LYS A 1 337 ? 0.145 5.339 -13.678 1.00 96.62 337 LYS A C 1
ATOM 2591 O O . LYS A 1 337 ? -0.077 6.492 -14.014 1.00 96.62 337 LYS A O 1
ATOM 2596 N N . TRP A 1 338 ? -0.015 4.307 -14.503 1.00 95.31 338 TRP A N 1
ATOM 2597 C CA . TRP A 1 338 ? -0.332 4.434 -15.929 1.00 95.31 338 TRP A CA 1
ATOM 2598 C C . TRP A 1 338 ? -1.768 4.029 -16.260 1.00 95.31 338 TRP A C 1
ATOM 2600 O O . TRP A 1 338 ? -2.282 4.406 -17.309 1.00 95.31 338 TRP A O 1
ATOM 2610 N N . LEU A 1 339 ? -2.410 3.265 -15.373 1.00 93.94 339 LEU A N 1
ATOM 2611 C CA . LEU A 1 339 ? -3.807 2.859 -15.505 1.00 93.94 339 LEU A CA 1
ATOM 2612 C C . LEU A 1 339 ? -4.778 3.914 -14.969 1.00 93.94 339 LEU A C 1
ATOM 2614 O O . LEU A 1 339 ? -5.884 4.034 -15.494 1.00 93.94 339 LEU A O 1
ATOM 2618 N N . ARG A 1 340 ? -4.385 4.658 -13.927 1.00 94.06 340 ARG A N 1
ATOM 2619 C CA . ARG A 1 340 ? -5.238 5.674 -13.301 1.00 94.06 340 ARG A CA 1
ATOM 2620 C C . ARG A 1 340 ? -5.310 6.952 -14.124 1.00 94.06 340 ARG A C 1
ATOM 2622 O O . ARG A 1 340 ? -4.334 7.386 -14.739 1.00 94.06 340 ARG A O 1
ATOM 2629 N N . ARG A 1 341 ? -6.479 7.579 -14.076 1.00 93.44 341 ARG A N 1
ATOM 2630 C CA . ARG A 1 341 ? -6.791 8.876 -14.678 1.00 93.44 341 ARG A CA 1
ATOM 2631 C C . ARG A 1 341 ? -7.253 9.847 -13.588 1.00 93.44 341 ARG A C 1
ATOM 2633 O O . ARG A 1 341 ? -7.807 9.389 -12.591 1.00 93.44 341 ARG A O 1
ATOM 2640 N N . PRO A 1 342 ? -7.114 11.171 -13.787 1.00 91.69 342 PRO A N 1
ATOM 2641 C CA . PRO A 1 342 ? -7.570 12.163 -12.810 1.00 91.69 342 PRO A CA 1
ATOM 2642 C C . PRO A 1 342 ? -9.021 11.955 -12.351 1.00 91.69 342 PRO A C 1
ATOM 2644 O O . PRO A 1 342 ? -9.289 11.952 -11.156 1.00 91.69 342 PRO A O 1
ATOM 2647 N N . GLY A 1 343 ? -9.938 11.690 -13.291 1.00 91.69 343 GLY A N 1
ATOM 2648 C CA . GLY A 1 343 ? -11.358 11.485 -12.982 1.00 91.69 343 GLY A CA 1
ATOM 2649 C C . GLY A 1 343 ? -11.675 10.202 -12.204 1.00 91.69 343 GLY A C 1
ATOM 2650 O O . GLY A 1 343 ? -12.739 10.117 -11.598 1.00 91.69 343 GLY A O 1
ATOM 2651 N N . ASP A 1 344 ? -10.766 9.219 -12.168 1.00 92.88 344 ASP A N 1
ATOM 2652 C CA . ASP A 1 344 ? -10.982 7.994 -11.386 1.00 92.88 344 ASP A CA 1
ATOM 2653 C C . ASP A 1 344 ? -10.974 8.297 -9.879 1.00 92.88 344 ASP A C 1
ATOM 2655 O O . ASP A 1 344 ? -11.677 7.639 -9.116 1.00 92.88 344 ASP A O 1
ATOM 2659 N N . ILE A 1 345 ? -10.189 9.294 -9.447 1.00 95.75 345 ILE A N 1
ATOM 2660 C CA . ILE A 1 345 ? -10.013 9.650 -8.031 1.00 95.75 345 ILE A CA 1
ATOM 2661 C C . ILE A 1 345 ? -11.334 10.137 -7.424 1.00 95.75 345 ILE A C 1
ATOM 2663 O O . ILE A 1 345 ? -11.696 9.727 -6.322 1.00 95.75 345 ILE A O 1
ATOM 2667 N N . ASP A 1 346 ? -12.091 10.948 -8.164 1.00 94.81 346 ASP A N 1
ATOM 2668 C CA . ASP A 1 346 ? -13.415 11.406 -7.736 1.00 94.81 346 ASP A CA 1
ATOM 2669 C C . ASP A 1 346 ? -14.434 10.267 -7.676 1.00 94.81 346 ASP A C 1
ATOM 2671 O O . ASP A 1 346 ? -15.234 10.208 -6.741 1.00 94.81 346 ASP A O 1
ATOM 2675 N N . GLY A 1 347 ? -14.382 9.340 -8.639 1.00 95.94 347 GLY A N 1
ATOM 2676 C CA . GLY A 1 347 ? -15.232 8.150 -8.639 1.00 95.94 347 GLY A CA 1
ATOM 2677 C C . GLY A 1 347 ? -14.989 7.269 -7.411 1.00 95.94 347 GLY A C 1
ATOM 2678 O O . GLY A 1 347 ? -15.945 6.839 -6.764 1.00 95.94 347 GLY A O 1
ATOM 2679 N N . PHE A 1 348 ? -13.720 7.060 -7.039 1.00 97.00 348 PHE A N 1
ATOM 2680 C CA . PHE A 1 348 ? -13.372 6.361 -5.802 1.00 97.00 348 PHE A CA 1
ATOM 2681 C C . PHE A 1 348 ? -13.898 7.098 -4.571 1.00 97.00 348 PHE A C 1
ATOM 2683 O O . PHE A 1 348 ? -14.572 6.478 -3.757 1.00 97.00 348 PHE A O 1
ATOM 2690 N N . ALA A 1 349 ? -13.673 8.408 -4.459 1.00 97.44 349 ALA A N 1
ATOM 2691 C CA . ALA A 1 349 ? -14.132 9.193 -3.313 1.00 97.44 349 ALA A CA 1
ATOM 2692 C C . ALA A 1 349 ? -15.656 9.125 -3.105 1.00 97.44 349 ALA A C 1
ATOM 2694 O O . ALA A 1 349 ? -16.125 8.949 -1.981 1.00 97.44 349 ALA A O 1
ATOM 2695 N N . GLN A 1 350 ? -16.440 9.192 -4.186 1.00 97.06 350 GLN A N 1
ATOM 2696 C CA . GLN A 1 350 ? -17.899 9.047 -4.119 1.00 97.06 350 GLN A CA 1
ATOM 2697 C C . GLN A 1 350 ? -18.320 7.654 -3.636 1.00 97.06 350 GLN A C 1
ATOM 2699 O O . GLN A 1 350 ? -19.187 7.528 -2.771 1.00 97.06 350 GLN A O 1
ATOM 2704 N N . GLN A 1 351 ? -17.691 6.600 -4.165 1.00 97.25 351 GLN A N 1
ATOM 2705 C CA . GLN A 1 351 ? -17.966 5.231 -3.734 1.00 97.25 351 GLN A CA 1
ATOM 2706 C C . GLN A 1 351 ? -17.583 5.014 -2.262 1.00 97.25 351 GLN A C 1
ATOM 2708 O O . GLN A 1 351 ? -18.332 4.386 -1.516 1.00 97.25 351 GLN A O 1
ATOM 2713 N N . GLN A 1 352 ? -16.438 5.548 -1.837 1.00 98.12 352 GLN A N 1
ATOM 2714 C CA . GLN A 1 352 ? -15.943 5.469 -0.463 1.00 98.12 352 GLN A CA 1
ATOM 2715 C C . GLN A 1 352 ? -16.901 6.146 0.515 1.00 98.12 352 GLN A C 1
ATOM 2717 O O . GLN A 1 352 ? -17.235 5.549 1.536 1.00 98.12 352 GLN A O 1
ATOM 2722 N N . LEU A 1 353 ? -17.393 7.343 0.181 1.00 97.62 353 LEU A N 1
ATOM 2723 C CA . LEU A 1 353 ? -18.399 8.042 0.978 1.00 97.62 353 LEU A CA 1
ATOM 2724 C C . LEU A 1 353 ? -19.688 7.222 1.092 1.00 97.62 353 LEU A C 1
ATOM 2726 O O . LEU A 1 353 ? -20.213 7.054 2.188 1.00 97.62 353 LEU A O 1
ATOM 2730 N N . HIS A 1 354 ? -20.171 6.658 -0.019 1.00 97.44 354 HIS A N 1
ATOM 2731 C CA . HIS A 1 354 ? -21.381 5.840 -0.012 1.00 97.44 354 HIS A CA 1
ATOM 2732 C C . HIS A 1 354 ? -21.245 4.606 0.895 1.00 97.44 354 HIS A C 1
ATOM 2734 O O . HIS A 1 354 ? -22.136 4.332 1.701 1.00 97.44 354 HIS A O 1
ATOM 2740 N N . ILE A 1 355 ? -20.107 3.907 0.818 1.00 97.88 355 ILE A N 1
ATOM 2741 C CA . ILE A 1 355 ? -19.782 2.786 1.710 1.00 97.88 355 ILE A CA 1
ATOM 2742 C C . ILE A 1 355 ? -19.716 3.262 3.164 1.00 97.88 355 ILE A C 1
ATOM 2744 O O . ILE A 1 355 ? -20.321 2.645 4.037 1.00 97.88 355 ILE A O 1
ATOM 2748 N N . LEU A 1 356 ? -19.011 4.361 3.435 1.00 97.06 356 LEU A N 1
ATOM 2749 C CA . LEU A 1 356 ? -18.831 4.886 4.786 1.00 97.06 356 LEU A CA 1
ATOM 2750 C C . LEU A 1 356 ? -20.177 5.235 5.443 1.00 97.06 356 LEU A C 1
ATOM 2752 O O . LEU A 1 356 ? -20.439 4.786 6.559 1.00 97.06 356 LEU A O 1
ATOM 2756 N N . CYS A 1 357 ? -21.064 5.940 4.732 1.00 95.94 357 CYS A N 1
ATOM 2757 C CA . CYS A 1 357 ? -22.408 6.262 5.218 1.00 95.94 357 CYS A CA 1
ATOM 2758 C C . CYS A 1 357 ? -23.253 5.000 5.464 1.00 95.94 357 CYS A C 1
ATOM 2760 O O . CYS A 1 357 ? -23.986 4.929 6.450 1.00 95.94 357 CYS A O 1
ATOM 2762 N N . ALA A 1 358 ? -23.152 3.989 4.594 1.00 97.19 358 ALA A N 1
ATOM 2763 C CA . ALA A 1 358 ? -23.887 2.736 4.748 1.00 97.19 358 ALA A CA 1
ATOM 2764 C C . ALA A 1 358 ? -23.419 1.936 5.976 1.00 97.19 358 ALA A C 1
ATOM 2766 O O . ALA A 1 358 ? -24.249 1.478 6.767 1.00 97.19 358 ALA A O 1
ATOM 2767 N N . LEU A 1 359 ? -22.100 1.819 6.163 1.00 97.00 359 LEU A N 1
ATOM 2768 C CA . LEU A 1 359 ? -21.481 1.124 7.292 1.00 97.00 359 LEU A CA 1
ATOM 2769 C C . LEU A 1 359 ? -21.747 1.824 8.627 1.00 97.00 359 LEU A C 1
ATOM 2771 O O . LEU A 1 359 ? -21.925 1.147 9.638 1.00 97.00 359 LEU A O 1
ATOM 2775 N N . TRP A 1 360 ? -21.823 3.158 8.637 1.00 95.75 360 TRP A N 1
ATOM 2776 C CA . TRP A 1 360 ? -22.086 3.930 9.852 1.00 95.75 360 TRP A CA 1
ATOM 2777 C C . TRP A 1 360 ? -23.377 3.505 10.560 1.00 95.75 360 TRP A C 1
ATOM 2779 O O . TRP A 1 360 ? -23.403 3.372 11.780 1.00 95.75 360 TRP A O 1
ATOM 2789 N N . ARG A 1 361 ? -24.431 3.192 9.795 1.00 94.50 361 ARG A N 1
ATOM 2790 C CA . ARG A 1 361 ? -25.733 2.752 10.334 1.00 94.50 361 ARG A CA 1
ATOM 2791 C C . ARG A 1 361 ? -25.672 1.405 11.061 1.00 94.50 361 ARG A C 1
ATOM 2793 O O . ARG A 1 361 ? -26.596 1.071 11.796 1.00 94.50 361 ARG A O 1
ATOM 2800 N N . LEU A 1 362 ? -24.638 0.609 10.792 1.00 96.44 362 LEU A N 1
ATOM 2801 C CA . LEU A 1 362 ? -24.469 -0.738 11.345 1.00 96.44 362 LEU A CA 1
ATOM 2802 C C . LEU A 1 362 ? -23.694 -0.715 12.661 1.00 96.44 362 LEU A C 1
ATOM 2804 O O . LEU A 1 362 ? -23.552 -1.751 13.309 1.00 96.44 362 LEU A O 1
ATOM 2808 N N . LEU A 1 363 ? -23.144 0.441 13.027 1.00 95.56 363 LEU A N 1
ATOM 2809 C CA . LEU A 1 363 ? -22.350 0.609 14.225 1.00 95.56 363 LEU A CA 1
ATOM 2810 C C . LEU A 1 363 ? -23.262 0.722 15.445 1.00 95.56 363 LEU A C 1
ATOM 2812 O O . LEU A 1 363 ? -24.308 1.370 15.414 1.00 95.56 363 LEU A O 1
ATOM 2816 N N . GLU A 1 364 ? -22.871 0.082 16.540 1.00 94.50 364 GLU A N 1
ATOM 2817 C CA . GLU A 1 364 ? -23.555 0.282 17.809 1.00 94.50 364 GLU A CA 1
ATOM 2818 C C . GLU A 1 364 ? -23.338 1.699 18.359 1.00 94.50 364 GLU A C 1
ATOM 2820 O O . GLU A 1 364 ? -22.447 2.448 17.942 1.00 94.50 364 GLU A O 1
ATOM 2825 N N . LYS A 1 365 ? -24.119 2.038 19.385 1.00 87.62 365 LYS A N 1
ATOM 2826 C CA . LYS A 1 365 ? -23.901 3.256 20.167 1.00 87.62 365 LYS A CA 1
ATOM 2827 C C . LYS A 1 365 ? -22.518 3.221 20.805 1.00 87.62 365 LYS A C 1
ATOM 2829 O O . LYS A 1 365 ? -22.154 2.216 21.400 1.00 87.62 365 LYS A O 1
ATOM 2834 N N . ASP A 1 366 ? -21.772 4.319 20.701 1.00 86.06 366 ASP A N 1
ATOM 2835 C CA . ASP A 1 366 ? -20.383 4.410 21.171 1.00 86.06 366 ASP A CA 1
ATOM 2836 C C . ASP A 1 366 ? -19.387 3.459 20.474 1.00 86.06 366 ASP A C 1
ATOM 2838 O O . ASP A 1 366 ? -18.206 3.438 20.845 1.00 86.06 366 ASP A O 1
ATOM 2842 N N . GLY A 1 367 ? -19.819 2.737 19.432 1.00 92.00 367 GLY A N 1
ATOM 2843 C CA . GLY A 1 367 ? -18.951 1.912 18.602 1.00 92.00 367 GLY A CA 1
ATOM 2844 C C . GLY A 1 367 ? -17.917 2.746 17.842 1.00 92.00 367 GLY A C 1
ATOM 2845 O O . GLY A 1 367 ? -18.028 3.974 17.726 1.00 92.00 367 GLY A O 1
ATOM 2846 N N . LYS A 1 368 ? -16.887 2.073 17.314 1.00 93.75 368 LYS A N 1
ATOM 2847 C CA . LYS A 1 368 ? -15.821 2.717 16.526 1.00 93.75 368 LYS A CA 1
ATOM 2848 C C . LYS A 1 368 ? -15.776 2.190 15.098 1.00 93.75 368 LYS A C 1
ATOM 2850 O O . LYS A 1 368 ? -15.777 0.977 14.882 1.00 93.75 368 LYS A O 1
ATOM 2855 N N . LEU A 1 369 ? -15.643 3.107 14.148 1.00 96.38 369 LEU A N 1
ATOM 2856 C CA . LEU A 1 369 ? -15.336 2.806 12.757 1.00 96.38 369 LEU A CA 1
ATOM 2857 C C . LEU A 1 369 ? -13.938 3.343 12.428 1.00 96.38 369 LEU A C 1
ATOM 2859 O O . LEU A 1 369 ? -13.655 4.518 12.672 1.00 96.38 369 LEU A O 1
ATOM 2863 N N . LEU A 1 370 ? -13.074 2.481 11.887 1.00 96.31 370 LEU A N 1
ATOM 2864 C CA . LEU A 1 370 ? -11.791 2.869 11.302 1.00 96.31 370 LEU A CA 1
ATOM 2865 C C . LEU A 1 370 ? -11.910 2.880 9.777 1.00 96.31 370 LEU A C 1
ATOM 2867 O O . LEU A 1 370 ? -12.008 1.823 9.156 1.00 96.31 370 LEU A O 1
ATOM 2871 N N . TYR A 1 371 ? -11.858 4.067 9.184 1.00 96.81 371 TYR A N 1
ATOM 2872 C CA . TYR A 1 371 ? -11.748 4.248 7.741 1.00 96.81 371 TYR A CA 1
ATOM 2873 C C . TYR A 1 371 ? -10.287 4.114 7.322 1.00 96.81 371 TYR A C 1
ATOM 2875 O O . TYR A 1 371 ? -9.421 4.763 7.914 1.00 96.81 371 TYR A O 1
ATOM 2883 N N . VAL A 1 372 ? -10.005 3.282 6.319 1.00 95.81 372 VAL A N 1
ATOM 2884 C CA . VAL A 1 372 ? -8.650 3.026 5.824 1.00 95.81 372 VAL A CA 1
ATOM 2885 C C . VAL A 1 372 ? -8.625 3.072 4.304 1.00 95.81 372 VAL A C 1
ATOM 2887 O O . VAL A 1 372 ? -9.459 2.460 3.643 1.00 95.81 372 VAL A O 1
ATOM 2890 N N . THR A 1 373 ? -7.617 3.740 3.746 1.00 96.69 373 THR A N 1
ATOM 2891 C CA . THR A 1 373 ? -7.274 3.632 2.323 1.00 96.69 373 THR A CA 1
ATOM 2892 C C . THR A 1 373 ? -5.770 3.428 2.164 1.00 96.69 373 THR A C 1
ATOM 2894 O O . THR A 1 373 ? -4.969 3.854 2.998 1.00 96.69 373 THR A O 1
ATOM 2897 N N . CYS A 1 374 ? -5.357 2.829 1.048 1.00 94.50 374 CYS A N 1
ATOM 2898 C CA . CYS A 1 374 ? -3.967 2.865 0.586 1.00 94.50 374 CYS A CA 1
ATOM 2899 C C . CYS A 1 374 ? -3.736 3.980 -0.456 1.00 94.50 374 CYS A C 1
ATOM 2901 O O . CYS A 1 374 ? -3.044 3.778 -1.457 1.00 94.50 374 CYS A O 1
ATOM 2903 N N . SER A 1 375 ? -4.366 5.148 -0.257 1.00 95.81 375 SER A N 1
ATOM 2904 C CA . SER A 1 375 ? -4.231 6.330 -1.118 1.00 95.81 375 SER A CA 1
ATOM 2905 C C . 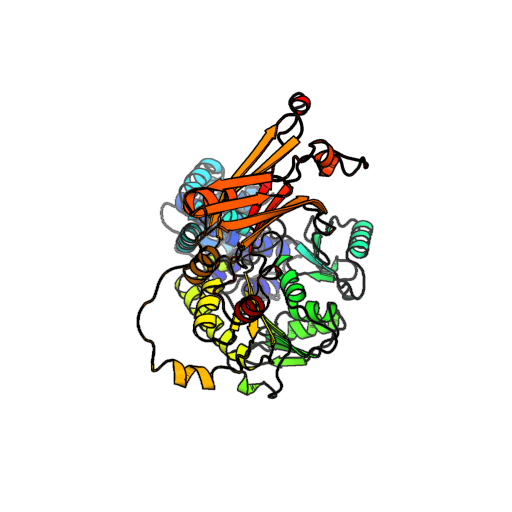SER A 1 375 ? -3.409 7.442 -0.453 1.00 95.81 375 SER A C 1
ATOM 2907 O O . SER A 1 375 ? -3.409 7.595 0.769 1.00 95.81 375 SER A O 1
ATOM 2909 N N . ILE A 1 376 ? -2.724 8.235 -1.276 1.00 95.25 376 ILE A N 1
ATOM 2910 C CA . ILE A 1 376 ? -2.068 9.499 -0.911 1.00 95.25 376 ILE A CA 1
ATOM 2911 C C . ILE A 1 376 ? -2.869 10.724 -1.382 1.00 95.25 376 ILE A C 1
ATOM 2913 O O . ILE A 1 376 ? -2.394 11.848 -1.284 1.00 95.25 376 ILE A O 1
ATOM 2917 N N . PHE A 1 377 ? -4.058 10.565 -1.960 1.00 96.06 377 PHE A N 1
ATOM 2918 C CA . PHE A 1 377 ? -4.830 11.714 -2.438 1.00 96.06 377 PHE A CA 1
ATOM 2919 C C . PHE A 1 377 ? -5.834 12.168 -1.385 1.00 96.06 377 PHE A C 1
ATOM 2921 O O . PHE A 1 377 ? -6.697 11.399 -0.968 1.00 96.06 377 PHE A O 1
ATOM 2928 N N . ALA A 1 378 ? -5.772 13.449 -1.000 1.00 95.12 378 ALA A N 1
ATOM 2929 C CA . ALA A 1 378 ? -6.671 14.030 -0.000 1.00 95.12 378 ALA A CA 1
ATOM 2930 C C . ALA A 1 378 ? -8.150 13.855 -0.377 1.00 95.12 378 ALA A C 1
ATOM 2932 O O . ALA A 1 378 ? -8.994 13.710 0.509 1.00 95.12 378 ALA A O 1
ATOM 2933 N N . ARG A 1 379 ? -8.443 13.817 -1.685 1.00 96.44 379 ARG A N 1
ATOM 2934 C CA . ARG A 1 379 ? -9.781 13.597 -2.239 1.00 96.44 379 ARG A CA 1
ATOM 2935 C C . ARG A 1 379 ? -10.421 12.280 -1.802 1.00 96.44 379 ARG A C 1
ATOM 2937 O O . ARG A 1 379 ? -11.623 12.271 -1.590 1.00 96.44 379 ARG A O 1
ATOM 2944 N N . GLU A 1 380 ? -9.632 11.222 -1.631 1.00 96.44 380 GLU A N 1
ATOM 2945 C CA . GLU A 1 380 ? -10.077 9.898 -1.154 1.00 96.44 380 GLU A CA 1
ATOM 2946 C C . GLU A 1 380 ? -9.935 9.742 0.370 1.00 96.44 380 GLU A C 1
ATOM 2948 O O . GLU A 1 380 ? -10.344 8.741 0.953 1.00 96.44 380 GLU A O 1
ATOM 2953 N N . ASN A 1 381 ? -9.306 10.718 1.021 1.00 95.50 381 ASN A N 1
ATOM 2954 C CA . ASN A 1 381 ? -8.862 10.633 2.406 1.00 95.50 381 ASN A CA 1
ATOM 2955 C C . ASN A 1 381 ? -9.616 11.668 3.252 1.00 95.50 381 ASN A C 1
ATOM 2957 O O . ASN A 1 381 ? -10.827 11.553 3.438 1.00 95.50 381 ASN A O 1
ATOM 2961 N N . GLN A 1 382 ? -8.932 12.709 3.737 1.00 93.50 382 GLN A N 1
ATOM 2962 C CA . GLN A 1 382 ? -9.518 13.709 4.632 1.00 93.50 382 GLN A CA 1
ATOM 2963 C C . GLN A 1 382 ? -10.767 14.390 4.045 1.00 93.50 382 GLN A C 1
ATOM 2965 O O . GLN A 1 382 ? -11.675 14.733 4.794 1.00 93.50 382 GLN A O 1
ATOM 2970 N N . GLN A 1 383 ? -10.864 14.555 2.721 1.00 95.62 383 GLN A N 1
ATOM 2971 C CA . GLN A 1 383 ? -12.048 15.169 2.107 1.00 95.62 383 GLN A CA 1
ATOM 2972 C C . GLN A 1 383 ? -13.295 14.278 2.201 1.00 95.62 383 GLN A C 1
ATOM 2974 O O . GLN A 1 383 ? -14.363 14.806 2.497 1.00 95.62 383 GLN A O 1
ATOM 2979 N N . VAL A 1 384 ? -13.169 12.953 2.030 1.00 96.31 384 VAL A N 1
ATOM 2980 C CA . VAL A 1 384 ? -14.285 12.005 2.239 1.00 96.31 384 VAL A CA 1
ATOM 2981 C C . VAL A 1 384 ? -14.749 12.054 3.689 1.00 96.31 384 VAL A C 1
ATOM 2983 O O . VAL A 1 384 ? -15.944 12.125 3.953 1.00 96.31 384 VAL A O 1
ATOM 2986 N N . ILE A 1 385 ? -13.804 12.070 4.632 1.00 94.38 385 ILE A N 1
ATOM 2987 C CA . ILE A 1 385 ? -14.114 12.164 6.060 1.00 94.38 385 ILE A CA 1
ATOM 2988 C C . ILE A 1 385 ? -14.836 13.472 6.391 1.00 94.38 385 ILE A C 1
ATOM 2990 O O . ILE A 1 385 ? -15.847 13.447 7.085 1.00 94.38 385 ILE A O 1
ATOM 2994 N N . ASN A 1 386 ? -14.354 14.609 5.886 1.00 93.94 386 ASN A N 1
ATOM 2995 C CA . ASN A 1 386 ? -14.996 15.904 6.112 1.00 93.94 386 ASN A CA 1
ATOM 2996 C C . ASN A 1 386 ? -16.425 15.921 5.551 1.00 93.94 386 ASN A C 1
ATOM 2998 O O . ASN A 1 386 ? -17.345 16.393 6.213 1.00 93.94 386 ASN A O 1
ATOM 3002 N N . GLU A 1 387 ? -16.617 15.390 4.342 1.00 95.62 387 GLU A N 1
ATOM 3003 C CA . GLU A 1 387 ? -17.931 15.287 3.707 1.00 95.62 387 GLU A CA 1
ATOM 3004 C C . GLU A 1 387 ? -18.879 14.383 4.507 1.00 95.62 387 GLU A C 1
ATOM 3006 O O . GLU A 1 387 ? -20.030 14.750 4.732 1.00 95.62 387 GLU A O 1
ATOM 3011 N N . PHE A 1 388 ? -18.374 13.256 5.011 1.00 95.31 388 PHE A N 1
ATOM 3012 C CA . PHE A 1 388 ? -19.102 12.352 5.895 1.00 95.31 388 PHE A CA 1
ATOM 3013 C C . PHE A 1 388 ? -19.502 13.021 7.220 1.00 95.31 388 PHE A C 1
ATOM 3015 O O . PHE A 1 388 ? -20.674 13.001 7.586 1.00 95.31 388 PHE A O 1
ATOM 3022 N N . LEU A 1 389 ? -18.567 13.659 7.927 1.00 91.75 389 LEU A N 1
ATOM 3023 C CA . LEU A 1 389 ? -18.840 14.298 9.222 1.00 91.75 389 LEU A CA 1
ATOM 3024 C C . LEU A 1 389 ? -19.813 15.479 9.098 1.00 91.75 389 LEU A C 1
ATOM 3026 O O . LEU A 1 389 ? -20.601 15.711 10.007 1.00 91.75 389 LEU A O 1
ATOM 3030 N N . ASN A 1 390 ? -19.825 16.177 7.959 1.00 92.44 390 ASN A N 1
ATOM 3031 C CA . ASN A 1 390 ? -20.824 17.211 7.672 1.00 92.44 390 ASN A CA 1
ATOM 3032 C C . ASN A 1 390 ? -22.248 16.647 7.491 1.00 92.44 390 ASN A C 1
ATOM 3034 O O . ASN A 1 390 ? -23.214 17.395 7.613 1.00 92.44 390 ASN A O 1
ATOM 3038 N N . GLN A 1 391 ? -22.388 15.357 7.166 1.00 92.31 391 GLN A N 1
ATOM 3039 C CA . GLN A 1 391 ? -23.678 14.674 6.999 1.00 92.31 391 GLN A CA 1
ATOM 3040 C C . GLN A 1 391 ? -24.116 13.911 8.260 1.00 92.31 391 GLN A C 1
ATOM 3042 O O . GLN A 1 391 ? -25.281 13.526 8.372 1.00 92.31 391 GLN A O 1
ATOM 3047 N N . HIS A 1 392 ? -23.200 13.696 9.207 1.00 88.12 392 HIS A N 1
ATOM 3048 C CA . HIS A 1 392 ? -23.389 12.836 10.372 1.00 88.12 392 HIS A CA 1
ATOM 3049 C C . HIS A 1 392 ? -22.989 13.553 11.664 1.00 88.12 392 HIS A C 1
ATOM 3051 O O . HIS A 1 392 ? -21.889 13.374 12.183 1.00 88.12 392 HIS A O 1
ATOM 3057 N N . ASP A 1 393 ? -23.925 14.329 12.217 1.00 85.12 393 ASP A N 1
ATOM 3058 C CA . ASP A 1 393 ? -23.744 15.074 13.474 1.00 85.12 393 ASP A CA 1
ATOM 3059 C C . ASP A 1 393 ? -23.442 14.185 14.694 1.00 85.12 393 ASP A C 1
ATOM 3061 O O . ASP A 1 393 ? -22.959 14.660 15.723 1.00 85.12 393 ASP A O 1
ATOM 3065 N N . ASP A 1 394 ? -23.796 12.903 14.617 1.00 84.75 394 ASP A N 1
ATOM 3066 C CA . ASP A 1 394 ? -23.511 11.897 15.634 1.00 84.75 394 ASP A CA 1
ATOM 3067 C C . ASP A 1 394 ? -22.096 11.311 15.494 1.00 84.75 394 ASP A C 1
ATOM 3069 O O . ASP A 1 394 ? -21.641 10.588 16.380 1.00 84.75 394 ASP A O 1
ATOM 3073 N N . GLY A 1 395 ? -21.374 11.634 14.419 1.00 85.75 395 GLY A N 1
ATOM 3074 C CA . GLY A 1 395 ? -19.992 11.244 14.186 1.00 85.75 395 GLY A CA 1
ATOM 3075 C C . GLY A 1 395 ? -19.004 12.214 14.819 1.00 85.75 395 GLY A C 1
ATOM 3076 O O . GLY A 1 395 ? -19.002 13.410 14.542 1.00 85.75 395 GLY A O 1
ATOM 3077 N N . LYS A 1 396 ? -18.091 11.687 15.638 1.00 85.69 396 LYS A N 1
ATOM 3078 C CA . LYS A 1 396 ? -16.944 12.450 16.134 1.00 85.69 396 LYS A CA 1
ATOM 3079 C C . LYS A 1 396 ? -15.633 11.832 15.675 1.00 85.69 396 LYS A C 1
ATOM 3081 O O . LYS A 1 396 ? -15.376 10.653 15.925 1.00 85.69 396 LYS A O 1
ATOM 3086 N N . GLN A 1 397 ? -14.782 12.662 15.079 1.00 84.38 397 GLN A N 1
ATOM 3087 C CA . GLN A 1 397 ? -13.392 12.323 14.804 1.00 84.38 397 GLN A CA 1
ATOM 3088 C C . GLN A 1 397 ? -12.606 12.158 16.112 1.00 84.38 397 GLN A C 1
ATOM 3090 O O . GLN A 1 397 ? -12.645 13.029 16.988 1.00 84.38 397 GLN A O 1
ATOM 3095 N N . LEU A 1 398 ? -11.870 11.052 16.241 1.00 82.31 398 LEU A N 1
ATOM 3096 C CA . LEU A 1 398 ? -10.939 10.841 17.351 1.00 82.31 398 LEU A CA 1
ATOM 3097 C C . LEU A 1 398 ? -9.489 11.035 16.893 1.00 82.31 398 LEU A C 1
ATOM 3099 O O . LEU A 1 398 ? -9.142 10.637 15.779 1.00 82.31 398 LEU A O 1
ATOM 3103 N N . PRO A 1 399 ? -8.625 11.621 17.742 1.00 78.25 399 PRO A N 1
ATOM 3104 C CA . PRO A 1 399 ? -7.216 11.756 17.419 1.00 78.25 399 PRO A CA 1
ATOM 3105 C C . PRO A 1 399 ? -6.566 10.376 17.311 1.00 78.25 399 PRO A C 1
ATOM 3107 O O . PRO A 1 399 ? -6.750 9.508 18.165 1.00 78.25 399 PRO A O 1
ATOM 3110 N N . LEU A 1 400 ? -5.768 10.205 16.265 1.00 77.94 400 LEU A N 1
ATOM 3111 C CA . LEU A 1 400 ? -4.873 9.073 16.089 1.00 77.94 400 LEU A CA 1
ATOM 3112 C C . LEU A 1 400 ? -3.471 9.488 16.527 1.00 77.94 400 LEU A C 1
ATOM 3114 O O . LEU A 1 400 ? -2.979 10.533 16.107 1.00 77.94 400 LEU A O 1
ATOM 3118 N N . SER A 1 401 ? -2.816 8.675 17.353 1.00 69.19 401 SER A N 1
ATOM 3119 C CA . SER A 1 401 ? -1.418 8.891 17.723 1.00 69.19 401 SER A CA 1
ATOM 3120 C C . SER A 1 401 ? -0.594 7.700 17.268 1.00 69.19 401 SER A C 1
ATOM 3122 O O . SER A 1 401 ? -0.733 6.610 17.813 1.00 69.19 401 SER A O 1
ATOM 3124 N N . MET A 1 402 ? 0.232 7.919 16.246 1.00 71.81 402 MET A N 1
ATOM 3125 C CA . MET A 1 402 ? 1.255 6.983 15.789 1.00 71.81 402 MET A CA 1
ATOM 3126 C C . MET A 1 402 ? 2.469 7.748 15.251 1.00 71.81 402 MET A C 1
ATOM 3128 O O . MET A 1 402 ? 2.314 8.901 14.833 1.00 71.81 402 MET A O 1
ATOM 3132 N N . PRO A 1 403 ? 3.660 7.124 15.231 1.00 65.38 403 PRO A N 1
ATOM 3133 C CA . PRO A 1 403 ? 4.833 7.705 14.589 1.00 65.38 403 PRO A CA 1
ATOM 3134 C C . PRO A 1 403 ? 4.537 8.078 13.132 1.00 65.38 403 PRO A C 1
ATOM 3136 O O . PRO A 1 403 ? 3.881 7.320 12.421 1.00 65.38 403 PRO A O 1
ATOM 3139 N N . ASN A 1 404 ? 5.026 9.242 12.695 1.00 70.75 404 ASN A N 1
ATOM 3140 C CA . ASN A 1 404 ? 4.952 9.717 11.305 1.00 70.75 404 ASN A CA 1
ATOM 3141 C C . ASN A 1 404 ? 3.535 9.860 10.713 1.00 70.75 404 ASN A C 1
ATOM 3143 O O . ASN A 1 404 ? 3.384 9.973 9.497 1.00 70.75 404 ASN A O 1
ATOM 3147 N N . LEU A 1 405 ? 2.501 9.894 11.558 1.00 77.00 405 LEU A N 1
ATOM 3148 C CA . LEU A 1 405 ? 1.128 10.131 11.131 1.00 77.00 405 LEU A CA 1
ATOM 3149 C C . LEU A 1 405 ? 0.851 11.639 11.057 1.00 77.00 405 LEU A C 1
ATOM 3151 O O . LEU A 1 405 ? 0.793 12.314 12.084 1.00 77.00 405 LEU A O 1
ATOM 3155 N N . ASN A 1 406 ? 0.648 12.161 9.850 1.00 78.44 406 ASN A N 1
ATOM 3156 C CA . ASN A 1 406 ? 0.273 13.553 9.618 1.00 78.44 406 ASN A CA 1
ATOM 3157 C C . ASN A 1 406 ? -1.207 13.628 9.226 1.00 78.44 406 ASN A C 1
ATOM 3159 O O . ASN A 1 406 ? -1.569 13.202 8.134 1.00 78.44 406 ASN A O 1
ATOM 3163 N N . GLU A 1 407 ? -2.066 14.105 10.131 1.00 79.06 407 GLU A N 1
ATOM 3164 C CA . GLU A 1 407 ? -3.521 14.211 9.906 1.00 79.06 407 GLU A CA 1
ATOM 3165 C C . GLU A 1 407 ? -4.163 12.901 9.403 1.00 79.06 407 GLU A C 1
ATOM 3167 O O . GLU A 1 407 ? -5.035 12.896 8.543 1.00 79.06 407 GLU A O 1
ATOM 3172 N N . GLY A 1 408 ? -3.713 11.753 9.921 1.00 81.75 408 GLY A N 1
ATOM 3173 C CA . GLY A 1 408 ? -4.193 10.435 9.488 1.00 81.75 408 GLY A CA 1
ATOM 3174 C C . GLY A 1 408 ? -3.476 9.861 8.259 1.00 81.75 408 GLY A C 1
ATOM 3175 O O . GLY A 1 408 ? -3.661 8.685 7.960 1.00 81.75 408 GLY A O 1
ATOM 3176 N N . GLN A 1 409 ? -2.621 10.633 7.580 1.00 89.50 409 GLN A N 1
ATOM 3177 C CA . GLN A 1 409 ? -1.806 10.183 6.451 1.00 89.50 409 GLN A CA 1
ATOM 3178 C C . GLN A 1 409 ? -0.425 9.695 6.902 1.00 89.50 409 GLN A C 1
ATOM 3180 O O . GLN A 1 409 ? 0.291 10.371 7.637 1.00 89.50 409 GLN A O 1
ATOM 3185 N N . ILE A 1 410 ? -0.026 8.547 6.366 1.00 88.25 410 ILE A N 1
ATOM 3186 C CA . ILE A 1 410 ? 1.332 8.014 6.384 1.00 88.25 410 ILE A CA 1
ATOM 3187 C C . ILE A 1 410 ? 1.867 8.045 4.948 1.00 88.25 410 ILE A C 1
ATOM 3189 O O . ILE A 1 410 ? 1.156 7.672 4.007 1.00 88.25 410 ILE A O 1
ATOM 3193 N N . PHE A 1 411 ? 3.106 8.502 4.771 1.00 87.12 411 PHE A N 1
ATOM 3194 C CA . PHE A 1 411 ? 3.789 8.531 3.475 1.00 87.12 411 PHE A CA 1
ATOM 3195 C C . PHE A 1 411 ? 4.640 7.282 3.253 1.00 87.12 411 PHE A C 1
ATOM 3197 O O . PHE A 1 411 ? 5.129 6.710 4.222 1.00 87.12 411 PHE A O 1
ATOM 3204 N N . PRO A 1 412 ? 4.850 6.859 1.994 1.00 85.00 412 PRO A N 1
ATOM 3205 C CA . PRO A 1 412 ? 5.773 5.770 1.718 1.00 85.00 412 PRO A CA 1
ATOM 3206 C C . PRO A 1 412 ? 7.211 6.161 2.088 1.00 85.00 412 PRO A C 1
ATOM 3208 O O . PRO A 1 412 ? 7.686 7.226 1.690 1.00 85.00 412 PRO A O 1
ATOM 3211 N N . ASP A 1 413 ? 7.911 5.272 2.788 1.00 86.31 413 ASP A N 1
ATOM 3212 C CA . ASP A 1 413 ? 9.313 5.421 3.201 1.00 86.31 413 ASP A CA 1
ATOM 3213 C C . ASP A 1 413 ? 10.094 4.101 3.035 1.00 86.31 413 ASP A C 1
ATOM 3215 O O . ASP A 1 413 ? 9.675 3.227 2.277 1.00 86.31 413 ASP A O 1
ATOM 3219 N N . ASP A 1 414 ? 11.239 3.918 3.698 1.00 83.25 414 ASP A N 1
ATOM 3220 C CA . ASP A 1 414 ? 12.026 2.680 3.600 1.00 83.25 414 ASP A CA 1
ATOM 3221 C C . ASP A 1 414 ? 11.360 1.456 4.270 1.00 83.25 414 ASP A C 1
ATOM 3223 O O . ASP A 1 414 ? 11.806 0.325 4.060 1.00 83.25 414 ASP A O 1
ATOM 3227 N N . GLN A 1 415 ? 10.280 1.645 5.036 1.00 84.56 415 GLN A N 1
ATOM 3228 C CA . GLN A 1 415 ? 9.660 0.619 5.880 1.00 84.56 415 GLN A CA 1
ATOM 3229 C C . GLN A 1 415 ? 8.234 0.260 5.459 1.00 84.56 415 GLN A C 1
ATOM 3231 O O . GLN A 1 415 ? 7.868 -0.920 5.502 1.00 84.56 415 GLN A O 1
ATOM 3236 N N . HIS A 1 416 ? 7.428 1.234 5.032 1.00 85.69 416 HIS A N 1
ATOM 3237 C CA . HIS A 1 416 ? 6.005 1.024 4.747 1.00 85.69 416 HIS A CA 1
ATOM 3238 C C . HIS A 1 416 ? 5.481 1.844 3.568 1.00 85.69 416 HIS A C 1
ATOM 3240 O O . HIS A 1 416 ? 6.155 2.731 3.042 1.00 85.69 416 HIS A O 1
ATOM 3246 N N . ASP A 1 417 ? 4.319 1.440 3.055 1.00 86.25 417 ASP A N 1
ATOM 3247 C CA . ASP A 1 417 ? 3.636 2.118 1.953 1.00 86.25 417 ASP A CA 1
ATOM 3248 C C . ASP A 1 417 ? 2.915 3.387 2.448 1.00 86.25 417 ASP A C 1
ATOM 3250 O O . ASP A 1 417 ? 2.877 3.678 3.644 1.00 86.25 417 ASP A O 1
ATOM 3254 N N . GLY A 1 418 ? 2.314 4.141 1.522 1.00 73.81 418 GLY A N 1
ATOM 3255 C CA . GLY A 1 418 ? 1.399 5.225 1.869 1.00 73.81 418 GLY A CA 1
ATOM 3256 C C . GLY A 1 418 ? 0.016 4.696 2.258 1.00 73.81 418 GLY A C 1
ATOM 3257 O O . GLY A 1 418 ? -0.599 3.947 1.496 1.00 73.81 418 GLY A O 1
ATOM 3258 N N . PHE A 1 419 ? -0.485 5.116 3.417 1.00 84.75 419 PHE A N 1
ATOM 3259 C CA . PHE A 1 419 ? -1.804 4.750 3.940 1.00 84.75 419 PHE A CA 1
ATOM 3260 C C . PHE A 1 419 ? -2.479 5.952 4.587 1.00 84.75 419 PHE A C 1
ATOM 3262 O O . PHE A 1 419 ? -1.808 6.818 5.141 1.00 84.75 419 PHE A O 1
ATOM 3269 N N . PHE A 1 420 ? -3.805 5.971 4.568 1.00 85.06 420 PHE A N 1
ATOM 3270 C CA . PHE A 1 420 ? -4.605 6.903 5.348 1.00 85.06 420 PHE A CA 1
ATOM 3271 C C . PHE A 1 420 ? -5.511 6.139 6.300 1.00 85.06 420 PHE A C 1
ATOM 3273 O O . PHE A 1 420 ? -6.087 5.118 5.923 1.00 85.06 420 PHE A O 1
ATOM 3280 N N . MET A 1 421 ? -5.622 6.625 7.532 1.00 84.12 421 MET A N 1
ATOM 3281 C CA . MET A 1 421 ? -6.430 6.026 8.586 1.00 84.12 421 MET A CA 1
ATOM 3282 C C . MET A 1 421 ? -7.187 7.110 9.342 1.00 84.12 421 MET A C 1
ATOM 3284 O O . MET A 1 421 ? -6.626 8.159 9.661 1.00 84.12 421 MET A O 1
ATOM 3288 N N . HIS A 1 422 ? -8.452 6.838 9.662 1.00 81.25 422 HIS A N 1
ATOM 3289 C CA . HIS A 1 422 ? -9.287 7.777 10.396 1.00 81.25 422 HIS A CA 1
ATOM 3290 C C . HIS A 1 422 ? -10.295 7.114 11.332 1.00 81.25 422 HIS A C 1
ATOM 3292 O O . HIS A 1 422 ? -10.968 6.163 10.939 1.00 81.25 422 HIS A O 1
ATOM 3298 N N . TYR A 1 423 ? -10.439 7.654 12.547 1.00 75.94 423 TYR A N 1
ATOM 3299 C CA . TYR A 1 423 ? -11.423 7.189 13.524 1.00 75.94 423 TYR A CA 1
ATOM 3300 C C . TYR A 1 423 ? -12.678 8.034 13.556 1.00 75.94 423 TYR A C 1
ATOM 3302 O O . TYR A 1 423 ? -12.600 9.236 13.799 1.00 75.94 423 TYR A O 1
ATOM 3310 N N . CYS A 1 424 ? -13.825 7.364 13.506 1.00 74.50 424 CYS A N 1
ATOM 3311 C CA . CYS A 1 424 ? -15.107 7.950 13.865 1.00 74.50 424 CYS A CA 1
ATOM 3312 C C . CYS A 1 424 ? -15.738 7.159 15.019 1.00 74.50 424 CYS A C 1
ATOM 3314 O O . CYS A 1 424 ? -15.767 5.926 15.004 1.00 74.50 424 CYS A O 1
ATOM 3316 N N . LYS A 1 425 ? -16.241 7.874 16.030 1.00 77.94 425 LYS A N 1
ATOM 3317 C CA . LYS A 1 425 ? -17.027 7.309 17.135 1.00 77.94 425 LYS A CA 1
ATOM 3318 C C . LYS A 1 425 ? -18.449 7.859 17.090 1.00 77.94 425 LYS A C 1
ATOM 3320 O O . LYS A 1 425 ? -18.614 9.072 16.956 1.00 77.94 425 LYS A O 1
ATOM 3325 N N . SER A 1 426 ? -19.446 6.982 17.219 1.00 72.94 426 SER A N 1
ATOM 3326 C CA . SER A 1 426 ? -20.846 7.402 17.337 1.00 72.94 426 SER A CA 1
ATOM 3327 C C . SER A 1 426 ? -21.097 8.024 18.713 1.00 72.94 426 SER A C 1
ATOM 3329 O O . SER A 1 426 ? -20.724 7.456 19.741 1.00 72.94 426 SER A O 1
ATOM 3331 N N . THR A 1 427 ? -21.709 9.204 18.743 1.00 68.81 427 THR A N 1
ATOM 3332 C CA . THR A 1 427 ? -22.103 9.924 19.954 1.00 68.81 427 THR A CA 1
ATOM 3333 C C . THR A 1 427 ? -23.595 10.218 19.904 1.00 68.81 427 THR A C 1
ATOM 3335 O O . THR A 1 427 ? -24.091 10.856 18.981 1.00 68.81 427 THR A O 1
ATOM 3338 N N . HIS A 1 428 ? -24.340 9.783 20.919 1.00 56.72 428 HIS A N 1
ATOM 3339 C CA . HIS A 1 428 ? -25.743 10.166 21.051 1.00 56.72 428 HIS A CA 1
ATOM 3340 C C . HIS A 1 428 ? -25.891 11.379 21.970 1.00 56.72 428 HIS A C 1
ATOM 3342 O O . HIS A 1 428 ? -25.699 11.280 23.181 1.00 56.72 428 HIS A O 1
ATOM 3348 N N . SER A 1 429 ? -26.326 12.517 21.422 1.00 44.34 429 SER A N 1
ATOM 3349 C CA . SER A 1 429 ? -26.838 13.622 22.235 1.00 44.34 429 SER A CA 1
ATOM 3350 C C . SER A 1 429 ? -28.318 13.378 22.562 1.00 44.34 429 SER A C 1
ATOM 3352 O O . SER A 1 429 ? -29.190 13.607 21.724 1.00 44.34 429 SER A O 1
ATOM 3354 N N . LEU A 1 430 ? -28.635 12.971 23.792 1.00 42.44 430 LEU A N 1
ATOM 3355 C CA . LEU A 1 430 ? -30.020 12.897 24.293 1.00 42.44 430 LEU A CA 1
ATOM 3356 C C . LEU A 1 430 ? -30.729 14.275 24.392 1.00 42.44 430 LEU A C 1
ATOM 3358 O O . LEU A 1 430 ? -31.891 14.339 24.773 1.00 42.44 430 LEU A O 1
ATOM 3362 N N . GLY A 1 431 ? -30.067 15.385 24.043 1.00 43.66 431 GLY A N 1
ATOM 3363 C CA . GLY A 1 431 ? -30.559 16.752 24.280 1.00 43.66 431 GLY A CA 1
ATOM 3364 C C . GLY A 1 431 ? -31.316 17.445 23.135 1.00 43.66 431 GLY A C 1
ATOM 3365 O O . GLY A 1 431 ? -31.795 18.561 23.327 1.00 43.66 431 GLY A O 1
ATOM 3366 N N . ARG A 1 432 ? -31.440 16.849 21.939 1.00 42.81 432 ARG A N 1
ATOM 3367 C CA . ARG A 1 432 ? -31.885 17.596 20.737 1.00 42.81 432 ARG A CA 1
ATOM 3368 C C . ARG A 1 432 ? -33.369 17.994 20.703 1.00 42.81 432 ARG A C 1
ATOM 3370 O O . ARG A 1 432 ? -33.694 18.993 20.071 1.00 42.81 432 ARG A O 1
ATOM 3377 N N . LEU A 1 433 ? -34.260 17.309 21.425 1.00 39.66 433 LEU A N 1
ATOM 3378 C CA . LEU A 1 433 ? -35.690 17.673 21.474 1.00 39.66 433 LEU A CA 1
ATOM 3379 C C . LEU A 1 433 ? -35.972 18.954 22.283 1.00 39.66 433 LEU A C 1
ATOM 3381 O O . LEU A 1 433 ? -36.951 19.640 22.009 1.00 39.66 433 LEU A O 1
ATOM 3385 N N . LEU A 1 434 ? -35.095 19.323 23.223 1.00 42.38 434 LEU A N 1
ATOM 3386 C CA . LEU A 1 434 ? -35.206 20.578 23.981 1.00 42.38 434 LEU A CA 1
ATOM 3387 C C . LEU A 1 434 ? -34.589 21.780 23.246 1.00 42.38 434 LEU A C 1
ATOM 3389 O O . LEU A 1 434 ? -35.020 22.912 23.455 1.00 42.38 434 LEU A O 1
ATOM 3393 N N . ALA A 1 435 ? -33.620 21.548 22.356 1.00 44.47 435 ALA A N 1
ATOM 3394 C CA . ALA A 1 435 ? -32.898 22.611 21.655 1.00 44.47 435 ALA A CA 1
ATOM 3395 C C . ALA A 1 435 ? -33.698 23.239 20.497 1.00 44.47 435 ALA A C 1
ATOM 3397 O O . ALA A 1 435 ? -33.582 24.438 20.258 1.00 44.47 435 ALA A O 1
ATOM 3398 N N . VAL A 1 436 ? -34.556 22.468 19.816 1.00 43.50 436 VAL A N 1
ATOM 3399 C CA . VAL A 1 436 ? -35.374 22.972 18.689 1.00 43.50 436 VAL A CA 1
ATOM 3400 C C . VAL A 1 436 ? -36.421 23.995 19.152 1.00 43.50 436 VAL A C 1
ATOM 3402 O O . VAL A 1 436 ? -36.730 24.932 18.421 1.00 43.50 436 VAL A O 1
ATOM 3405 N N . LEU A 1 437 ? -36.905 23.886 20.394 1.00 38.50 437 LEU A N 1
ATOM 3406 C CA . LEU A 1 437 ? -37.816 24.868 20.995 1.00 38.50 437 LEU A CA 1
ATOM 3407 C C . LEU A 1 437 ? -37.107 26.156 21.451 1.00 38.50 437 LEU A C 1
ATOM 3409 O O . LEU A 1 437 ? -37.747 27.201 21.515 1.00 38.50 437 LEU A O 1
ATOM 3413 N N . LEU A 1 438 ? -35.795 26.111 21.714 1.00 43.44 438 LEU A N 1
ATOM 3414 C CA . LEU A 1 438 ? -34.997 27.294 22.069 1.00 43.44 438 LEU A CA 1
ATOM 3415 C C . LEU A 1 438 ? -34.389 28.009 20.848 1.00 43.44 438 LEU A C 1
ATOM 3417 O O . LEU A 1 438 ? -34.168 29.218 20.893 1.00 43.44 438 LEU A O 1
ATOM 3421 N N . ALA A 1 439 ? -34.151 27.292 19.745 1.00 39.50 439 ALA A N 1
ATOM 3422 C CA . ALA A 1 439 ? -33.526 27.831 18.532 1.00 39.50 439 ALA A CA 1
ATOM 3423 C C . ALA A 1 439 ? -34.427 28.796 17.731 1.00 39.50 439 ALA A C 1
ATOM 3425 O O . ALA A 1 439 ? -33.938 29.536 16.882 1.00 39.50 439 ALA A O 1
ATOM 3426 N N . LEU A 1 440 ? -35.730 28.845 18.032 1.00 35.28 440 LEU A N 1
ATOM 3427 C CA . LEU A 1 440 ? -36.687 29.777 17.420 1.00 35.28 440 LEU A CA 1
ATOM 3428 C C . LEU A 1 440 ? -36.637 31.202 18.002 1.00 35.28 440 LEU A C 1
ATOM 3430 O O . LEU A 1 440 ? -37.405 32.054 17.562 1.00 35.28 440 LEU A O 1
ATOM 3434 N N . TRP A 1 441 ? -35.750 31.484 18.965 1.00 38.25 441 TRP A N 1
ATOM 3435 C CA . TRP A 1 441 ? -35.700 32.789 19.640 1.00 38.25 441 TRP A CA 1
ATOM 3436 C C . TRP A 1 441 ? -34.386 33.564 19.533 1.00 38.25 441 TRP A C 1
ATOM 3438 O O . TRP A 1 441 ? -34.349 34.732 19.911 1.00 38.25 441 TRP A O 1
ATOM 3448 N N . LEU A 1 442 ? -33.314 32.983 18.994 1.00 38.22 442 LEU A N 1
ATOM 3449 C CA . LEU A 1 442 ? -32.014 33.655 18.935 1.00 38.22 442 LEU A CA 1
ATOM 3450 C C . LEU A 1 442 ? -31.318 33.362 17.607 1.00 38.22 442 LEU A C 1
ATOM 3452 O O . LEU A 1 442 ? -30.476 32.480 17.498 1.00 38.22 442 LEU A O 1
ATOM 3456 N N . SER A 1 443 ? -31.678 34.128 16.581 1.00 31.39 443 SER A N 1
ATOM 3457 C CA . SER A 1 443 ? -30.850 34.290 15.388 1.00 31.39 443 SER A CA 1
ATOM 3458 C C . SER A 1 443 ? -30.335 35.719 15.376 1.00 31.39 443 SER A C 1
ATOM 3460 O O . SER A 1 443 ? -31.110 36.619 15.081 1.00 31.39 443 SER A O 1
ATOM 3462 N N . ILE A 1 444 ? -29.063 35.915 15.729 1.00 34.59 444 ILE A N 1
ATOM 3463 C CA . ILE A 1 444 ? -28.156 36.924 15.164 1.00 34.59 444 ILE A CA 1
ATOM 3464 C C . ILE A 1 444 ? -26.727 36.620 15.655 1.00 34.59 444 ILE A C 1
ATOM 3466 O O . ILE A 1 444 ? -26.484 36.435 16.844 1.00 34.59 444 ILE A O 1
ATOM 3470 N N . SER A 1 445 ? -25.816 36.656 14.680 1.00 30.61 445 SER A N 1
ATOM 3471 C CA . SER A 1 445 ? -24.354 36.780 14.754 1.00 30.61 445 SER A CA 1
ATOM 3472 C C . SER A 1 445 ? -23.506 35.534 15.015 1.00 30.61 445 SER A C 1
ATOM 3474 O O . SER A 1 445 ? -23.298 35.089 16.138 1.00 30.61 445 SER A O 1
ATOM 3476 N N . ALA A 1 446 ? -22.883 35.089 13.922 1.00 36.62 446 ALA A N 1
ATOM 3477 C CA . ALA A 1 446 ? -21.585 34.434 13.915 1.00 36.62 446 ALA A CA 1
ATOM 3478 C C . ALA A 1 446 ? -20.490 35.409 14.392 1.00 36.62 446 ALA A C 1
ATOM 3480 O O . ALA A 1 446 ? -20.421 36.534 13.895 1.00 36.62 446 ALA A O 1
ATOM 3481 N N . VAL A 1 447 ? -19.619 34.966 15.306 1.00 28.27 447 VAL A N 1
ATOM 3482 C CA . VAL A 1 447 ? -18.343 35.623 15.641 1.00 28.27 447 VAL A CA 1
ATOM 3483 C C . VAL A 1 447 ? -17.268 34.550 15.870 1.00 28.27 447 VAL A C 1
ATOM 3485 O O . VAL A 1 447 ? -17.554 33.450 16.334 1.00 28.27 447 VAL A O 1
ATOM 3488 N N . CYS A 1 448 ? -16.054 34.885 15.433 1.00 28.20 448 CYS A N 1
ATOM 3489 C CA . CYS A 1 448 ? -14.865 34.058 15.259 1.00 28.20 448 CYS A CA 1
ATOM 3490 C C . CYS A 1 448 ? -14.281 33.402 16.528 1.00 28.20 448 CYS A C 1
ATOM 3492 O O . CYS A 1 448 ? -14.495 33.858 17.643 1.00 28.20 448 CYS A O 1
ATOM 3494 N N . ALA A 1 449 ? -13.469 32.370 16.267 1.00 35.94 449 ALA A N 1
ATOM 3495 C CA . ALA A 1 449 ? -12.601 31.577 17.144 1.00 35.94 449 ALA A CA 1
ATOM 3496 C C . ALA A 1 449 ? -12.083 32.248 18.440 1.00 35.94 449 ALA A C 1
ATOM 3498 O O . ALA A 1 449 ? -11.389 33.262 18.387 1.00 35.94 449 ALA A O 1
ATOM 3499 N N . GLU A 1 450 ? -12.312 31.589 19.584 1.00 46.62 450 GLU A N 1
ATOM 3500 C CA . GLU A 1 450 ? -11.782 31.942 20.912 1.00 46.62 450 GLU A CA 1
ATOM 3501 C C . GLU A 1 450 ? -10.892 30.804 21.459 1.00 46.62 450 GLU A C 1
ATOM 3503 O O . GLU A 1 450 ? -11.265 29.633 21.377 1.00 46.62 450 GLU A O 1
ATOM 3508 N N . GLY A 1 451 ? -9.710 31.125 22.012 1.00 67.25 451 GLY A N 1
ATOM 3509 C CA . GLY A 1 451 ? -8.824 30.140 22.654 1.00 67.25 451 GLY A CA 1
ATOM 3510 C C . GLY A 1 451 ? -7.411 30.638 23.003 1.00 67.25 451 GLY A C 1
ATOM 3511 O O . GLY A 1 451 ? -7.061 31.792 22.754 1.00 67.25 451 GLY A O 1
ATOM 3512 N N . ILE A 1 452 ? -6.596 29.743 23.589 1.00 72.19 452 ILE A N 1
ATOM 3513 C CA . ILE A 1 452 ? -5.155 29.941 23.843 1.00 72.19 452 ILE A CA 1
ATOM 3514 C C . ILE A 1 452 ? -4.348 29.269 22.722 1.00 72.19 452 ILE A C 1
ATOM 3516 O O . ILE A 1 452 ? -4.478 28.063 22.509 1.00 72.19 452 ILE A O 1
ATOM 3520 N N . THR A 1 453 ? -3.469 30.004 22.037 1.00 76.31 453 THR A N 1
ATOM 3521 C CA . THR A 1 453 ? -2.621 29.457 20.951 1.00 76.31 453 THR A CA 1
ATOM 3522 C C . THR A 1 453 ? -1.140 29.725 21.186 1.00 76.31 453 THR A C 1
ATOM 3524 O O . THR A 1 453 ? -0.793 30.728 21.792 1.00 76.31 453 THR A O 1
ATOM 3527 N N . VAL A 1 454 ? -0.242 28.864 20.705 1.00 78.06 454 VAL A N 1
ATOM 3528 C CA . VAL A 1 454 ? 1.209 29.107 20.801 1.00 78.06 454 VAL A CA 1
ATOM 3529 C C . VAL A 1 454 ? 1.662 30.014 19.657 1.00 78.06 454 VAL A C 1
ATOM 3531 O O . VAL A 1 454 ? 1.429 29.702 18.493 1.00 78.06 454 VAL A O 1
ATOM 3534 N N . ARG A 1 455 ? 2.318 31.131 19.984 1.00 77.19 455 ARG A N 1
ATOM 3535 C CA . ARG A 1 455 ? 2.815 32.128 19.024 1.00 77.19 455 ARG A CA 1
ATOM 3536 C C . ARG A 1 455 ? 4.272 31.890 18.636 1.00 77.19 455 ARG A C 1
ATOM 3538 O O . ARG A 1 455 ? 4.631 32.060 17.473 1.00 77.19 455 ARG A O 1
ATOM 3545 N N . LYS A 1 456 ? 5.124 31.547 19.604 1.00 76.25 456 LYS A N 1
ATOM 3546 C CA . LYS A 1 456 ? 6.564 31.349 19.388 1.00 76.25 456 LYS A CA 1
ATOM 3547 C C . LYS A 1 456 ? 7.139 30.381 20.414 1.00 76.25 456 LYS A C 1
ATOM 3549 O O . LYS A 1 456 ? 6.730 30.396 21.571 1.00 76.25 456 LYS A O 1
ATOM 3554 N N . THR A 1 457 ? 8.117 29.584 19.998 1.00 78.75 457 THR A N 1
ATOM 3555 C CA . THR A 1 457 ? 8.909 28.721 20.881 1.00 78.75 457 THR A CA 1
ATOM 3556 C C . THR A 1 457 ? 10.391 28.989 20.674 1.00 78.75 457 THR A C 1
ATOM 3558 O O . THR A 1 457 ? 10.849 29.079 19.535 1.00 78.75 457 THR A O 1
ATOM 3561 N N . GLU A 1 458 ? 11.148 29.084 21.759 1.00 77.25 458 GLU A N 1
ATOM 3562 C CA . GLU A 1 458 ? 12.598 29.249 21.740 1.00 77.25 458 GLU A CA 1
ATOM 3563 C C . GLU A 1 458 ? 13.262 28.233 22.669 1.00 77.25 458 GLU A C 1
ATOM 3565 O O . GLU A 1 458 ? 12.739 27.886 23.728 1.00 77.25 458 GLU A O 1
ATOM 3570 N N . VAL A 1 459 ? 14.447 27.777 22.268 1.00 76.62 459 VAL A N 1
ATOM 3571 C CA . VAL A 1 459 ? 15.347 26.999 23.118 1.00 76.62 459 VAL A CA 1
ATOM 3572 C C . VAL A 1 459 ? 16.659 27.754 23.198 1.00 76.62 459 VAL A C 1
ATOM 3574 O O . VAL A 1 459 ? 17.252 28.067 22.166 1.00 76.62 459 VAL A O 1
ATOM 3577 N N . ARG A 1 460 ? 17.114 28.054 24.413 1.00 77.56 460 ARG A N 1
ATOM 3578 C CA . ARG A 1 460 ? 18.405 28.707 24.652 1.00 77.56 460 ARG A CA 1
ATOM 3579 C C . ARG A 1 460 ? 19.264 27.829 25.549 1.00 77.56 460 ARG A C 1
ATOM 3581 O O . ARG A 1 460 ? 18.762 27.255 26.509 1.00 77.56 460 ARG A O 1
ATOM 3588 N N . LEU A 1 461 ? 20.549 27.729 25.227 1.00 73.50 461 LEU A N 1
ATOM 3589 C CA . LEU A 1 461 ? 21.553 27.097 26.078 1.00 73.50 461 LEU A CA 1
ATOM 3590 C C . LEU A 1 461 ? 22.293 28.212 26.826 1.00 73.50 461 LEU A C 1
ATOM 3592 O O . LEU A 1 461 ? 22.888 29.075 26.182 1.00 73.50 461 LEU A O 1
ATOM 3596 N N . SER A 1 462 ? 22.239 28.207 28.157 1.00 68.75 462 SER A N 1
ATOM 3597 C CA . SER A 1 462 ? 22.960 29.155 29.017 1.00 68.75 462 SER A CA 1
ATOM 3598 C C . SER A 1 462 ? 23.561 28.405 30.198 1.00 68.75 462 SER A C 1
ATOM 3600 O O . SER A 1 462 ? 22.876 27.594 30.822 1.00 68.75 462 SER A O 1
ATOM 3602 N N . ASP A 1 463 ? 24.840 28.651 30.484 1.00 67.62 463 ASP A N 1
ATOM 3603 C CA . ASP A 1 463 ? 25.555 28.118 31.655 1.00 67.62 463 ASP A CA 1
ATOM 3604 C C . ASP A 1 463 ? 25.401 26.597 31.861 1.00 67.62 463 ASP A C 1
ATOM 3606 O O . ASP A 1 463 ? 25.226 26.114 32.976 1.00 67.62 463 ASP A O 1
ATOM 3610 N N . GLY A 1 464 ? 25.425 25.823 30.768 1.00 66.25 464 GLY A N 1
ATOM 3611 C CA . GLY A 1 464 ? 25.307 24.358 30.819 1.00 66.25 464 GLY A CA 1
ATOM 3612 C C . GLY A 1 464 ? 23.883 23.824 31.028 1.00 66.25 464 GLY A C 1
ATOM 3613 O O . GLY A 1 464 ? 23.714 22.628 31.252 1.00 66.25 464 GLY A O 1
ATOM 3614 N N . SER A 1 465 ? 22.855 24.670 30.915 1.00 76.00 465 SER A N 1
ATOM 3615 C CA . SER A 1 465 ? 21.445 24.279 31.029 1.00 76.00 465 SER A CA 1
ATOM 3616 C C . SER A 1 465 ? 20.608 24.749 29.833 1.00 76.00 465 SER A C 1
ATOM 3618 O O . SER A 1 465 ? 20.830 25.826 29.273 1.00 76.00 465 SER A O 1
ATOM 3620 N N . TYR A 1 466 ? 19.638 23.933 29.421 1.00 77.75 466 TYR A N 1
ATOM 3621 C CA . TYR A 1 466 ? 18.651 24.281 28.403 1.00 77.75 466 TYR A CA 1
ATOM 3622 C C . TYR A 1 466 ? 17.463 24.993 29.041 1.00 77.75 466 TYR A C 1
ATOM 3624 O O . TYR A 1 466 ? 16.854 24.498 29.990 1.00 77.75 466 TYR A O 1
ATOM 3632 N N . GLN A 1 467 ? 17.085 26.126 28.463 1.00 81.75 467 GLN A N 1
ATOM 3633 C CA . GLN A 1 467 ? 15.884 26.865 28.810 1.00 81.75 467 GLN A CA 1
ATOM 3634 C C . GLN A 1 467 ? 14.894 26.800 27.647 1.00 81.75 467 GLN A C 1
ATOM 3636 O O . GLN A 1 467 ? 15.197 27.231 26.532 1.00 81.75 467 GLN A O 1
ATOM 3641 N N . LEU A 1 468 ? 13.714 26.238 27.914 1.00 82.81 468 LEU A N 1
ATOM 3642 C CA . LEU A 1 468 ? 12.597 26.186 26.974 1.00 82.81 468 LEU A CA 1
ATOM 3643 C C . LEU A 1 468 ? 11.663 27.358 27.270 1.00 82.81 468 LEU A C 1
ATOM 3645 O O . LEU A 1 468 ? 11.128 27.436 28.376 1.00 82.81 468 LEU A O 1
ATOM 3649 N N . SER A 1 469 ? 11.449 28.233 26.294 1.00 84.00 469 SER A N 1
ATOM 3650 C CA . SER A 1 469 ? 10.588 29.411 26.425 1.00 84.00 469 SER A CA 1
ATOM 3651 C C . SER A 1 469 ? 9.489 29.387 25.373 1.00 84.00 469 SER A C 1
ATOM 3653 O O . SER A 1 469 ? 9.735 29.052 24.213 1.00 84.00 469 SER A O 1
ATOM 3655 N N . VAL A 1 470 ? 8.268 29.731 25.775 1.00 85.75 470 VAL A N 1
ATOM 3656 C CA . VAL A 1 470 ? 7.092 29.732 24.905 1.00 85.75 470 VAL A CA 1
ATOM 3657 C C . VAL A 1 470 ? 6.260 30.982 25.147 1.00 85.75 470 VAL A C 1
ATOM 3659 O O . VAL A 1 470 ? 5.989 31.351 26.289 1.00 85.75 470 VAL A O 1
ATOM 3662 N N . ASP A 1 471 ? 5.839 31.602 24.049 1.00 85.12 471 ASP A N 1
ATOM 3663 C CA . ASP A 1 471 ? 4.882 32.700 24.027 1.00 85.12 471 ASP A CA 1
ATOM 3664 C C . ASP A 1 471 ? 3.505 32.177 23.621 1.00 85.12 471 ASP A C 1
ATOM 3666 O O . ASP A 1 471 ? 3.324 31.685 22.505 1.00 85.12 471 ASP A O 1
ATOM 3670 N N . PHE A 1 472 ? 2.528 32.312 24.511 1.00 85.25 472 PHE A N 1
ATOM 3671 C CA . PHE A 1 472 ? 1.121 32.049 24.225 1.00 85.25 472 PHE A CA 1
ATOM 3672 C C . PHE A 1 472 ? 0.411 33.315 23.719 1.00 85.25 472 PHE A C 1
ATOM 3674 O O . PHE A 1 472 ? 0.821 34.440 23.975 1.00 85.25 472 PHE A O 1
ATOM 3681 N N . ASP A 1 473 ? -0.687 33.147 23.004 1.00 82.25 473 ASP A N 1
ATOM 3682 C CA . ASP A 1 473 ? -1.670 34.190 22.750 1.00 82.25 473 ASP A CA 1
ATOM 3683 C C . ASP A 1 473 ? -2.918 33.832 23.547 1.00 82.25 473 ASP A C 1
ATOM 3685 O O . ASP A 1 473 ? -3.445 32.731 23.384 1.00 82.25 473 ASP A O 1
ATOM 3689 N N . ILE A 1 474 ? -3.332 34.708 24.463 1.00 85.31 474 ILE A N 1
ATOM 3690 C CA . ILE A 1 474 ? -4.421 34.450 25.411 1.00 85.31 474 ILE A CA 1
ATOM 3691 C C . ILE A 1 474 ? -5.533 35.457 25.128 1.00 85.31 474 ILE A C 1
ATOM 3693 O O . ILE A 1 474 ? -5.476 36.598 25.588 1.00 85.31 474 ILE A O 1
ATOM 3697 N N . GLY A 1 475 ? -6.549 35.031 24.380 1.00 81.94 475 GLY A N 1
ATOM 3698 C CA . GLY A 1 475 ? -7.787 35.789 24.212 1.00 81.94 475 GLY A CA 1
ATOM 3699 C C . GLY A 1 475 ? -8.827 35.314 25.218 1.00 81.94 475 GLY A C 1
ATOM 3700 O O . GLY A 1 475 ? -9.307 34.198 25.081 1.00 81.94 475 GLY A O 1
ATOM 3701 N N . LEU A 1 476 ? -9.170 36.125 26.224 1.00 83.06 476 LEU A N 1
ATOM 3702 C CA . LEU A 1 476 ? -10.285 35.816 27.128 1.00 83.06 476 LEU A CA 1
ATOM 3703 C C . LEU A 1 476 ? -11.609 36.193 26.465 1.00 83.06 476 LEU A C 1
ATOM 3705 O O . LEU A 1 476 ? -11.737 37.290 25.922 1.00 83.06 476 LEU A O 1
ATOM 3709 N N . ASN A 1 477 ? -12.600 35.310 26.564 1.00 80.75 477 ASN A N 1
ATOM 3710 C CA . ASN A 1 477 ? -13.959 35.629 26.150 1.00 80.75 477 ASN A CA 1
ATOM 3711 C C . ASN A 1 477 ? -14.629 36.574 27.151 1.00 80.75 477 ASN A C 1
ATOM 3713 O O . ASN A 1 477 ? -14.173 36.779 28.283 1.00 80.75 477 ASN A O 1
ATOM 3717 N N . PHE A 1 478 ? -15.758 37.132 26.731 1.00 80.06 478 PHE A N 1
ATOM 3718 C CA . PHE A 1 478 ? -16.507 38.099 27.525 1.00 80.06 478 PHE A CA 1
ATOM 3719 C C . PHE A 1 478 ? -16.931 37.559 28.903 1.00 80.06 478 PHE A C 1
ATOM 3721 O O . PHE A 1 478 ? -16.931 38.300 29.886 1.00 80.06 478 PHE A O 1
ATOM 3728 N N . VAL A 1 479 ? -17.273 36.270 29.002 1.00 83.75 479 VAL A N 1
ATOM 3729 C CA . VAL A 1 479 ? -17.746 35.641 30.247 1.00 83.75 479 VAL A CA 1
ATOM 3730 C C . VAL A 1 479 ? -16.626 35.571 31.287 1.00 83.75 479 VAL A C 1
ATOM 3732 O O . VAL A 1 479 ? -16.827 35.952 32.445 1.00 83.75 479 VAL A O 1
ATOM 3735 N N . VAL A 1 480 ? -15.437 35.131 30.877 1.00 84.62 480 VAL A N 1
ATOM 3736 C CA . VAL A 1 480 ? -14.276 34.986 31.760 1.00 84.62 480 VAL A CA 1
ATOM 3737 C C . VAL A 1 480 ? -13.676 36.337 32.136 1.00 84.62 480 VAL A C 1
ATOM 3739 O O . VAL A 1 480 ? -13.325 36.538 33.303 1.00 84.62 480 VAL A O 1
ATOM 3742 N N . ASP A 1 481 ? -13.648 37.298 31.211 1.00 86.00 481 ASP A N 1
ATOM 3743 C CA . ASP A 1 481 ? -13.263 38.682 31.512 1.00 86.00 481 ASP A CA 1
ATOM 3744 C C . ASP A 1 481 ? -14.202 39.327 32.552 1.00 86.00 481 ASP A C 1
ATOM 3746 O O . ASP A 1 481 ? -13.763 39.884 33.570 1.00 86.00 481 ASP A O 1
ATOM 3750 N N . GLN A 1 482 ? -15.521 39.168 32.381 1.00 86.50 482 GLN A N 1
ATOM 3751 C CA . GLN A 1 482 ? -16.493 39.649 33.365 1.00 86.50 482 GLN A CA 1
ATOM 3752 C C . GLN A 1 482 ? -16.340 38.974 34.727 1.00 86.50 482 GLN A C 1
ATOM 3754 O O . GLN A 1 482 ? -16.486 39.626 35.765 1.00 86.50 482 GLN A O 1
ATOM 3759 N N . ALA A 1 483 ? -16.066 37.672 34.764 1.00 86.69 483 ALA A N 1
ATOM 3760 C CA . ALA A 1 483 ? -15.866 36.977 36.026 1.00 86.69 483 ALA A CA 1
ATOM 3761 C C . ALA A 1 483 ? -14.620 37.496 36.760 1.00 86.69 483 ALA A C 1
ATOM 3763 O O . ALA A 1 483 ? -14.686 37.772 37.965 1.00 86.69 483 ALA A O 1
ATOM 3764 N N . LEU A 1 484 ? -13.522 37.710 36.030 1.00 90.12 484 LEU A N 1
ATOM 3765 C CA . LEU A 1 484 ? -12.285 38.260 36.574 1.00 90.12 484 LEU A CA 1
ATOM 3766 C C . LEU A 1 484 ? -12.508 39.648 37.179 1.00 90.12 484 LEU A C 1
ATOM 3768 O O . LEU A 1 484 ? -12.201 39.869 38.352 1.00 90.12 484 LEU A O 1
ATOM 3772 N N . THR A 1 485 ? -13.113 40.565 36.425 1.00 87.06 485 THR A N 1
ATOM 3773 C CA . THR A 1 485 ? -13.410 41.931 36.897 1.00 87.06 485 THR A CA 1
ATOM 3774 C C . THR A 1 485 ? -14.409 41.950 38.060 1.00 87.06 485 THR A C 1
ATOM 3776 O O . THR A 1 485 ? -14.369 42.837 38.922 1.00 87.06 485 THR A O 1
ATOM 3779 N N . ARG A 1 486 ? -15.268 40.929 38.177 1.00 87.75 486 ARG A N 1
ATOM 3780 C CA . ARG A 1 486 ? -16.159 40.735 39.333 1.00 87.75 486 ARG A CA 1
ATOM 3781 C C . ARG A 1 486 ? -15.463 40.169 40.572 1.00 87.75 486 ARG A C 1
ATOM 3783 O O . ARG A 1 486 ? -16.092 40.185 41.632 1.00 87.75 486 ARG A O 1
ATOM 3790 N N . GLY A 1 487 ? -14.181 39.819 40.490 1.00 84.62 487 GLY A N 1
ATOM 3791 C CA . GLY A 1 487 ? -13.351 39.381 41.614 1.00 84.62 487 GLY A CA 1
ATOM 3792 C C . GLY A 1 487 ? -13.115 37.871 41.670 1.00 84.62 487 GLY A C 1
ATOM 3793 O O . GLY A 1 487 ? -12.618 37.384 42.683 1.00 84.62 487 GLY A O 1
ATOM 3794 N N . VAL A 1 488 ? -13.463 37.127 40.616 1.00 90.88 488 VAL A N 1
ATOM 3795 C CA . VAL A 1 488 ? -13.155 35.695 40.515 1.00 90.88 488 VAL A CA 1
ATOM 3796 C C . VAL A 1 488 ? -11.702 35.533 40.057 1.00 90.88 488 VAL A C 1
ATOM 3798 O O . VAL A 1 488 ? -11.356 36.002 38.975 1.00 90.88 488 VAL A O 1
ATOM 3801 N N . PRO A 1 489 ? -10.817 34.903 40.845 1.00 91.38 489 PRO A N 1
ATOM 3802 C CA . PRO A 1 489 ? -9.453 34.647 40.402 1.00 91.38 489 PRO A CA 1
ATOM 3803 C C . PRO A 1 489 ? -9.409 33.548 39.331 1.00 91.38 489 PRO A C 1
ATOM 3805 O O . PRO A 1 489 ? -10.098 32.538 39.448 1.00 91.38 489 PRO A O 1
ATOM 3808 N N . LEU A 1 490 ? -8.550 33.729 38.329 1.00 91.94 490 LEU A N 1
ATOM 3809 C CA . LEU A 1 490 ? -8.271 32.758 37.272 1.00 91.94 490 LEU A CA 1
ATOM 3810 C C . LEU A 1 490 ? -6.908 32.112 37.513 1.00 91.94 490 LEU A C 1
ATOM 3812 O O . LEU A 1 490 ? -5.950 32.799 37.868 1.00 91.94 490 LEU A O 1
ATOM 3816 N N . TYR A 1 491 ? -6.809 30.803 37.313 1.00 91.75 491 TYR A N 1
ATOM 3817 C CA . TYR A 1 491 ? -5.583 30.040 37.532 1.00 91.75 491 TYR A CA 1
ATOM 3818 C C . TYR A 1 491 ? -5.153 29.405 36.216 1.00 91.75 491 TYR A C 1
ATOM 3820 O O . TYR A 1 491 ? -5.840 28.530 35.710 1.00 91.75 491 TYR A O 1
ATOM 3828 N N . PHE A 1 492 ? -4.030 29.842 35.656 1.00 91.06 492 PHE A N 1
ATOM 3829 C CA . PHE A 1 492 ? -3.466 29.271 34.434 1.00 91.06 492 PHE A CA 1
ATOM 3830 C C . PHE A 1 492 ? -2.378 28.271 34.799 1.00 91.06 492 PHE A C 1
ATOM 3832 O O . PHE A 1 492 ? -1.445 28.624 35.522 1.00 91.06 492 PHE A O 1
ATOM 3839 N N . ILE A 1 493 ? -2.489 27.046 34.295 1.00 89.69 493 ILE A N 1
ATOM 3840 C CA . ILE A 1 493 ? -1.478 25.999 34.437 1.00 89.69 493 ILE A CA 1
ATOM 3841 C C . ILE A 1 493 ? -0.766 25.858 33.099 1.00 89.69 493 ILE A C 1
ATOM 3843 O O . ILE A 1 493 ? -1.412 25.629 32.079 1.00 89.69 493 ILE A O 1
ATOM 3847 N N . THR A 1 494 ? 0.558 25.992 33.114 1.00 88.81 494 THR A N 1
ATOM 3848 C CA . THR A 1 494 ? 1.425 25.716 31.966 1.00 88.81 494 THR A CA 1
ATOM 3849 C C . THR A 1 494 ? 2.235 24.464 32.243 1.00 88.81 494 THR A C 1
ATOM 3851 O O . THR A 1 494 ? 2.987 24.400 33.213 1.00 88.81 494 THR A O 1
ATOM 3854 N N . GLU A 1 495 ? 2.073 23.470 31.387 1.00 89.50 495 GLU A N 1
ATOM 3855 C CA . GLU A 1 495 ? 2.731 22.176 31.466 1.00 89.50 495 GLU A CA 1
ATOM 3856 C C . GLU A 1 495 ? 3.864 22.163 30.432 1.00 89.50 495 GLU A C 1
ATOM 3858 O O . GLU A 1 495 ? 3.664 22.536 29.275 1.00 89.50 495 GLU A O 1
ATOM 3863 N N . PHE A 1 496 ? 5.061 21.749 30.840 1.00 85.25 496 PHE A N 1
ATOM 3864 C CA . PHE A 1 496 ? 6.214 21.515 29.976 1.00 85.25 496 PHE A CA 1
ATOM 3865 C C . PHE A 1 496 ? 6.662 20.070 30.135 1.00 85.25 496 PHE A C 1
ATOM 3867 O O . PHE A 1 496 ? 6.844 19.580 31.250 1.00 85.25 496 PHE A O 1
ATOM 3874 N N . THR A 1 497 ? 6.880 19.393 29.016 1.00 83.06 497 THR A N 1
ATOM 3875 C CA . THR A 1 497 ? 7.468 18.055 28.991 1.00 83.06 497 THR A CA 1
ATOM 3876 C C . THR A 1 497 ? 8.616 18.025 28.001 1.00 83.06 497 THR A C 1
ATOM 3878 O O . THR A 1 497 ? 8.515 18.596 26.919 1.00 83.06 497 THR A O 1
ATOM 3881 N N . LEU A 1 498 ? 9.712 17.375 28.375 1.00 80.00 498 LEU A N 1
ATOM 3882 C CA . LEU A 1 498 ? 10.793 17.024 27.467 1.00 80.00 498 LEU A CA 1
ATOM 3883 C C . LEU A 1 498 ? 10.874 15.506 27.428 1.00 80.00 498 LEU A C 1
ATOM 3885 O O . LEU A 1 498 ? 11.080 14.861 28.456 1.00 80.00 498 LEU A O 1
ATOM 3889 N N . THR A 1 499 ? 10.684 14.950 26.242 1.00 77.75 499 THR A N 1
ATOM 3890 C CA . THR A 1 499 ? 10.636 13.508 26.021 1.00 77.75 499 THR A CA 1
ATOM 3891 C C . THR A 1 499 ? 11.746 13.080 25.080 1.00 77.75 499 THR A C 1
ATOM 3893 O O . THR A 1 499 ? 12.065 13.776 24.113 1.00 77.75 499 THR A O 1
ATOM 3896 N N . ARG A 1 500 ? 12.353 11.931 25.372 1.00 68.69 500 ARG A N 1
ATOM 3897 C CA . ARG A 1 500 ? 13.276 11.254 24.464 1.00 68.69 500 ARG A CA 1
ATOM 3898 C C . ARG A 1 500 ? 12.550 10.087 23.825 1.00 68.69 500 ARG A C 1
ATOM 3900 O O . ARG A 1 500 ? 12.130 9.164 24.524 1.00 68.69 500 ARG A O 1
ATOM 3907 N N . SER A 1 501 ? 12.425 10.145 22.501 1.00 56.06 501 SER A N 1
ATOM 3908 C CA . SER A 1 501 ? 11.762 9.091 21.744 1.00 56.06 501 SER A CA 1
ATOM 3909 C C . SER A 1 501 ? 12.583 7.808 21.819 1.00 56.06 501 SER A C 1
ATOM 3911 O O . SER A 1 501 ? 13.773 7.794 21.491 1.00 56.06 501 SER A O 1
ATOM 3913 N N . ARG A 1 502 ? 11.966 6.732 22.312 1.00 48.81 502 ARG A N 1
ATOM 3914 C CA . ARG A 1 502 ? 12.592 5.413 22.444 1.00 48.81 502 ARG A CA 1
ATOM 3915 C C . ARG A 1 502 ? 11.812 4.415 21.601 1.00 48.81 502 ARG A C 1
ATOM 3917 O O . ARG A 1 502 ? 10.637 4.182 21.826 1.00 48.81 502 ARG A O 1
ATOM 3924 N N . TRP A 1 503 ? 12.503 3.767 20.671 1.00 34.53 503 TRP A N 1
ATOM 3925 C CA . TRP A 1 503 ? 11.935 2.813 19.707 1.00 34.53 503 TRP A CA 1
ATOM 3926 C C . TRP A 1 503 ? 11.245 1.581 20.336 1.00 34.53 503 TRP A C 1
ATOM 3928 O O . TRP A 1 503 ? 10.517 0.874 19.648 1.00 34.53 503 TRP A O 1
ATOM 3938 N N . TYR A 1 504 ? 11.456 1.299 21.629 1.00 26.31 504 TYR A N 1
ATOM 3939 C CA . TYR A 1 504 ? 10.979 0.062 22.268 1.00 26.31 504 TYR A CA 1
ATOM 3940 C C . TYR A 1 504 ? 10.316 0.237 23.647 1.00 26.31 504 TYR A C 1
ATOM 3942 O O . TYR A 1 504 ? 9.920 -0.744 24.269 1.00 26.31 504 TYR A O 1
ATOM 3950 N N . TRP A 1 505 ? 10.179 1.471 24.140 1.00 30.98 505 TRP A N 1
ATOM 3951 C CA . TRP A 1 505 ? 9.574 1.787 25.443 1.00 30.98 505 TRP A CA 1
ATOM 3952 C C . TRP A 1 505 ? 8.705 3.040 25.297 1.00 30.98 505 TRP A C 1
ATOM 3954 O O . TRP A 1 505 ? 8.920 3.804 24.361 1.00 30.98 505 TRP A O 1
ATOM 3964 N N . LEU A 1 506 ? 7.749 3.272 26.208 1.00 30.31 506 LEU A N 1
ATOM 3965 C CA . LEU A 1 506 ? 7.059 4.569 26.288 1.00 30.31 506 LEU A CA 1
ATOM 3966 C C . LEU A 1 506 ? 8.103 5.695 26.284 1.00 30.31 506 LEU A C 1
ATOM 3968 O O . LEU A 1 506 ? 9.149 5.544 26.924 1.00 30.31 506 LEU A O 1
ATOM 3972 N N . ASP A 1 507 ? 7.817 6.782 25.556 1.00 44.31 507 ASP A N 1
ATOM 3973 C CA . ASP A 1 507 ? 8.691 7.954 25.491 1.00 44.31 507 ASP A CA 1
ATOM 3974 C C . ASP A 1 507 ? 9.171 8.303 26.901 1.00 44.31 507 ASP A C 1
ATOM 3976 O O . ASP A 1 507 ? 8.374 8.490 27.827 1.00 44.31 507 ASP A O 1
ATOM 3980 N N . GLU A 1 508 ? 10.487 8.340 27.091 1.00 59.47 508 GLU A N 1
ATOM 3981 C CA . GLU A 1 508 ? 11.029 8.634 28.407 1.00 59.47 508 GLU A CA 1
ATOM 3982 C C . GLU A 1 508 ? 10.841 10.126 28.655 1.00 59.47 508 GLU A C 1
ATOM 3984 O O . GLU A 1 508 ? 11.449 10.963 27.982 1.00 59.47 508 GLU A O 1
ATOM 3989 N N . VAL A 1 509 ? 9.978 10.460 29.613 1.00 66.88 509 VAL A N 1
ATOM 3990 C CA . VAL A 1 509 ? 9.808 11.828 30.097 1.00 66.88 509 VAL A CA 1
ATOM 3991 C C . VAL A 1 509 ? 11.036 12.173 30.930 1.00 66.88 509 VAL A C 1
ATOM 3993 O O . VAL A 1 509 ? 11.145 11.783 32.088 1.00 66.88 509 VAL A O 1
ATOM 3996 N N . ILE A 1 510 ? 11.972 12.892 30.320 1.00 68.88 510 ILE A N 1
ATOM 3997 C CA . ILE A 1 510 ? 13.215 13.328 30.966 1.00 68.88 510 ILE A CA 1
ATOM 3998 C C . ILE A 1 510 ? 12.906 14.440 31.961 1.00 68.88 510 ILE A C 1
ATOM 4000 O O . ILE A 1 510 ? 13.453 14.475 33.058 1.00 68.88 510 ILE A O 1
ATOM 4004 N N . VAL A 1 511 ? 11.999 15.342 31.581 1.00 74.88 511 VAL A N 1
ATOM 4005 C CA . VAL A 1 511 ? 11.547 16.441 32.433 1.00 74.88 511 VAL A CA 1
ATOM 4006 C C . VAL A 1 511 ? 10.047 16.608 32.275 1.00 74.88 511 VAL A C 1
ATOM 4008 O O . VAL A 1 511 ? 9.544 16.705 31.157 1.00 74.88 511 VAL A O 1
ATOM 4011 N N . LYS A 1 512 ? 9.339 16.704 33.401 1.00 80.75 512 LYS A N 1
ATOM 4012 C CA . LYS A 1 512 ? 7.977 17.231 33.470 1.00 80.75 512 LYS A CA 1
ATOM 4013 C C . LYS A 1 512 ? 7.954 18.370 34.478 1.00 80.75 512 LYS A C 1
ATOM 4015 O O . LYS A 1 512 ? 8.388 18.196 35.612 1.00 80.75 512 LYS A O 1
ATOM 4020 N N . ASN A 1 513 ? 7.460 19.525 34.059 1.00 81.69 513 ASN A N 1
ATOM 4021 C CA . ASN A 1 513 ? 7.351 20.709 34.897 1.00 81.69 513 ASN A CA 1
ATOM 4022 C C . ASN A 1 513 ? 5.975 21.348 34.708 1.00 81.69 513 ASN A C 1
ATOM 4024 O O . ASN A 1 513 ? 5.487 21.446 33.585 1.00 81.69 513 ASN A O 1
ATOM 4028 N N . GLU A 1 514 ? 5.358 21.781 35.799 1.00 85.88 514 GLU A N 1
ATOM 4029 C CA . GLU A 1 514 ? 4.064 22.453 35.793 1.00 85.88 514 GLU A CA 1
ATOM 4030 C C . GLU A 1 514 ? 4.195 23.776 36.550 1.00 85.88 514 GLU A C 1
ATOM 4032 O O . GLU A 1 514 ? 4.713 23.828 37.666 1.00 85.88 514 GLU A O 1
ATOM 4037 N N . GLN A 1 515 ? 3.743 24.861 35.928 1.00 86.50 515 GLN A N 1
ATOM 4038 C CA . GLN A 1 515 ? 3.788 26.204 36.494 1.00 86.50 515 GLN A CA 1
ATOM 4039 C C . GLN A 1 515 ? 2.385 26.789 36.563 1.00 86.50 515 GLN A C 1
ATOM 4041 O O . GLN A 1 515 ? 1.677 26.839 35.558 1.00 86.50 515 GLN A O 1
ATOM 4046 N N . THR A 1 516 ? 2.009 27.288 37.739 1.00 89.56 516 THR A N 1
ATOM 4047 C CA . THR A 1 516 ? 0.696 27.900 37.959 1.00 89.56 516 THR A CA 1
ATOM 4048 C C . THR A 1 516 ? 0.828 29.404 38.165 1.00 89.56 516 THR A C 1
ATOM 4050 O O . THR A 1 516 ? 1.548 29.866 39.054 1.00 89.56 516 THR A O 1
ATOM 4053 N N . ALA A 1 517 ? 0.088 30.176 37.372 1.00 90.81 517 ALA A N 1
ATOM 4054 C CA . ALA A 1 517 ? -0.044 31.619 37.516 1.00 90.81 517 ALA A CA 1
ATOM 4055 C C . ALA A 1 517 ? -1.487 31.981 37.877 1.00 90.81 517 ALA A C 1
ATOM 4057 O O . ALA A 1 517 ? -2.425 31.671 37.146 1.00 90.81 517 ALA A O 1
ATOM 4058 N N . LYS A 1 518 ? -1.665 32.674 39.002 1.00 93.56 518 LYS A N 1
ATOM 4059 C CA . LYS A 1 518 ? -2.962 33.206 39.422 1.00 93.56 518 LYS A CA 1
ATOM 4060 C C . LYS A 1 518 ? -3.116 34.636 38.922 1.00 93.56 518 LYS A C 1
ATOM 4062 O O . LYS A 1 518 ? -2.304 35.483 39.279 1.00 93.56 518 LYS A O 1
ATOM 4067 N N . LEU A 1 519 ? -4.178 34.916 38.178 1.00 94.19 519 LEU A N 1
ATOM 4068 C CA . LEU A 1 519 ? -4.616 36.256 37.801 1.00 94.19 519 LEU A CA 1
ATOM 4069 C C . LEU A 1 519 ? -5.829 36.652 38.646 1.00 94.19 519 LEU A C 1
ATOM 4071 O O . LEU A 1 519 ? -6.787 35.897 38.780 1.00 94.19 519 LEU A O 1
ATOM 4075 N N . SER A 1 520 ? -5.801 37.839 39.236 1.00 93.56 520 SER A N 1
ATOM 4076 C CA . SER A 1 520 ? -6.911 38.364 40.037 1.00 93.56 520 SER A CA 1
ATOM 4077 C C . SER A 1 520 ? -7.088 39.856 39.806 1.00 93.56 520 SER A C 1
ATOM 4079 O O . SER A 1 520 ? -6.132 40.541 39.458 1.00 93.56 520 SER A O 1
ATOM 4081 N N . TYR A 1 521 ? -8.297 40.370 40.014 1.00 94.69 521 TYR A N 1
ATOM 4082 C CA . TYR A 1 521 ? -8.581 41.799 39.926 1.00 94.69 521 TYR A CA 1
ATOM 4083 C C . TYR A 1 521 ? -8.998 42.344 41.292 1.00 94.69 521 TYR A C 1
ATOM 4085 O O . TYR A 1 521 ? -9.917 41.824 41.928 1.00 94.69 521 TYR A O 1
ATOM 4093 N N . ASN A 1 522 ? -8.325 43.398 41.752 1.00 89.69 522 ASN A N 1
ATOM 4094 C CA . ASN A 1 522 ? -8.674 44.084 42.990 1.00 89.69 522 ASN A CA 1
ATOM 4095 C C . ASN A 1 522 ? -9.532 45.315 42.677 1.00 89.69 522 ASN A C 1
ATOM 4097 O O . ASN A 1 522 ? -9.046 46.293 42.114 1.00 89.69 522 ASN A O 1
ATOM 4101 N N . LYS A 1 523 ? -10.803 45.291 43.092 1.00 86.19 523 LYS A N 1
ATOM 4102 C CA . LYS A 1 523 ? -11.756 46.384 42.838 1.00 86.19 523 LYS A CA 1
ATOM 4103 C C . LYS A 1 523 ? -11.420 47.690 43.566 1.00 86.19 523 LYS A C 1
ATOM 4105 O O . LYS A 1 523 ? -11.756 48.753 43.054 1.00 86.19 523 LYS A O 1
ATOM 4110 N N . LEU A 1 524 ? -10.775 47.623 44.735 1.00 87.31 524 LEU A N 1
ATOM 4111 C CA . LEU A 1 524 ? -10.432 48.808 45.533 1.00 87.31 524 LEU A CA 1
ATOM 4112 C C . LEU A 1 524 ? -9.278 49.583 44.898 1.00 87.31 524 LEU A C 1
ATOM 4114 O O . LEU A 1 524 ? -9.339 50.802 44.784 1.00 87.31 524 LEU A O 1
ATOM 4118 N N . THR A 1 525 ? -8.245 48.870 44.447 1.00 88.94 525 THR A N 1
ATOM 4119 C CA . THR A 1 525 ? -7.073 49.484 43.803 1.00 88.94 525 THR A CA 1
ATOM 4120 C C . THR A 1 525 ? -7.208 49.591 42.284 1.00 88.94 525 THR A C 1
ATOM 4122 O O . THR A 1 525 ? -6.385 50.243 41.652 1.00 88.94 525 THR A O 1
ATOM 4125 N N . ARG A 1 526 ? -8.241 48.965 41.697 1.00 90.06 526 ARG A N 1
ATOM 4126 C CA . ARG A 1 526 ? -8.497 48.846 40.249 1.00 90.06 526 ARG A CA 1
ATOM 4127 C C . ARG A 1 526 ? -7.319 48.271 39.461 1.00 90.06 526 ARG A C 1
ATOM 4129 O O . ARG A 1 526 ? -7.095 48.643 38.314 1.00 90.06 526 ARG A O 1
ATOM 4136 N N . GLN A 1 527 ? -6.572 47.361 40.077 1.00 92.12 527 GLN A N 1
ATOM 4137 C CA . GLN A 1 527 ? -5.386 46.747 39.483 1.00 92.12 527 GLN A CA 1
ATOM 4138 C C . GLN A 1 527 ? -5.566 45.241 39.313 1.00 92.12 527 GLN A C 1
ATOM 4140 O O . GLN A 1 527 ? -6.179 44.569 40.149 1.00 92.12 527 GLN A O 1
ATOM 4145 N N . TYR A 1 528 ? -4.971 44.715 38.247 1.00 93.12 528 TYR A N 1
ATOM 4146 C CA . TYR A 1 528 ? -4.787 43.285 38.042 1.00 93.12 528 TYR A CA 1
ATOM 4147 C C . TYR A 1 528 ? -3.549 42.834 38.802 1.00 93.12 528 TYR A C 1
ATOM 4149 O O . TYR A 1 528 ? -2.519 43.497 38.760 1.00 93.12 528 TYR A O 1
ATOM 4157 N N . ARG A 1 529 ? -3.632 41.706 39.493 1.00 93.12 529 ARG A N 1
ATOM 4158 C CA . ARG A 1 529 ? -2.529 41.117 40.244 1.00 93.12 529 ARG A CA 1
ATOM 4159 C C . ARG A 1 529 ? -2.257 39.718 39.730 1.00 93.12 529 ARG A C 1
ATOM 4161 O O . ARG A 1 529 ? -3.155 38.873 39.751 1.00 93.12 529 ARG A O 1
ATOM 4168 N N . ILE A 1 530 ? -1.013 39.485 39.330 1.00 93.50 530 ILE A N 1
ATOM 4169 C CA . ILE A 1 530 ? -0.494 38.154 39.022 1.00 93.50 530 ILE A CA 1
ATOM 4170 C C . ILE A 1 530 ? 0.239 37.635 40.251 1.00 93.50 530 ILE A C 1
ATOM 4172 O O . ILE A 1 530 ? 0.993 38.374 40.884 1.00 93.50 530 ILE A O 1
ATOM 4176 N N . THR A 1 531 ? 0.036 36.370 40.595 1.00 90.12 531 THR A N 1
ATOM 4177 C CA . THR A 1 531 ? 0.763 35.682 41.664 1.00 90.12 531 THR A CA 1
ATOM 4178 C C . THR A 1 531 ? 1.329 34.363 41.147 1.00 90.12 531 THR A C 1
ATOM 4180 O O . THR A 1 531 ? 0.597 33.566 40.560 1.00 90.12 531 THR A O 1
ATOM 4183 N N . ARG A 1 532 ? 2.630 34.140 41.367 1.00 86.94 532 ARG A N 1
ATOM 4184 C CA . ARG A 1 532 ? 3.360 32.897 41.071 1.00 86.94 532 ARG A CA 1
ATOM 4185 C C . ARG A 1 532 ? 4.128 32.496 42.331 1.00 86.94 532 ARG A C 1
ATOM 4187 O O . ARG A 1 532 ? 5.125 33.128 42.674 1.00 86.94 532 ARG A O 1
ATOM 4194 N N . GLY A 1 533 ? 3.637 31.496 43.061 1.00 81.56 533 GLY A N 1
ATOM 4195 C CA . GLY A 1 533 ? 4.180 31.164 44.383 1.00 81.56 533 GLY A CA 1
ATOM 4196 C C . GLY A 1 533 ? 4.090 32.353 45.352 1.00 81.56 533 GLY A C 1
ATOM 4197 O O . GLY A 1 533 ? 3.006 32.897 45.559 1.00 81.56 533 GLY A O 1
ATOM 4198 N N . SER A 1 534 ? 5.222 32.768 45.931 1.00 78.31 534 SER A N 1
ATOM 4199 C CA . SER A 1 534 ? 5.322 33.921 46.845 1.00 78.31 534 SER A CA 1
ATOM 4200 C C . SER A 1 534 ? 5.459 35.276 46.137 1.00 78.31 534 SER A C 1
ATOM 4202 O O . SER A 1 534 ? 5.278 36.320 46.768 1.00 78.31 534 SER A O 1
ATOM 4204 N N . LEU A 1 535 ? 5.762 35.281 44.836 1.00 83.94 535 LEU A N 1
ATOM 4205 C CA . LEU A 1 535 ? 5.959 36.498 44.055 1.00 83.94 535 LEU A CA 1
ATOM 4206 C C . LEU A 1 535 ? 4.628 37.015 43.514 1.00 83.94 535 LEU A C 1
ATOM 4208 O O . LEU A 1 535 ? 3.778 36.249 43.050 1.00 83.94 535 LEU A O 1
ATOM 4212 N N . PHE A 1 536 ? 4.461 38.336 43.526 1.00 88.94 536 PHE A N 1
ATOM 4213 C CA . PHE A 1 536 ? 3.320 38.986 42.900 1.00 88.94 536 PHE A CA 1
ATOM 4214 C C . PHE A 1 536 ? 3.704 40.300 42.229 1.00 88.94 536 PHE A C 1
ATOM 4216 O O . PHE A 1 536 ? 4.637 40.978 42.648 1.00 88.94 536 PHE A O 1
ATOM 4223 N N . GLN A 1 537 ? 2.929 40.674 41.217 1.00 91.00 537 GLN A N 1
ATOM 4224 C CA . GLN A 1 537 ? 3.073 41.938 40.507 1.00 91.00 537 GLN A CA 1
ATOM 4225 C C . GLN A 1 537 ? 1.693 42.503 40.170 1.00 91.00 537 GLN A C 1
ATOM 4227 O O . GLN A 1 537 ? 0.763 41.739 39.895 1.00 91.00 537 GLN A O 1
ATOM 4232 N N . ASN A 1 538 ? 1.566 43.830 40.213 1.00 92.44 538 ASN A N 1
ATOM 4233 C CA . ASN A 1 538 ? 0.329 44.544 39.910 1.00 92.44 538 ASN A CA 1
ATOM 4234 C C . ASN A 1 538 ? 0.432 45.265 38.559 1.00 92.44 538 ASN A C 1
ATOM 4236 O O . ASN A 1 538 ? 1.488 45.794 38.217 1.00 92.44 538 ASN A O 1
ATOM 4240 N N . PHE A 1 539 ? -0.681 45.328 37.833 1.00 93.44 539 PHE A N 1
ATOM 4241 C CA . PHE A 1 539 ? -0.803 45.912 36.499 1.00 93.44 539 PHE A CA 1
ATOM 4242 C C . PHE A 1 539 ? -2.046 46.798 36.426 1.00 93.44 539 PHE A C 1
ATOM 4244 O O . PHE A 1 539 ? -3.082 46.494 37.024 1.00 93.44 539 PHE A O 1
ATOM 4251 N N . SER A 1 540 ? -1.952 47.893 35.677 1.00 88.81 540 SER A N 1
ATOM 4252 C CA . SER A 1 540 ? -3.067 48.815 35.436 1.00 88.81 540 SER A CA 1
ATOM 4253 C C . SER A 1 540 ? -4.022 48.328 34.342 1.00 88.81 540 SER A C 1
ATOM 4255 O O . SER A 1 540 ? -5.175 48.755 34.324 1.00 88.81 540 SER A O 1
ATOM 4257 N N . SER A 1 541 ? -3.581 47.428 33.455 1.00 90.56 541 SER A N 1
ATOM 4258 C CA . SER A 1 541 ? -4.386 46.891 32.354 1.00 90.56 541 SER A CA 1
ATOM 4259 C C . SER A 1 541 ? -4.386 45.357 32.328 1.00 90.56 541 SER A C 1
ATOM 4261 O O . SER A 1 541 ? -3.411 44.712 32.725 1.00 90.56 541 SER A O 1
ATOM 4263 N N . LEU A 1 542 ? -5.487 44.769 31.844 1.00 88.25 542 LEU A N 1
ATOM 4264 C CA . LEU A 1 542 ? -5.602 43.320 31.660 1.00 88.25 542 LEU A CA 1
ATOM 4265 C C . LEU A 1 542 ? -4.639 42.821 30.583 1.00 88.25 542 LEU A C 1
ATOM 4267 O O . LEU A 1 542 ? -4.014 41.782 30.758 1.00 88.25 542 LEU A O 1
ATOM 4271 N N . GLY A 1 543 ? -4.489 43.578 29.493 1.00 86.50 543 GLY A N 1
ATOM 4272 C CA . GLY A 1 543 ? -3.580 43.229 28.404 1.00 86.50 543 GLY A CA 1
ATOM 4273 C C . GLY A 1 543 ? -2.130 43.109 28.875 1.00 86.50 543 GLY A C 1
ATOM 4274 O O . GLY A 1 543 ? -1.457 42.147 28.519 1.00 86.50 543 GLY A O 1
ATOM 4275 N N . ASP A 1 544 ? -1.660 44.023 29.730 1.00 87.25 544 ASP A N 1
ATOM 4276 C CA . ASP A 1 544 ? -0.304 43.942 30.287 1.00 87.25 544 ASP A CA 1
ATOM 4277 C C . ASP A 1 544 ? -0.154 42.755 31.241 1.00 87.25 544 ASP A C 1
ATOM 4279 O O . ASP A 1 544 ? 0.864 42.066 31.209 1.00 87.25 544 ASP A O 1
ATOM 4283 N N . ALA A 1 545 ? -1.186 42.456 32.037 1.00 89.31 545 ALA A N 1
ATOM 4284 C CA . ALA A 1 545 ? -1.181 41.272 32.886 1.00 89.31 545 ALA A CA 1
ATOM 4285 C C . ALA A 1 545 ? -1.140 39.973 32.051 1.00 89.31 545 ALA A C 1
ATOM 4287 O O . ALA A 1 545 ? -0.337 39.078 32.319 1.00 89.31 545 ALA A O 1
ATOM 4288 N N . LEU A 1 546 ? -1.951 39.875 30.996 1.00 88.50 546 LEU A N 1
ATOM 4289 C CA . LEU A 1 546 ? -1.972 38.712 30.109 1.00 88.50 546 LEU A CA 1
ATOM 4290 C C . LEU A 1 546 ? -0.659 38.548 29.337 1.00 88.50 546 LEU A C 1
ATOM 4292 O O . LEU A 1 546 ? -0.210 37.417 29.204 1.00 88.50 546 LEU A O 1
ATOM 4296 N N . ARG A 1 547 ? 0.018 39.634 28.930 1.00 86.81 547 ARG A N 1
ATOM 4297 C CA . ARG A 1 547 ? 1.361 39.565 28.313 1.00 86.81 547 ARG A CA 1
ATOM 4298 C C . ARG A 1 547 ? 2.424 38.962 29.234 1.00 86.81 547 ARG A C 1
ATOM 4300 O O . ARG A 1 547 ? 3.366 38.326 28.773 1.00 86.81 547 ARG A O 1
ATOM 4307 N N . ILE A 1 548 ? 2.298 39.159 30.545 1.00 87.50 548 ILE A N 1
ATOM 4308 C CA . ILE A 1 548 ? 3.212 38.527 31.503 1.00 87.50 548 ILE A CA 1
ATOM 4309 C C . ILE A 1 548 ? 2.875 37.045 31.682 1.00 87.50 548 ILE A C 1
ATOM 4311 O O . ILE A 1 548 ? 3.779 36.229 31.846 1.00 87.50 548 ILE A O 1
ATOM 4315 N N . ILE A 1 549 ? 1.593 36.666 31.636 1.00 87.56 549 ILE A N 1
ATOM 4316 C CA . ILE A 1 549 ? 1.164 35.256 31.668 1.00 87.56 549 ILE A CA 1
ATOM 4317 C C . ILE A 1 549 ? 1.463 34.549 30.342 1.00 87.56 549 ILE A C 1
ATOM 4319 O O . ILE A 1 549 ? 1.726 33.354 30.355 1.00 87.56 549 ILE A O 1
ATOM 4323 N N . SER A 1 550 ? 1.500 35.250 29.215 1.00 87.25 550 SER A N 1
ATOM 4324 C CA . SER A 1 550 ? 1.761 34.624 27.924 1.00 87.25 550 SER A CA 1
ATOM 4325 C C . SER A 1 550 ? 3.196 34.142 27.761 1.00 87.25 550 SER A C 1
ATOM 4327 O O . SER A 1 550 ? 3.405 33.126 27.110 1.00 87.25 550 SER A O 1
ATOM 4329 N N . HIS A 1 551 ? 4.175 34.838 28.342 1.00 87.44 551 HIS A N 1
ATOM 4330 C CA . HIS A 1 551 ? 5.575 34.431 28.270 1.00 87.44 551 HIS A CA 1
ATOM 4331 C C . HIS A 1 551 ? 5.906 33.463 29.410 1.00 87.44 551 HIS A C 1
ATOM 4333 O O . HIS A 1 551 ? 6.009 33.855 30.579 1.00 87.44 551 HIS A O 1
ATOM 4339 N N . GLN A 1 552 ? 6.054 32.183 29.075 1.00 85.31 552 GLN A N 1
ATOM 4340 C CA . GLN A 1 552 ? 6.376 31.117 30.020 1.00 85.31 552 GLN A CA 1
ATOM 4341 C C . GLN A 1 552 ? 7.730 30.506 29.692 1.00 85.31 552 GLN A C 1
ATOM 4343 O O . GLN A 1 552 ? 8.118 30.394 28.533 1.00 85.31 552 GLN A O 1
ATOM 4348 N N . SER A 1 553 ? 8.466 30.107 30.724 1.00 83.06 553 SER A N 1
ATOM 4349 C CA . SER A 1 553 ? 9.732 29.399 30.559 1.00 83.06 553 SER A CA 1
ATOM 4350 C C . SER A 1 553 ? 9.809 28.250 31.544 1.00 83.06 553 SER A C 1
ATOM 4352 O O . SER A 1 553 ? 9.559 28.435 32.737 1.00 83.06 553 SER A O 1
ATOM 4354 N N . ALA A 1 554 ? 10.179 27.073 31.053 1.00 81.25 554 ALA A N 1
ATOM 4355 C CA . ALA A 1 554 ? 10.446 25.927 31.904 1.00 81.25 554 ALA A CA 1
ATOM 4356 C C . ALA A 1 554 ? 11.619 26.228 32.855 1.00 81.25 554 ALA A C 1
ATOM 4358 O O . ALA A 1 554 ? 12.478 27.066 32.569 1.00 81.25 554 ALA A O 1
ATOM 4359 N N . ALA A 1 555 ? 11.664 25.523 33.989 1.00 79.38 555 ALA A N 1
ATOM 4360 C CA . ALA A 1 555 ? 12.861 25.507 34.829 1.00 79.38 555 ALA A CA 1
ATOM 4361 C C . ALA A 1 555 ? 14.089 25.035 34.016 1.00 79.38 555 ALA A C 1
ATOM 4363 O O . ALA A 1 555 ? 13.912 24.206 33.118 1.00 79.38 555 ALA A O 1
ATOM 4364 N N . PRO A 1 556 ? 15.304 25.534 34.322 1.00 78.94 556 PRO A N 1
ATOM 4365 C CA . PRO A 1 556 ? 16.523 25.130 33.625 1.00 78.94 556 PRO A CA 1
ATOM 4366 C C . PRO A 1 556 ? 16.707 23.608 33.635 1.00 78.94 556 PRO A C 1
ATOM 4368 O O . PRO A 1 556 ? 16.614 22.976 34.688 1.00 78.94 556 PRO A O 1
ATOM 4371 N N . ILE A 1 557 ? 16.955 23.026 32.462 1.00 79.44 557 ILE A N 1
ATOM 4372 C CA . ILE A 1 557 ? 17.182 21.590 32.279 1.00 79.44 557 ILE A CA 1
ATOM 4373 C C . ILE A 1 557 ? 18.688 21.359 32.160 1.00 79.44 557 ILE A C 1
ATOM 4375 O O . ILE A 1 557 ? 19.304 21.836 31.209 1.00 79.44 557 ILE A O 1
ATOM 4379 N N . ASP A 1 558 ? 19.285 20.640 33.107 1.00 72.31 558 ASP A N 1
ATOM 4380 C CA . ASP A 1 558 ? 20.721 20.332 33.102 1.00 72.31 558 ASP A CA 1
ATOM 4381 C C . ASP A 1 558 ? 21.117 19.552 31.832 1.00 72.31 558 ASP A C 1
ATOM 4383 O O . ASP A 1 558 ? 20.488 18.548 31.484 1.00 72.31 558 ASP A O 1
ATOM 4387 N N . ALA A 1 559 ? 22.153 20.011 31.121 1.00 67.00 559 ALA A N 1
ATOM 4388 C CA . ALA A 1 559 ? 22.613 19.371 29.891 1.00 67.00 559 ALA A CA 1
ATOM 4389 C C . ALA A 1 559 ? 23.159 17.948 30.114 1.00 67.00 559 ALA A C 1
ATOM 4391 O O . ALA A 1 559 ? 23.110 17.133 29.191 1.00 67.00 559 ALA A O 1
ATOM 4392 N N . THR A 1 560 ? 23.627 17.619 31.322 1.00 64.75 560 THR A N 1
ATOM 4393 C CA . THR A 1 560 ? 24.146 16.282 31.662 1.00 64.75 560 THR A CA 1
ATOM 4394 C C . THR A 1 560 ? 23.057 15.202 31.652 1.00 64.75 560 THR A C 1
ATOM 4396 O O . THR A 1 560 ? 23.322 14.058 31.276 1.00 64.75 560 THR A O 1
ATOM 4399 N N . LEU A 1 561 ? 21.797 15.566 31.934 1.00 63.50 561 LEU A N 1
ATOM 4400 C CA . LEU A 1 561 ? 20.640 14.661 31.842 1.00 63.50 561 LEU A CA 1
ATOM 4401 C C . LEU A 1 561 ? 20.393 14.157 30.412 1.00 63.50 561 LEU A C 1
ATOM 4403 O O . LEU A 1 561 ? 19.794 13.100 30.219 1.00 63.50 561 LEU A O 1
ATOM 4407 N N . LEU A 1 562 ? 20.875 14.893 29.408 1.00 60.53 562 LEU A N 1
ATOM 4408 C CA . LEU A 1 562 ? 20.782 14.533 27.993 1.00 60.53 562 LEU A CA 1
ATOM 4409 C C . LEU A 1 562 ? 22.000 13.720 27.509 1.00 60.53 562 LEU A C 1
ATOM 4411 O O . LEU A 1 562 ? 22.022 13.305 26.351 1.00 60.53 562 LEU A O 1
ATOM 4415 N N . GLN A 1 563 ? 23.004 13.494 28.369 1.00 55.12 563 GLN A N 1
ATOM 4416 C CA . GLN A 1 563 ? 24.292 12.872 28.023 1.00 55.12 563 GLN A CA 1
ATOM 4417 C C . GLN A 1 563 ? 24.596 11.553 28.764 1.00 55.12 563 GLN A C 1
ATOM 4419 O O . GLN A 1 563 ? 25.510 10.842 28.348 1.00 55.12 563 GLN A O 1
ATOM 4424 N N . ASN A 1 564 ? 23.853 11.178 29.814 1.00 46.31 564 ASN A N 1
ATOM 4425 C CA . ASN A 1 564 ? 24.145 9.955 30.580 1.00 46.31 564 ASN A CA 1
ATOM 4426 C C . ASN A 1 564 ? 23.974 8.663 29.750 1.00 46.31 564 ASN A C 1
ATOM 4428 O O . ASN A 1 564 ? 22.875 8.331 29.294 1.00 46.31 564 ASN A O 1
ATOM 4432 N N . ASN A 1 565 ? 25.089 7.939 29.592 1.00 48.53 565 ASN A N 1
ATOM 4433 C CA . ASN A 1 565 ? 25.294 6.771 28.729 1.00 48.53 565 ASN A CA 1
ATOM 4434 C C . ASN A 1 565 ? 25.883 5.604 29.556 1.00 48.53 565 ASN A C 1
ATOM 4436 O O . ASN A 1 565 ? 27.083 5.351 29.514 1.00 48.53 565 ASN A O 1
ATOM 4440 N N . ASP A 1 566 ? 25.047 4.856 30.282 1.00 37.94 566 ASP A N 1
ATOM 4441 C CA . ASP A 1 566 ? 25.504 3.700 31.086 1.00 37.94 566 ASP A CA 1
ATOM 4442 C C . ASP A 1 566 ? 25.471 2.359 30.324 1.00 37.94 566 ASP A C 1
ATOM 4444 O O . ASP A 1 566 ? 25.414 1.288 30.920 1.00 37.94 566 ASP A O 1
ATOM 4448 N N . ASN A 1 567 ? 25.520 2.369 28.987 1.00 40.66 567 ASN A N 1
ATOM 4449 C CA . ASN A 1 567 ? 25.671 1.132 28.215 1.00 40.66 567 ASN A CA 1
ATOM 4450 C C . ASN A 1 567 ? 26.453 1.349 26.914 1.00 40.66 567 ASN A C 1
ATOM 4452 O O . ASN A 1 567 ? 26.052 2.121 26.045 1.00 40.66 567 ASN A O 1
ATOM 4456 N N . TYR A 1 568 ? 27.542 0.595 26.743 1.00 38.62 568 TYR A N 1
ATOM 4457 C CA . TYR A 1 568 ? 28.469 0.690 25.603 1.00 38.62 568 TYR A CA 1
ATOM 4458 C C . TYR A 1 568 ? 27.799 0.380 24.245 1.00 38.62 568 TYR A C 1
ATOM 4460 O O . TYR A 1 568 ? 28.200 0.905 23.212 1.00 38.62 568 TYR A O 1
ATOM 4468 N N . MET A 1 569 ? 26.705 -0.397 24.246 1.00 30.69 569 MET A N 1
ATOM 4469 C CA . MET A 1 569 ? 25.867 -0.655 23.060 1.00 30.69 569 MET A CA 1
ATOM 4470 C C . MET A 1 569 ? 24.874 0.473 22.738 1.00 30.69 569 MET A C 1
ATOM 4472 O O . MET A 1 569 ? 24.390 0.571 21.614 1.00 30.69 569 MET A O 1
ATOM 4476 N N . ALA A 1 570 ? 24.568 1.328 23.713 1.00 40.88 570 ALA A N 1
ATOM 4477 C CA . ALA A 1 570 ? 23.661 2.457 23.554 1.00 40.88 570 ALA A CA 1
ATOM 4478 C C . ALA A 1 570 ? 24.398 3.662 22.934 1.00 40.88 570 ALA A C 1
ATOM 4480 O O . ALA A 1 570 ? 23.846 4.361 22.089 1.00 40.88 570 ALA A O 1
ATOM 4481 N N . ALA A 1 571 ? 25.686 3.838 23.250 1.00 38.72 571 ALA A N 1
ATOM 4482 C CA . ALA A 1 571 ? 26.514 4.928 22.734 1.00 38.72 571 ALA A CA 1
ATOM 4483 C C . ALA A 1 571 ? 26.658 4.942 21.195 1.00 38.72 571 ALA A C 1
ATOM 4485 O O . ALA A 1 571 ? 26.690 6.015 20.600 1.00 38.72 571 ALA A O 1
ATOM 4486 N N . LEU A 1 572 ? 26.662 3.774 20.541 1.00 34.38 572 LEU A N 1
ATOM 4487 C CA . LEU A 1 572 ? 26.774 3.650 19.077 1.00 34.38 572 LEU A CA 1
ATOM 4488 C C . LEU A 1 572 ? 25.458 3.915 18.317 1.00 34.38 572 LEU A C 1
ATOM 4490 O O . LEU A 1 572 ? 25.490 4.142 17.111 1.00 34.38 572 LEU A O 1
ATOM 4494 N N . LEU A 1 573 ? 24.310 3.918 19.007 1.00 36.38 573 LEU A N 1
ATOM 4495 C CA . LEU A 1 573 ? 22.981 4.154 18.419 1.00 36.38 573 LEU A CA 1
ATOM 4496 C C . LEU A 1 573 ? 22.343 5.488 18.862 1.00 36.38 573 LEU A C 1
ATOM 4498 O O . LEU A 1 573 ? 21.348 5.905 18.274 1.00 36.38 573 LEU A O 1
ATOM 4502 N N . LEU A 1 574 ? 22.896 6.168 19.877 1.00 44.91 574 LEU A N 1
ATOM 4503 C CA . LEU A 1 574 ? 22.258 7.306 20.563 1.00 44.91 574 LEU A CA 1
ATOM 4504 C C . LEU A 1 574 ? 22.889 8.684 20.315 1.00 44.91 574 LEU A C 1
ATOM 4506 O O . LEU A 1 574 ? 22.373 9.675 20.828 1.00 44.91 574 LEU A O 1
ATOM 4510 N N . GLN A 1 575 ? 23.958 8.806 19.526 1.00 41.72 575 GLN A N 1
ATOM 4511 C CA . GLN A 1 575 ? 24.656 10.094 19.361 1.00 41.72 575 GLN A CA 1
ATOM 4512 C C . GLN A 1 575 ? 23.861 11.190 18.611 1.00 41.72 575 GLN A C 1
ATOM 4514 O O . GLN A 1 575 ? 24.331 12.321 18.523 1.00 41.72 575 GLN A O 1
ATOM 4519 N N . LYS A 1 576 ? 22.657 10.907 18.086 1.00 46.88 576 LYS A N 1
ATOM 4520 C CA . LYS A 1 576 ? 21.833 11.874 17.325 1.00 46.88 576 LYS A CA 1
ATOM 4521 C C . LYS A 1 576 ? 20.320 11.738 17.578 1.00 46.88 576 LYS A C 1
ATOM 4523 O O . LYS A 1 576 ? 19.534 11.749 16.637 1.00 46.88 576 LYS A O 1
ATOM 4528 N N . GLY A 1 577 ? 19.895 11.556 18.829 1.00 53.56 577 GLY A N 1
ATOM 4529 C CA . GLY A 1 577 ? 18.464 11.515 19.165 1.00 53.56 577 GLY A CA 1
ATOM 4530 C C . GLY A 1 577 ? 17.817 12.907 19.171 1.00 53.56 577 GLY A C 1
ATOM 4531 O O . GLY A 1 577 ? 18.250 13.774 19.928 1.00 53.56 577 GLY A O 1
ATOM 4532 N N . ASP A 1 578 ? 16.773 13.115 18.362 1.00 63.53 578 ASP A N 1
ATOM 4533 C CA . ASP A 1 578 ? 15.892 14.289 18.452 1.00 63.53 578 ASP A CA 1
ATOM 4534 C C . ASP A 1 578 ? 15.075 14.208 19.766 1.00 63.53 578 ASP A C 1
ATOM 4536 O O . ASP A 1 578 ? 14.417 13.200 20.037 1.00 63.53 578 ASP A O 1
ATOM 4540 N N . TYR A 1 579 ? 15.107 15.256 20.599 1.00 72.69 579 TYR A N 1
ATOM 4541 C CA . TYR A 1 579 ? 14.244 15.368 21.783 1.00 72.69 579 TYR A CA 1
ATOM 4542 C C . TYR A 1 579 ? 12.947 16.079 21.406 1.00 72.69 579 TYR A C 1
ATOM 4544 O O . TYR A 1 579 ? 12.965 17.021 20.617 1.00 72.69 579 TYR A O 1
ATOM 4552 N N . ILE A 1 580 ? 11.818 15.677 21.985 1.00 78.31 580 ILE A N 1
ATOM 4553 C CA . ILE A 1 580 ? 10.528 16.332 21.748 1.00 78.31 580 ILE A CA 1
ATOM 4554 C C . ILE A 1 580 ? 10.166 17.127 22.997 1.00 78.31 580 ILE A C 1
ATOM 4556 O O . ILE A 1 580 ? 9.855 16.555 24.046 1.00 78.31 580 ILE A O 1
ATOM 4560 N N . ALA A 1 581 ? 10.202 18.452 22.880 1.00 81.56 581 ALA A N 1
ATOM 4561 C CA . ALA A 1 581 ? 9.612 19.339 23.867 1.00 81.56 581 ALA A CA 1
ATOM 4562 C C . ALA A 1 581 ? 8.127 19.518 23.546 1.00 81.56 581 ALA A C 1
ATOM 4564 O O . ALA A 1 581 ? 7.755 19.728 22.392 1.00 81.56 581 ALA A O 1
ATOM 4565 N N . ALA A 1 582 ? 7.272 19.435 24.559 1.00 81.75 582 ALA A N 1
ATOM 4566 C CA . ALA A 1 582 ? 5.854 19.713 24.427 1.00 81.75 582 ALA A CA 1
ATOM 4567 C C . ALA A 1 582 ? 5.379 20.656 25.525 1.00 81.75 582 ALA A C 1
ATOM 4569 O O . ALA A 1 582 ? 5.779 20.519 26.684 1.00 81.75 582 ALA A O 1
ATOM 4570 N N . THR A 1 583 ? 4.493 21.583 25.172 1.00 86.81 583 THR A N 1
ATOM 4571 C CA . THR A 1 583 ? 3.845 22.466 26.137 1.00 86.81 583 THR A CA 1
ATOM 4572 C C . THR A 1 583 ? 2.350 22.596 25.899 1.00 86.81 583 THR A C 1
ATOM 4574 O O . THR A 1 583 ? 1.866 22.430 24.779 1.00 86.81 583 THR A O 1
ATOM 4577 N N . ARG A 1 584 ? 1.630 22.919 26.967 1.00 88.75 584 ARG A N 1
ATOM 4578 C CA . ARG A 1 584 ? 0.222 23.303 26.956 1.00 88.75 584 ARG A CA 1
ATOM 4579 C C . ARG A 1 584 ? -0.019 24.292 28.083 1.00 88.75 584 ARG A C 1
ATOM 4581 O O . ARG A 1 584 ? 0.457 24.092 29.193 1.00 88.75 584 ARG A O 1
ATOM 4588 N N . MET A 1 585 ? -0.818 25.311 27.812 1.00 88.38 585 MET A N 1
ATOM 4589 C CA . MET A 1 585 ? -1.462 26.142 28.821 1.00 88.38 585 MET A CA 1
ATOM 4590 C C . MET A 1 585 ? -2.960 25.837 28.889 1.00 88.38 585 MET A C 1
ATOM 4592 O O . MET A 1 585 ? -3.600 25.639 27.851 1.00 88.38 585 MET A O 1
ATOM 4596 N N . ARG A 1 586 ? -3.504 25.802 30.105 1.00 89.12 586 ARG A N 1
ATOM 4597 C CA . ARG A 1 586 ? -4.928 25.594 30.387 1.00 89.12 586 ARG A CA 1
ATOM 4598 C C . ARG A 1 586 ? -5.415 26.433 31.559 1.00 89.12 586 ARG A C 1
ATOM 4600 O O . ARG A 1 586 ? -4.631 26.754 32.455 1.00 89.12 586 ARG A O 1
ATOM 4607 N N . LEU A 1 587 ? -6.707 26.737 31.585 1.00 87.94 587 LEU A N 1
ATOM 4608 C CA . LEU A 1 587 ? -7.366 27.316 32.752 1.00 87.94 587 LEU A CA 1
ATOM 4609 C C . LEU A 1 587 ? -7.763 26.202 33.731 1.00 87.94 587 LEU A C 1
ATOM 4611 O O . LEU A 1 587 ? -8.445 25.243 33.380 1.00 87.94 587 LEU A O 1
ATOM 4615 N N . ASP A 1 588 ? -7.350 26.326 34.987 1.00 87.88 588 ASP A N 1
ATOM 4616 C CA . ASP A 1 588 ? -7.719 25.391 36.042 1.00 87.88 588 ASP A CA 1
ATOM 4617 C C . ASP A 1 588 ? -9.127 25.684 36.568 1.00 87.88 588 ASP A C 1
ATOM 4619 O O . ASP A 1 588 ? -9.336 26.418 37.539 1.00 87.88 588 ASP A O 1
ATOM 4623 N N . VAL A 1 589 ? -10.111 25.070 35.914 1.00 85.06 589 VAL A N 1
ATOM 4624 C CA . VAL A 1 589 ? -11.522 25.15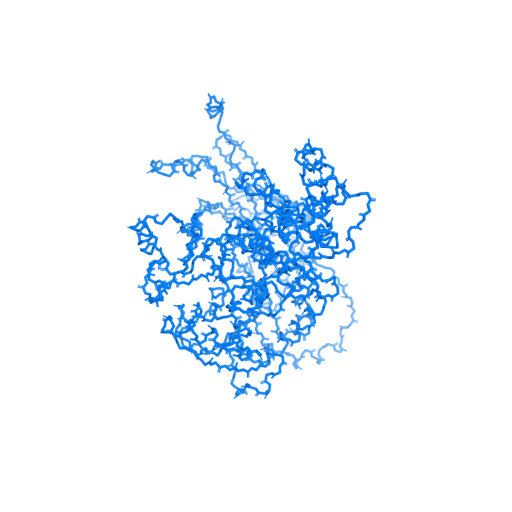0 36.304 1.00 85.06 589 VAL A CA 1
ATOM 4625 C C . VAL A 1 589 ? -11.789 24.583 37.702 1.00 85.06 589 VAL A C 1
ATOM 4627 O O . VAL A 1 589 ? -12.762 24.988 38.333 1.00 85.06 589 VAL A O 1
ATOM 4630 N N . THR A 1 590 ? -10.923 23.718 38.245 1.00 82.31 590 THR A N 1
ATOM 4631 C CA . THR A 1 590 ? -11.111 23.134 39.588 1.00 82.31 590 THR A CA 1
ATOM 4632 C C . THR A 1 590 ? -10.893 24.148 40.714 1.00 82.31 590 THR A C 1
ATOM 4634 O O . THR A 1 590 ? -11.367 23.944 41.832 1.00 82.31 590 THR A O 1
ATOM 4637 N N . GLN A 1 591 ? -10.231 25.270 40.414 1.00 86.38 591 GLN A N 1
ATOM 4638 C CA . GLN A 1 591 ? -9.976 26.367 41.352 1.00 86.38 591 GLN A CA 1
ATOM 4639 C C . GLN A 1 591 ? -11.043 27.469 41.292 1.00 86.38 591 GLN A C 1
ATOM 4641 O O . GLN A 1 591 ? -10.991 28.430 42.065 1.00 86.38 591 GLN A O 1
ATOM 4646 N N . LEU A 1 592 ? -12.026 27.354 40.393 1.00 86.50 592 LEU A N 1
ATOM 4647 C CA . LEU A 1 592 ? -13.143 28.294 40.338 1.00 86.50 592 LEU A CA 1
ATOM 4648 C C . LEU A 1 592 ? -14.067 28.117 41.553 1.00 86.50 592 LEU A C 1
ATOM 4650 O O . LEU A 1 592 ? -14.138 27.036 42.134 1.00 86.50 592 LEU A O 1
ATOM 4654 N N . PRO A 1 593 ? -14.841 29.141 41.946 1.00 84.56 593 PRO A N 1
ATOM 4655 C CA . PRO A 1 593 ? -15.925 28.971 42.909 1.00 84.56 593 PRO A CA 1
ATOM 4656 C C . PRO A 1 593 ? -16.884 27.847 42.485 1.00 84.56 593 PRO A C 1
ATOM 4658 O O . PRO A 1 593 ? -17.255 27.773 41.315 1.00 84.56 593 PRO A O 1
ATOM 4661 N N . LYS A 1 594 ? -17.344 27.010 43.428 1.00 80.19 594 LYS A N 1
ATOM 4662 C CA . LYS A 1 594 ? -18.204 25.834 43.150 1.00 80.19 594 LYS A CA 1
ATOM 4663 C C . LYS A 1 594 ? -19.369 26.086 42.170 1.00 80.19 594 LYS A C 1
ATOM 4665 O O . LYS A 1 594 ? -19.555 25.254 41.288 1.00 80.19 594 LYS A O 1
ATOM 4670 N N . PRO A 1 595 ? -20.121 27.206 42.244 1.00 78.50 595 PRO A N 1
ATOM 4671 C CA . PRO A 1 595 ? -21.186 27.480 41.274 1.00 78.50 595 PRO A CA 1
ATOM 4672 C C . PRO A 1 595 ? -20.682 27.615 39.828 1.00 78.50 595 PRO A C 1
ATOM 4674 O O . PRO A 1 595 ? -21.355 27.194 38.894 1.00 78.50 595 PRO A O 1
ATOM 4677 N N . LEU A 1 596 ? -19.482 28.171 39.640 1.00 78.50 596 LEU A N 1
ATOM 4678 C CA . LEU A 1 596 ? -18.862 28.338 38.325 1.00 78.50 596 LEU A CA 1
ATOM 4679 C C . LEU A 1 596 ? -18.214 27.048 37.816 1.00 78.50 596 LEU A C 1
ATOM 4681 O O . LEU A 1 596 ? -18.173 26.855 36.609 1.00 78.50 596 LEU A O 1
ATOM 4685 N N . GLN A 1 597 ? -17.788 26.137 38.698 1.00 78.38 597 GLN A N 1
ATOM 4686 C CA . GLN A 1 597 ? -17.312 24.806 38.291 1.00 78.38 597 GLN A CA 1
ATOM 4687 C C . GLN A 1 597 ? -18.418 23.998 37.600 1.00 78.38 597 GLN A C 1
ATOM 4689 O O . GLN A 1 597 ? -18.180 23.358 36.581 1.00 78.38 597 GLN A O 1
ATOM 4694 N N . VAL A 1 598 ? -19.647 24.066 38.125 1.00 71.94 598 VAL A N 1
ATOM 4695 C CA . VAL A 1 598 ? -20.815 23.391 37.533 1.00 71.94 598 VAL A CA 1
ATOM 4696 C C . VAL A 1 598 ? -21.158 23.993 36.167 1.00 71.94 598 VAL A C 1
ATOM 4698 O O . VAL A 1 598 ? -21.412 23.254 35.219 1.00 71.94 598 VAL A O 1
ATOM 4701 N N . ASN A 1 599 ? -21.084 25.322 36.033 1.00 66.56 599 ASN A N 1
ATOM 4702 C CA . ASN A 1 599 ? -21.280 25.990 34.744 1.00 66.56 599 ASN A CA 1
ATOM 4703 C C . ASN A 1 599 ? -20.164 25.665 33.741 1.00 66.56 599 ASN A C 1
ATOM 4705 O O . ASN A 1 599 ? -20.459 25.454 32.569 1.00 66.56 599 ASN A O 1
ATOM 4709 N N . ALA A 1 600 ? -18.910 25.571 34.187 1.00 63.97 600 ALA A N 1
ATOM 4710 C CA . ALA A 1 600 ? -17.774 25.194 33.346 1.00 63.97 600 ALA A CA 1
ATOM 4711 C C . ALA A 1 600 ? -17.878 23.756 32.800 1.00 63.97 600 ALA A C 1
ATOM 4713 O O . ALA A 1 600 ? -17.344 23.468 31.736 1.00 63.97 600 ALA A O 1
ATOM 4714 N N . LEU A 1 601 ? -18.594 22.858 33.492 1.00 60.38 601 LEU A N 1
ATOM 4715 C CA . LEU A 1 601 ? -18.914 21.514 32.987 1.00 60.38 601 LEU A CA 1
ATOM 4716 C C . LEU A 1 601 ? -20.061 21.515 31.964 1.00 60.38 601 LEU A C 1
ATOM 4718 O O . LEU A 1 601 ? -20.149 20.606 31.141 1.00 60.38 601 LEU A O 1
ATOM 4722 N N . ALA A 1 602 ? -20.949 22.510 32.028 1.00 53.12 602 ALA A N 1
ATOM 4723 C CA . ALA A 1 602 ? -22.155 22.594 31.206 1.00 53.12 602 ALA A CA 1
ATOM 4724 C C . ALA A 1 602 ? -22.005 23.500 29.969 1.00 53.12 602 ALA A C 1
ATOM 4726 O O . ALA A 1 602 ? -22.794 23.386 29.033 1.00 53.12 602 ALA A O 1
ATOM 4727 N N . THR A 1 603 ? -21.018 24.402 29.956 1.00 62.47 603 THR A N 1
ATOM 4728 C CA . THR A 1 603 ? -20.829 25.434 28.921 1.00 62.47 603 THR A CA 1
ATOM 4729 C C . THR A 1 603 ? -19.366 25.514 28.489 1.00 62.47 603 THR A C 1
ATOM 4731 O O . THR A 1 603 ? -18.461 25.341 29.302 1.00 62.47 603 THR A O 1
ATOM 4734 N N . GLN A 1 604 ? -19.119 25.784 27.203 1.00 64.44 604 GLN A N 1
ATOM 4735 C CA . GLN A 1 604 ? -17.756 25.898 26.660 1.00 64.44 604 GLN A CA 1
ATOM 4736 C C . GLN A 1 604 ? -17.063 27.217 27.039 1.00 64.44 604 GLN A C 1
ATOM 4738 O O . GLN A 1 604 ? -15.860 27.348 26.835 1.00 64.44 604 GLN A O 1
ATOM 4743 N N . ASP A 1 605 ? -17.786 28.151 27.663 1.00 72.00 605 ASP A N 1
ATOM 4744 C CA . ASP A 1 605 ? -17.311 29.495 28.005 1.00 72.00 605 ASP A CA 1
ATOM 4745 C C . ASP A 1 605 ? -16.113 29.515 28.965 1.00 72.00 605 ASP A C 1
ATOM 4747 O O . ASP A 1 605 ? -15.459 30.542 29.087 1.00 72.00 605 ASP A O 1
ATOM 4751 N N . TRP A 1 606 ? -15.817 28.412 29.657 1.00 73.00 606 TRP A N 1
ATOM 4752 C CA . TRP A 1 606 ? -14.695 28.291 30.598 1.00 73.00 606 TRP A CA 1
ATOM 4753 C C . TRP A 1 606 ? -13.564 27.385 30.089 1.00 73.00 606 TRP A C 1
ATOM 4755 O O . TRP A 1 606 ? -12.583 27.172 30.803 1.00 73.00 606 TRP A O 1
ATOM 4765 N N . ASN A 1 607 ? -13.681 26.857 28.866 1.00 69.12 607 ASN A N 1
ATOM 4766 C CA . ASN A 1 607 ? -12.734 25.911 28.279 1.00 69.12 607 ASN A CA 1
ATOM 4767 C C . ASN A 1 607 ? -11.562 26.633 27.586 1.00 69.12 607 ASN A C 1
ATOM 4769 O O . ASN A 1 607 ? -11.455 26.657 26.361 1.00 69.12 607 ASN A O 1
ATOM 4773 N N . PHE A 1 608 ? -10.689 27.249 28.385 1.00 71.94 608 PHE A N 1
ATOM 4774 C CA . PHE A 1 608 ? -9.486 27.941 27.913 1.00 71.94 608 PHE A CA 1
ATOM 4775 C C . PHE A 1 608 ? -8.276 27.018 27.926 1.00 71.94 608 PHE A C 1
ATOM 4777 O O . PHE A 1 608 ? -7.387 27.148 28.769 1.00 71.94 608 PHE A O 1
ATOM 4784 N N . ASP A 1 609 ? -8.244 26.105 26.963 1.00 74.94 609 ASP A N 1
ATOM 4785 C CA . ASP A 1 609 ? -7.181 25.122 26.818 1.00 74.94 609 ASP A CA 1
ATOM 4786 C C . ASP A 1 609 ? -6.491 25.278 25.465 1.00 74.94 609 ASP A C 1
ATOM 4788 O O . ASP A 1 609 ? -7.132 25.309 24.416 1.00 74.94 609 ASP A O 1
ATOM 4792 N N . SER A 1 610 ? -5.163 25.324 25.477 1.00 79.69 610 SER A N 1
ATOM 4793 C CA . SER A 1 610 ? -4.383 25.076 24.262 1.00 79.69 610 SER A CA 1
ATOM 4794 C C . SER A 1 610 ? -4.256 23.571 24.010 1.00 79.69 610 SER A C 1
ATOM 4796 O O . SER A 1 610 ? -4.194 22.761 24.942 1.00 79.69 610 SER A O 1
ATOM 4798 N N . ASN A 1 611 ? -4.174 23.187 22.736 1.00 76.06 611 ASN A N 1
ATOM 4799 C CA . ASN A 1 611 ? -3.684 21.861 22.365 1.00 76.06 611 ASN A CA 1
ATOM 4800 C C . ASN A 1 611 ? -2.208 21.717 22.770 1.00 76.06 611 ASN A C 1
ATOM 4802 O O . ASN A 1 611 ? -1.480 22.706 22.844 1.00 76.06 611 ASN A O 1
ATOM 4806 N N . TRP A 1 612 ? -1.746 20.480 22.980 1.00 78.38 612 TRP A N 1
ATOM 4807 C CA . TRP A 1 612 ? -0.316 20.218 23.151 1.00 78.38 612 TRP A CA 1
ATOM 4808 C C . TRP A 1 612 ? 0.452 20.667 21.908 1.00 78.38 612 TRP A C 1
ATOM 4810 O O . TRP A 1 612 ? 0.292 20.089 20.833 1.00 78.38 612 TRP A O 1
ATOM 4820 N N . TYR A 1 613 ? 1.316 21.662 22.071 1.00 77.62 613 TYR A N 1
ATOM 4821 C CA . TYR A 1 613 ? 2.245 22.097 21.041 1.00 77.62 613 TYR A CA 1
ATOM 4822 C C . TYR A 1 613 ? 3.571 21.371 21.227 1.00 77.62 613 TYR A C 1
ATOM 4824 O O . TYR A 1 613 ? 4.130 21.394 22.323 1.00 77.62 613 TYR A O 1
ATOM 4832 N N . ARG A 1 614 ? 4.068 20.716 20.174 1.00 81.88 614 ARG A N 1
ATOM 4833 C CA . ARG A 1 614 ? 5.293 19.906 20.207 1.00 81.88 614 ARG A CA 1
ATOM 4834 C C . ARG A 1 614 ? 6.320 20.456 19.230 1.00 81.88 614 ARG A C 1
ATOM 4836 O O . ARG A 1 614 ? 5.968 20.780 18.101 1.00 81.88 614 ARG A O 1
ATOM 4843 N N . TRP A 1 615 ? 7.580 20.515 19.640 1.00 77.94 615 TRP A N 1
ATOM 4844 C CA . TRP A 1 615 ? 8.688 20.887 18.766 1.00 77.94 615 TRP A CA 1
ATOM 4845 C C . TRP A 1 615 ? 9.944 20.081 19.087 1.00 77.94 615 TRP A C 1
ATOM 4847 O O . TRP A 1 615 ? 10.123 19.570 20.194 1.00 77.94 615 TRP A O 1
ATOM 4857 N N . ILE A 1 616 ? 10.810 19.958 18.085 1.00 72.88 616 ILE A N 1
ATOM 4858 C CA . ILE A 1 616 ? 12.052 19.199 18.193 1.00 72.88 616 ILE A CA 1
ATOM 4859 C C . ILE A 1 616 ? 13.133 20.081 18.826 1.00 72.88 616 ILE A C 1
ATOM 4861 O O . ILE A 1 616 ? 13.363 21.213 18.396 1.00 72.88 616 ILE A O 1
ATOM 4865 N N . VAL A 1 617 ? 13.822 19.537 19.825 1.00 72.31 617 VAL A N 1
ATOM 4866 C CA . VAL A 1 617 ? 14.995 20.123 20.471 1.00 72.31 617 VAL A CA 1
ATOM 4867 C C . VAL A 1 617 ? 16.219 19.305 20.077 1.00 72.31 617 VAL A C 1
ATOM 4869 O O . VAL A 1 617 ? 16.324 18.123 20.402 1.00 72.31 617 VAL A O 1
ATOM 4872 N N . ARG A 1 618 ? 17.154 19.950 19.375 1.00 68.25 618 ARG A N 1
ATOM 4873 C CA . ARG A 1 618 ? 18.440 19.358 18.995 1.00 68.25 618 ARG A CA 1
ATOM 4874 C C . ARG A 1 618 ? 19.538 19.962 19.860 1.00 68.25 618 ARG A C 1
ATOM 4876 O O . ARG A 1 618 ? 19.806 21.155 19.704 1.00 68.25 618 ARG A O 1
ATOM 4883 N N . PRO A 1 619 ? 20.159 19.199 20.772 1.00 60.91 619 PRO A N 1
ATOM 4884 C CA . PRO A 1 619 ? 21.307 19.706 21.502 1.00 60.91 619 PRO A CA 1
ATOM 4885 C C . PRO A 1 619 ? 22.447 20.002 20.509 1.00 60.91 619 PRO A C 1
ATOM 4887 O O . PRO A 1 619 ? 22.709 19.175 19.630 1.00 60.91 619 PRO A O 1
ATOM 4890 N N . PRO A 1 620 ? 23.112 21.169 20.581 1.00 51.06 620 PRO A N 1
ATOM 4891 C CA . PRO A 1 620 ? 24.300 21.427 19.779 1.00 51.06 620 PRO A CA 1
ATOM 4892 C C . PRO A 1 620 ? 25.376 20.377 20.077 1.00 51.06 620 PRO A C 1
ATOM 4894 O O . PRO A 1 620 ? 25.706 20.119 21.234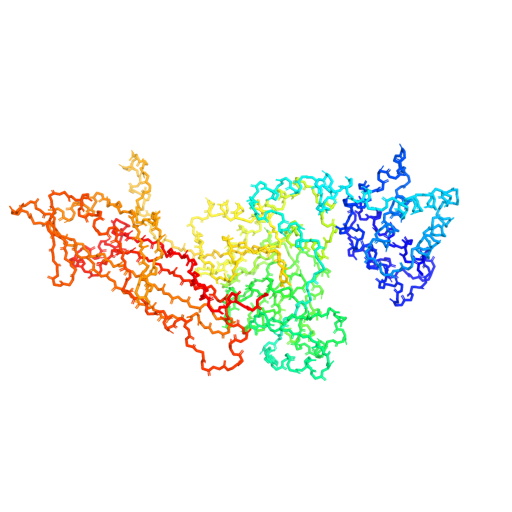 1.00 51.06 620 PRO A O 1
ATOM 4897 N N . VAL A 1 621 ? 25.912 19.772 19.015 1.00 47.97 621 VAL A N 1
ATOM 4898 C CA . VAL A 1 621 ? 27.023 18.812 19.081 1.00 47.97 621 VAL A CA 1
ATOM 4899 C C . VAL A 1 621 ? 28.233 19.507 19.708 1.00 47.97 621 VAL A C 1
ATOM 4901 O O . VAL A 1 621 ? 28.557 20.639 19.333 1.00 47.97 621 VAL A O 1
ATOM 4904 N N . SER A 1 622 ? 28.873 18.854 20.681 1.00 42.19 622 SER A N 1
ATOM 4905 C CA . SER A 1 622 ? 30.037 19.413 21.367 1.00 42.19 622 SER A CA 1
ATOM 4906 C C . SER A 1 622 ? 31.178 19.670 20.373 1.00 42.19 622 SER A C 1
ATOM 4908 O O . SER A 1 622 ? 31.333 18.959 19.381 1.00 42.19 622 SER A O 1
ATOM 4910 N N . ALA A 1 623 ? 32.001 20.688 20.631 1.00 37.09 623 ALA A N 1
ATOM 4911 C CA . ALA A 1 623 ? 33.148 21.011 19.780 1.00 37.09 623 ALA A CA 1
ATOM 4912 C C . ALA A 1 623 ? 34.210 19.889 19.719 1.00 37.09 623 ALA A C 1
ATOM 4914 O O . ALA A 1 623 ? 35.040 19.914 18.816 1.00 37.09 623 ALA A O 1
ATOM 4915 N N . ALA A 1 624 ? 34.160 18.902 20.623 1.00 40.41 624 ALA A N 1
ATOM 4916 C CA . ALA A 1 624 ? 35.097 17.780 20.666 1.00 40.41 624 ALA A CA 1
ATOM 4917 C C . ALA A 1 624 ? 34.868 16.742 19.549 1.00 40.41 624 ALA A C 1
ATOM 4919 O O . ALA A 1 624 ? 35.789 16.006 19.214 1.00 40.41 624 ALA A O 1
ATOM 4920 N N . ASP A 1 625 ? 33.687 16.717 18.920 1.00 40.12 625 ASP A N 1
ATOM 4921 C CA . ASP A 1 625 ? 33.361 15.732 17.875 1.00 40.12 625 ASP A CA 1
ATOM 4922 C C . ASP A 1 625 ? 33.728 16.201 16.450 1.00 40.12 625 ASP A C 1
ATOM 4924 O O . ASP A 1 625 ? 33.575 15.447 15.492 1.00 40.12 625 ASP A O 1
ATOM 4928 N N . ARG A 1 626 ? 34.228 17.438 16.277 1.00 38.41 626 ARG A N 1
ATOM 4929 C CA . ARG A 1 626 ? 34.597 17.988 14.952 1.00 38.41 626 ARG A CA 1
ATOM 4930 C C . ARG A 1 626 ? 35.995 17.605 14.461 1.00 38.41 626 ARG A C 1
ATOM 4932 O O . ARG A 1 626 ? 36.295 17.859 13.302 1.00 38.41 626 ARG A O 1
ATOM 4939 N N . GLU A 1 627 ? 36.844 17.016 15.300 1.00 33.75 627 GLU A N 1
ATOM 4940 C CA . GLU A 1 627 ? 38.229 16.665 14.932 1.00 33.75 627 GLU A CA 1
ATOM 4941 C C . GLU A 1 627 ? 38.392 15.219 14.422 1.00 33.75 627 GLU A C 1
ATOM 4943 O O . GLU A 1 627 ? 39.515 14.755 14.245 1.00 33.75 627 GLU A O 1
ATOM 4948 N N . SER A 1 628 ? 37.293 14.500 14.159 1.00 41.22 628 SER A N 1
ATOM 4949 C CA . SER A 1 628 ? 37.331 13.095 13.706 1.00 41.22 628 SER A CA 1
ATOM 4950 C C . SER A 1 628 ? 36.592 12.799 12.390 1.00 41.22 628 SER A C 1
ATOM 4952 O O . SER A 1 628 ? 36.284 11.637 12.125 1.00 41.22 628 SER A O 1
ATOM 4954 N N . GLU A 1 629 ? 36.341 13.817 11.557 1.00 36.28 629 GLU A N 1
ATOM 4955 C CA . GLU A 1 629 ? 35.915 13.642 10.151 1.00 36.28 629 GLU A 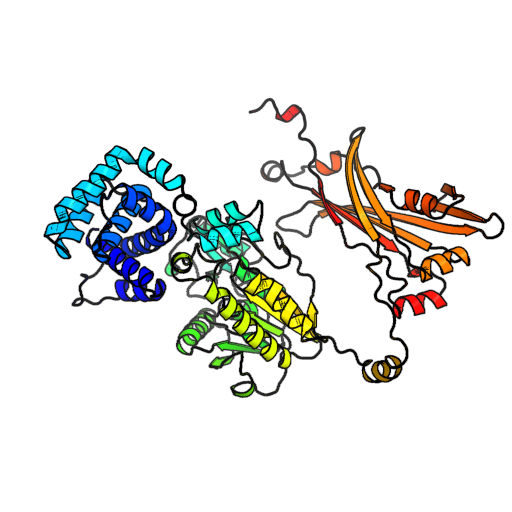CA 1
ATOM 4956 C C . GLU A 1 629 ? 37.077 13.778 9.160 1.00 36.28 629 GLU A C 1
ATOM 4958 O O . GLU A 1 629 ? 37.849 14.760 9.273 1.00 36.28 629 GLU A O 1
#

Sequence (629 aa):
MHTAQRGASQVVCQVLAGRNLSQTLSAALQATPGQIVPELTPQQRGALQDLSYGTLRFYGQLARVLDQLLHKPVQDSQLRCLLLVALYQLLYTKAAPHAVVDHAVRAVRKCNAAAGGLANAVLRNFLRNREALLAAASTSEEGRYAYPQWWISAVQAQYGMHWEAILLAGNQHPPMTLRVNCRRISAVDYLALLAQHDIQARLIGPDAVLLQTPLPVNKLPGFCDGLVSVQDAGAQYAARLLDVQDGMRVLDACAAPGGKSTHLLELAQLDLLALDNNAQRLERVRENLQRLQLHAQLQNGDAAQPDSWWDGKPFHRILADVPCSASGVVRRHPDIKWLRRPGDIDGFAQQQLHILCALWRLLEKDGKLLYVTCSIFARENQQVINEFLNQHDDGKQLPLSMPNLNEGQIFPDDQHDGFFMHYCKSTHSLGRLLAVLLALWLSISAVCAEGITVRKTEVRLSDGSYQLSVDFDIGLNFVVDQALTRGVPLYFITEFTLTRSRWYWLDEVIVKNEQTAKLSYNKLTRQYRITRGSLFQNFSSLGDALRIISHQSAAPIDATLLQNNDNYMAALLLQKGDYIAATRMRLDVTQLPKPLQVNALATQDWNFDSNWYRWIVRPPVSAADRESE

Secondary structure (DSSP, 8-state):
-HHHHHHHHHHHHHHHTT--HHHHHHHHHH--TTSSSPPPPHHHHHHHHHHHHHHHHTHHHHHHHHHHH-SS----HHHHHHHHHHHHHHHHS-S-HHHHHHHHHHHHHHH-GGGHHHHHHHHHHHHHSHHHHHHHHTTSHHHHH-S-HHHHHHHHHHHGGGHHHHHHHHHSPPP-EEEE-TTTS-HHHHHHHHHHTT--EEE-SSSEEEESS---GGGSTTTTTTSEEE--HHHHHHHHHT---TT-EEEEET-TT-HHHHHHHHHS--EEEEEES-HHHHHHHHHHHHHHT---EEEE--TT-GGGT--SPPEEEEEEE-----GGGTTT-TTHHHH--HHHHHHHHHHHHHHHHHHHTTEEEEEEEEEEES---GGGTHHHHHHHHHH-TTEEEE----TT-BTTEE---SS---EEEEEEEE---TTHHHHHHHTTS---------SEEEEEEEEEEETTEEEEEEEEEE---HHHHHHHHTT--EEEEEEEEEEE--TTSS-EEEEEEEEEEEEEEETTTTEEEEEETTEEEEESSHHHHHHHHHEEEPPPEEGGGGT----HHHHTT-TTPPEEEEEEEEE-GGGS-HHHHHHHHH-GGG--B---EEEEE-PPPPGGGGG--

pLDDT: mean 85.24, std 16.88, range [26.31, 98.75]

Foldseek 3Di:
DLLLLLLLLQLLLVLLVQDASVVSLVCSQPDDPPPPGPNADPVSNVSSVCLNLQLLLQVLQLVQLLVVLDPDDDPPSSLSSSLSSLVSCVPPHPDDLVVSLVSSLVSCCVVPVVCSVVSNSSSVVCVVCVVVSLVSLCVDPCSVLVFPPVQLVQLCVPPPPCSSVQSVLLSDQDWFKKFFLVVVDFCVVLCVVCVVLVFDWDDQDRRIITTPDDDDQVSRPCSQQQRMDGDAPVLLVLLVQQPDEEAFEEEEEQQFPPPSVVSVQSVYHYQYEYEHQDPVRLVNNVVNCVSNVHDYHYDHDHLLCCVVPPPPAAGQEYEDAADALLAQNCSVRSSSSSNDDPVVRLVRLVSLLSSVVSNVVRHDAQGKYKHKYSDPRCSNAVVSVVVNCVVAVQKDWDDDDDPCQDQQWHGRDNRGTTMGITMITGHDDPCPVVVVVVVVPDDDDDDDDAAKAWDDWDWDDDPQWIKIKTFIDHDADPVVVVCQQVWWKWKKKKWKWKWFDDSPDPTDGLDIDIWIWIWHADPVVRWIWIDTPPDIDTHNDPVVVVRVVRMDMDDIHHNVSLVDDPDPVCVVVRLWTWMKMKMKMWIDLVSTDPVVNVVVVVDVSRGHIDDIDIDTDTDPDDPVVVVPD

Radius of gyration: 30.61 Å; chains: 1; bounding box: 76×75×88 Å